Protein AF-0000000069440560 (afdb_homodimer)

Sequence (654 aa):
MTSSSYKDINYADYEFTPATTVGGDMPTRRRRVGDRLKTARRLLFEATELSYDPELDIDWDAPLDSGKHWLAAHRLSLFGTQEWDMLSDAQRGELACRELVSLLSFVMDAQGALASLMFRDVIEGNTLADDYTRFQLASVRDISRNATMVGRLINKTGLELQPAPMAVQRLQRFGVPAIPHGPLGRGFILLLHKLIHQLMSELEADGLAQPVVRQVAKICVLVSRRQLEFAEDELYRAVDARKYLPAAWADVSLALLTVLATSLIVRPQVYAGVGLTPRKGRRAAARSENLRHRNSVLLRGYFDIAEDAGMFRTGAARAILRGRGLLMTSSSYKDINYADYEFTPATTVGGDMPTRRRRVGDRLKTARRLLFEATELSYDPELDIDWDAPLDSGKHWLAAHRLSLFGTQEWDMLSDAQRGELACRELVSLLSFVMDAQGALASLMFRDVIEGNTLADDYTRFQLASVRDISRNATMVGRLINKTGLELQPAPMAVQRLQRFGVPAIPHGPLGRGFILLLHKLIHQLMSELEADGLAQPVVRQVAKICVLVSRRQLEFAEDELYRAVDARKYLPAAWADVSLALLTVLATSLIVRPQVYAGVGLTPRKGRRAAARSENLRHRNSVLLRGYFDIAEDAGMFRTGAARAILRGRGLL

Secondary structure (DSSP, 8-state):
----------GGG----------S------PPP--HHHHHHHHHHHHHHT---HHHHS-TTSPP-TT-BSS-GGGSTTTTSHHHHTS-HHHHHHHHHHHHHHHHHHHHHHHHHHHHHHHHHHHH-TTTTSHHHHHHHHHHHHHHHHHHHHHHHHHHHTPPP-PPPHHHHHIIIIIGGG--TTHHHHHHHHHHHHHHHHHHHHHHH-TTB-HHHHHHHHHHHHHHHHHHHHHHHHHHHHHHH--SS-HHHHHHHHHHHHHHHHHTTS-GGGGGGGT--HHHHHHHHHT-HHHHHHHHHHHHHHHHHHHHHT---SHHHHHHHHHTT--/----------GGG----------S------PPP--HHHHHHHHHHHHHHT---HHHHS-TTSPP-TT-BSS-GGGSTTTTSHHHHHS-HHHHHHHHHHHHHHHHHHHHHHHHHHHHHHHHHHHH-TTTTSHHHHHHHHHHHHHHHHHHHHHHHHHHHTPPP-PPPHHHHHIIIIIGGG--TTHHHHHHHHHHHHHHHHHHHHHHH-TTB-HHHHHHHHHHHHHHHHHHHHHHHHHHHHHHH--SS-HHHHHHHHHHHHHHHHHHHS-GGGGGGGT--HHHHHHHHHT-HHHHHHHHHHHHHHHHHHHHHT---SHHHHHHHHHTT--

Nearest PDB structures (foldseek):
  2jcd-assembly1_B  TM=6.356E-01  e=1.785E-05  Streptomyces thioluteus
  3chu-assembly1_A  TM=5.859E-01  e=1.180E-04  unclassified
  5hyh-assembly1_A  TM=5.715E-01  e=1.234E-04  Streptomyces venezuelae ATCC 10712
  3chu-assembly1_B  TM=5.687E-01  e=2.316E-04  unclassified
  2jcd-assembly1_B  TM=7.015E-01  e=1.460E-05  Streptomyces thioluteus

Radius of gyration: 26.58 Å; Cα contacts (8 Å, |Δi|>4): 821; chains: 2; bounding box: 66×76×64 Å

Foldseek 3Di:
DPPPDPPPPVPVPPPPVPPPPPPDPDDPPQDDFDDLQVLLVVLLVVLVVLPDALVPQFDLPDDWDPQFAAADLLQQLLRPFPVSVVFDPVLSRLLSLLLSLLLLLLLLLLLVLLLVLLVVCCVVVVPNPGSSNVSSVSLNVLSVSLNVLSQSVNVSSVDDRDHDDPVVVVCSVPVSVVQDLALLNLLLSLLSLLLLLLVLVVQLPDPRHIPSSNSSSVSSNSSSVSVNVSSLSSNLVRLVVVDDDDQVVSLQSSLVVLVVSLQSSGQLVSVVSRPDHSVRSVVSSLPDPSNLVVLLVSCVVSCVSCVSSPHNPDPNSVVSCVVSSND/DPPPDPPPPVPVPPPPVPPPPPPDPPDPPQDDFDDLQVLLQVLLVVLVVLPDALVPQFDLVDDWDPQFAAADLLQQLLRPFPVVVPFDPVLSRLLSLLLSLLLLLLLLLLLVLLLVLLVVCCVVVVPVPGSSNVSSVSLNVLSVSLNVLSQSVNVSSVDDRDHDDPVVVVCSVPVSVVQDLALLNLLLSLLSLLLLLLVLVVQLPDPRHIPSSNSSSVSSNSSSVSVNVSSLSSNLVRLVVVDDDDQVVSLQSSLVVLVVSLQSSGQLVSVVSRPDHSVRSVVSSLPDPSNLVVLLVSCVVSCVSCVSSPHNPDPNSVCSCVVSSND

pLDDT: mean 80.3, std 19.4, range [19.08, 97.0]

Solvent-accessible surface area (backbone atoms only — not comparable to full-atom values): 35230 Å² total; per-residue (Å²): 133,83,73,75,77,72,75,77,74,71,67,74,73,64,66,72,70,62,79,72,77,74,81,70,89,65,81,83,70,62,83,83,67,78,60,64,51,59,51,24,45,55,47,42,54,49,47,67,73,64,66,78,47,63,81,74,73,45,74,83,79,60,77,82,56,89,89,36,38,72,40,61,67,84,74,38,51,42,34,91,28,73,69,42,73,69,46,50,73,68,39,50,53,50,39,25,44,37,41,46,37,22,36,50,30,33,47,44,48,47,46,43,51,50,41,45,52,40,41,49,46,36,65,68,36,62,55,47,62,36,42,50,30,46,30,41,34,52,47,38,31,48,46,30,51,48,43,48,46,51,26,51,51,36,49,71,72,72,52,73,63,51,63,71,57,67,70,54,51,49,39,52,50,59,42,56,60,64,53,51,85,40,45,47,32,31,46,49,54,33,48,52,45,41,45,49,34,47,54,25,44,52,44,38,68,39,82,58,34,32,66,69,54,26,52,54,18,45,53,50,31,63,58,37,50,58,52,40,54,51,32,53,42,48,28,41,53,27,45,70,60,59,78,83,70,59,65,61,58,35,24,36,52,47,35,52,47,51,54,51,54,61,55,45,34,58,49,48,71,40,29,51,78,59,76,32,51,37,66,59,39,48,55,46,27,72,66,10,63,55,38,40,52,50,50,26,60,54,40,43,67,48,49,54,52,40,42,60,52,63,42,63,78,41,64,68,22,49,48,56,31,39,74,71,42,53,96,133,82,73,77,78,72,75,77,74,70,69,75,71,63,67,71,69,62,79,73,78,72,81,68,88,65,82,84,69,64,85,82,67,77,60,64,51,59,51,24,45,55,47,42,55,50,48,67,72,64,66,78,49,62,82,75,74,46,74,84,79,59,78,83,54,88,89,36,38,73,40,61,66,84,73,38,52,42,35,89,28,72,70,42,74,70,48,50,72,69,39,49,52,49,40,24,44,38,42,45,36,22,36,50,29,35,48,44,47,49,44,43,52,51,42,45,53,40,40,47,47,35,62,67,36,62,53,47,62,38,42,51,31,44,32,41,34,51,48,39,30,49,46,30,50,48,43,46,46,52,25,50,52,36,49,71,73,72,51,74,63,52,64,72,57,67,69,54,49,49,40,51,52,59,43,55,59,64,51,51,86,40,45,46,33,31,46,49,53,35,47,51,45,41,45,50,33,47,54,25,44,53,44,38,68,40,84,58,34,33,67,69,56,26,52,53,17,44,54,50,31,62,57,36,51,56,52,42,54,52,31,52,43,47,27,40,52,26,45,71,60,58,78,82,70,59,66,57,60,34,21,36,53,46,36,51,48,50,55,50,54,61,55,45,33,59,48,48,72,41,28,49,79,60,79,32,52,38,67,59,38,48,55,46,26,71,66,11,64,54,38,41,51,49,50,26,60,53,41,44,68,50,50,54,51,40,42,59,51,63,42,62,77,40,65,68,22,47,49,57,31,39,74,70,42,52,96

Structure (mmCIF, N/CA/C/O backbone):
data_AF-0000000069440560-model_v1
#
loop_
_entity.id
_entity.type
_entity.pdbx_description
1 polymer 'p-aminobenzoate N-oxygenase AurF'
#
loop_
_atom_site.group_PDB
_atom_site.id
_atom_site.type_symbol
_atom_site.label_atom_id
_atom_site.label_alt_id
_atom_site.label_comp_id
_atom_site.label_asym_id
_atom_site.label_entity_id
_atom_site.label_seq_id
_atom_site.pdbx_PDB_ins_code
_atom_site.Cartn_x
_atom_site.Cartn_y
_atom_site.Cartn_z
_atom_site.occupancy
_atom_site.B_iso_or_equiv
_atom_site.auth_seq_id
_atom_site.auth_comp_id
_atom_site.auth_asym_id
_atom_site.auth_atom_id
_atom_site.pdbx_PDB_model_num
ATOM 1 N N . MET A 1 1 ? 18.703 -18.578 27.781 1 19.17 1 MET A N 1
ATOM 2 C CA . MET A 1 1 ? 18.188 -19.406 26.703 1 19.17 1 MET A CA 1
ATOM 3 C C . MET A 1 1 ? 16.656 -19.438 26.719 1 19.17 1 MET A C 1
ATOM 5 O O . MET A 1 1 ? 16.047 -20.391 27.188 1 19.17 1 MET A O 1
ATOM 9 N N . THR A 1 2 ? 16 -18.438 27.062 1 22.3 2 THR A N 1
ATOM 10 C CA . THR A 1 2 ? 14.594 -18.422 27.422 1 22.3 2 THR A CA 1
ATOM 11 C C . THR A 1 2 ? 13.719 -18.75 26.219 1 22.3 2 THR A C 1
ATOM 13 O O . THR A 1 2 ? 13.797 -18.062 25.203 1 22.3 2 THR A O 1
ATOM 16 N N . SER A 1 3 ? 13.367 -20.094 26.062 1 22.67 3 SER A N 1
ATOM 17 C CA . SER A 1 3 ? 12.555 -20.828 25.094 1 22.67 3 SER A CA 1
ATOM 18 C C . SER A 1 3 ? 11.18 -20.188 24.938 1 22.67 3 SER A C 1
ATOM 20 O O . SER A 1 3 ? 10.438 -20.047 25.906 1 22.67 3 SER A O 1
ATOM 22 N N . SER A 1 4 ? 11.062 -19.156 24.359 1 26.8 4 SER A N 1
ATOM 23 C CA . SER A 1 4 ? 9.75 -18.562 24.156 1 26.8 4 SER A CA 1
ATOM 24 C C . SER A 1 4 ? 8.742 -19.609 23.688 1 26.8 4 SER A C 1
ATOM 26 O O . SER A 1 4 ? 9.023 -20.391 22.781 1 26.8 4 SER A O 1
ATOM 28 N N . SER A 1 5 ? 7.875 -20.188 24.547 1 24.09 5 SER A N 1
ATOM 29 C CA . SER A 1 5 ? 6.84 -21.219 24.5 1 24.09 5 SER A CA 1
ATOM 30 C C . SER A 1 5 ? 5.918 -21.016 23.312 1 24.09 5 SER A C 1
ATOM 32 O O . SER A 1 5 ? 5.277 -19.984 23.172 1 24.09 5 SER A O 1
ATOM 34 N N . TYR A 1 6 ? 6.312 -21.438 22.203 1 27.5 6 TYR A N 1
ATOM 35 C CA . TYR A 1 6 ? 5.375 -21.781 21.141 1 27.5 6 TYR A CA 1
ATOM 36 C C . TYR A 1 6 ? 4.215 -22.609 21.703 1 27.5 6 TYR A C 1
ATOM 38 O O . TYR A 1 6 ? 4.395 -23.766 22.078 1 27.5 6 TYR A O 1
ATOM 46 N N . LYS A 1 7 ? 3.316 -22.062 22.406 1 30.19 7 LYS A N 1
ATOM 47 C CA . LYS A 1 7 ? 2.152 -22.875 22.781 1 30.19 7 LYS A CA 1
ATOM 48 C C . LYS A 1 7 ? 1.702 -23.75 21.625 1 30.19 7 LYS A C 1
ATOM 50 O O . LYS A 1 7 ? 1.664 -23.312 20.469 1 30.19 7 LYS A O 1
ATOM 55 N N . ASP A 1 8 ? 1.865 -25.062 21.578 1 24.81 8 ASP A N 1
ATOM 56 C CA . ASP A 1 8 ? 1.383 -26.188 20.781 1 24.81 8 ASP A CA 1
ATOM 57 C C . ASP A 1 8 ? -0.088 -26 20.406 1 24.81 8 ASP A C 1
ATOM 59 O O . ASP A 1 8 ? -0.977 -26.422 21.156 1 24.81 8 ASP A O 1
ATOM 63 N N . ILE A 1 9 ? -0.491 -24.891 20.031 1 27.91 9 ILE A N 1
ATOM 64 C CA . ILE A 1 9 ? -1.893 -24.922 19.625 1 27.91 9 ILE A CA 1
ATOM 65 C C . ILE A 1 9 ? -2.104 -26.016 18.578 1 27.91 9 ILE A C 1
ATOM 67 O O . ILE A 1 9 ? -1.515 -25.953 17.5 1 27.91 9 ILE A O 1
ATOM 71 N N . ASN A 1 10 ? -2.295 -27.297 18.984 1 25.47 10 ASN A N 1
ATOM 72 C CA . ASN A 1 10 ? -2.826 -28.422 18.234 1 25.47 10 ASN A CA 1
ATOM 73 C C . ASN A 1 10 ? -4.043 -28 17.406 1 25.47 10 ASN A C 1
ATOM 75 O O . ASN A 1 10 ? -5.121 -27.781 17.953 1 25.47 10 ASN A O 1
ATOM 79 N N . TYR A 1 11 ? -3.789 -27.438 16.406 1 27.14 11 TYR A N 1
ATOM 80 C CA . TYR A 1 11 ? -4.812 -27.078 15.422 1 27.14 11 TYR A CA 1
ATOM 81 C C . TYR A 1 11 ? -5.602 -28.312 14.984 1 27.14 11 TYR A C 1
ATOM 83 O O . TYR A 1 11 ? -6.375 -28.25 14.031 1 27.14 11 TYR A O 1
ATOM 91 N N . ALA A 1 12 ? -5.387 -29.578 15.562 1 27.56 12 ALA A N 1
ATOM 92 C CA . ALA A 1 12 ? -6.172 -30.75 15.188 1 27.56 12 ALA A CA 1
ATOM 93 C C . ALA A 1 12 ? -7.664 -30.5 15.383 1 27.56 12 ALA A C 1
ATOM 95 O O . ALA A 1 12 ? -8.5 -31.062 14.664 1 27.56 12 ALA A O 1
ATOM 96 N N . ASP A 1 13 ? -8.031 -30.031 16.516 1 27.42 13 ASP A N 1
ATOM 97 C CA . ASP A 1 13 ? -9.453 -30.125 16.828 1 27.42 13 ASP A CA 1
ATOM 98 C C . ASP A 1 13 ? -10.25 -29.078 16.047 1 27.42 13 ASP A C 1
ATOM 100 O O . ASP A 1 13 ? -11.438 -28.859 16.312 1 27.42 13 ASP A O 1
ATOM 104 N N . TYR A 1 14 ? -9.594 -28.078 15.531 1 27.78 14 TYR A N 1
ATOM 105 C CA . TYR A 1 14 ? -10.57 -27.25 14.844 1 27.78 14 TYR A CA 1
ATOM 106 C C . TYR A 1 14 ? -11.102 -27.938 13.594 1 27.78 14 TYR A C 1
ATOM 108 O O . TYR A 1 14 ? -10.367 -28.141 12.625 1 27.78 14 TYR A O 1
ATOM 116 N N . GLU A 1 15 ? -11.961 -28.938 13.781 1 25.75 15 GLU A N 1
ATOM 117 C CA . GLU A 1 15 ? -12.742 -29.547 12.711 1 25.75 15 GLU A CA 1
ATOM 118 C C . GLU A 1 15 ? -13.25 -28.5 11.727 1 25.75 15 GLU A C 1
ATOM 120 O O . GLU A 1 15 ? -13.992 -27.594 12.109 1 25.75 15 GLU A O 1
ATOM 125 N N . PHE A 1 16 ? -12.406 -28.188 10.891 1 26.7 16 PHE A N 1
ATOM 126 C CA . PHE A 1 16 ? -13.016 -27.547 9.727 1 26.7 16 PHE A CA 1
ATOM 127 C C . PHE A 1 16 ? -14.266 -28.297 9.281 1 26.7 16 PHE A C 1
ATOM 129 O O . PHE A 1 16 ? -14.18 -29.453 8.859 1 26.7 16 PHE A O 1
ATOM 136 N N . THR A 1 17 ? -15.328 -28.25 10.086 1 26.56 17 THR A N 1
ATOM 137 C CA . THR A 1 17 ? -16.5 -28.859 9.469 1 26.56 17 THR A CA 1
ATOM 138 C C . THR A 1 17 ? -16.641 -28.422 8.016 1 26.56 17 THR A C 1
ATOM 140 O O . THR A 1 17 ? -16.766 -27.219 7.738 1 26.56 17 THR A O 1
ATOM 143 N N . PRO A 1 18 ? -16.062 -29.078 7.152 1 24.47 18 PRO A N 1
ATOM 144 C CA . PRO A 1 18 ? -16.422 -28.766 5.762 1 24.47 18 PRO A CA 1
ATOM 145 C C . PRO A 1 18 ? -17.891 -28.406 5.594 1 24.47 18 PRO A C 1
ATOM 147 O O . PRO A 1 18 ? -18.75 -28.922 6.324 1 24.47 18 PRO A O 1
ATOM 150 N N . ALA A 1 19 ? -18.203 -27.266 5.164 1 27.08 19 ALA A N 1
ATOM 151 C CA . ALA A 1 19 ? -19.609 -27.156 4.789 1 27.08 19 ALA A CA 1
ATOM 152 C C . ALA A 1 19 ? -20.125 -28.469 4.199 1 27.08 19 ALA A C 1
ATOM 154 O O . ALA A 1 19 ? -19.562 -28.969 3.221 1 27.08 19 ALA A O 1
ATOM 155 N N . THR A 1 20 ? -20.594 -29.312 4.98 1 25.61 20 THR A N 1
ATOM 156 C CA . THR A 1 20 ? -21.328 -30.484 4.492 1 25.61 20 THR A CA 1
ATOM 157 C C . THR A 1 20 ? -22.125 -30.141 3.24 1 25.61 20 THR A C 1
ATOM 159 O O . THR A 1 20 ? -22.969 -29.234 3.266 1 25.61 20 THR A O 1
ATOM 162 N N . THR A 1 21 ? -21.594 -30.406 2.098 1 25.12 21 THR A N 1
ATOM 163 C CA . THR A 1 21 ? -22.453 -30.5 0.914 1 25.12 21 THR A CA 1
ATOM 164 C C . THR A 1 21 ? -23.641 -31.406 1.184 1 25.12 21 THR A C 1
ATOM 166 O O . THR A 1 21 ? -23.5 -32.625 1.283 1 25.12 21 THR A O 1
ATOM 169 N N . VAL A 1 22 ? -24.688 -31.062 2.02 1 26.36 22 VAL A N 1
ATOM 170 C CA . VAL A 1 22 ? -25.938 -31.812 1.926 1 26.36 22 VAL A CA 1
ATOM 171 C C . VAL A 1 22 ? -26.344 -31.969 0.461 1 26.36 22 VAL A C 1
ATOM 173 O O . VAL A 1 22 ? -26.359 -30.984 -0.29 1 26.36 22 VAL A O 1
ATOM 176 N N . GLY A 1 23 ? -26.281 -33.062 -0.191 1 27.72 23 GLY A N 1
ATOM 177 C CA . GLY A 1 23 ? -26.656 -33.594 -1.488 1 27.72 23 GLY A CA 1
ATOM 178 C C . GLY A 1 23 ? -28 -33.062 -1.985 1 27.72 23 GLY A C 1
ATOM 179 O O . GLY A 1 23 ? -28.406 -33.375 -3.109 1 27.72 23 GLY A O 1
ATOM 180 N N . GLY A 1 24 ? -29.062 -33 -1.102 1 29.56 24 GLY A N 1
ATOM 181 C CA . GLY A 1 24 ? -30.344 -32.875 -1.78 1 29.56 24 GLY A CA 1
ATOM 182 C C . GLY A 1 24 ? -30.5 -31.578 -2.533 1 29.56 24 GLY A C 1
ATOM 183 O O . GLY A 1 24 ? -29.703 -30.656 -2.359 1 29.56 24 GLY A O 1
ATOM 184 N N . ASP A 1 25 ? -31.562 -31.375 -3.479 1 31.94 25 ASP A N 1
ATOM 185 C CA . ASP A 1 25 ? -32.125 -30.375 -4.379 1 31.94 25 ASP A CA 1
ATOM 186 C C . ASP A 1 25 ? -32.281 -29.016 -3.68 1 31.94 25 ASP A C 1
ATOM 188 O O . ASP A 1 25 ? -33.094 -28.188 -4.09 1 31.94 25 ASP A O 1
ATOM 192 N N . MET A 1 26 ? -31.828 -28.875 -2.42 1 34.19 26 MET A N 1
ATOM 193 C CA . MET A 1 26 ? -32.344 -27.672 -1.789 1 34.19 26 MET A CA 1
ATOM 194 C C . MET A 1 26 ? -31.891 -26.422 -2.549 1 34.19 26 MET A C 1
ATOM 196 O O . MET A 1 26 ? -30.75 -26.359 -3.01 1 34.19 26 MET A O 1
ATOM 200 N N . PRO A 1 27 ? -32.656 -25.422 -2.914 1 38.84 27 PRO A N 1
ATOM 201 C CA . PRO A 1 27 ? -32.375 -24.172 -3.627 1 38.84 27 PRO A CA 1
ATOM 202 C C . PRO A 1 27 ? -31.172 -23.422 -3.078 1 38.84 27 PRO A C 1
ATOM 204 O O . PRO A 1 27 ? -31.016 -23.312 -1.86 1 38.84 27 PRO A O 1
ATOM 207 N N . THR A 1 28 ? -29.875 -23.594 -3.488 1 42.62 28 THR A N 1
ATOM 208 C CA . THR A 1 28 ? -28.562 -23.031 -3.186 1 42.62 28 THR A CA 1
ATOM 209 C C . THR A 1 28 ? -28.688 -21.578 -2.758 1 42.62 28 THR A C 1
ATOM 211 O O . THR A 1 28 ? -28.906 -20.703 -3.594 1 42.62 28 THR A O 1
ATOM 214 N N . ARG A 1 29 ? -29.25 -21.234 -1.613 1 46.34 29 ARG A N 1
ATOM 215 C CA . ARG A 1 29 ? -29.484 -19.891 -1.086 1 46.34 29 ARG A CA 1
ATOM 216 C C . ARG A 1 29 ? -28.188 -19.094 -1.029 1 46.34 29 ARG A C 1
ATOM 218 O O . ARG A 1 29 ? -27.156 -19.578 -0.546 1 46.34 29 ARG A O 1
ATOM 225 N N . ARG A 1 30 ? -28.078 -18.094 -1.799 1 60.59 30 ARG A N 1
ATOM 226 C CA . ARG A 1 30 ? -27.031 -17.094 -1.803 1 60.59 30 ARG A CA 1
ATOM 227 C C . ARG A 1 30 ? -26.578 -16.766 -0.383 1 60.59 30 ARG A C 1
ATOM 229 O O . ARG A 1 30 ? -27.391 -16.641 0.524 1 60.59 30 ARG A O 1
ATOM 236 N N . ARG A 1 31 ? -25.297 -16.953 -0.217 1 61.97 31 ARG A N 1
ATOM 237 C CA . ARG A 1 31 ? -24.703 -16.672 1.09 1 61.97 31 ARG A CA 1
ATOM 238 C C . ARG A 1 31 ? -25.156 -15.312 1.613 1 61.97 31 ARG A C 1
ATOM 240 O O . ARG A 1 31 ? -25.156 -14.328 0.871 1 61.97 31 ARG A O 1
ATOM 247 N N . ARG A 1 32 ? -25.828 -15.258 2.805 1 65.12 32 ARG A N 1
ATOM 248 C CA . ARG A 1 32 ? -26.156 -14 3.463 1 65.12 32 ARG A CA 1
ATOM 249 C C . ARG A 1 32 ? -24.938 -13.406 4.156 1 65.12 32 ARG A C 1
ATOM 251 O O . ARG A 1 32 ? -24.219 -14.117 4.859 1 65.12 32 ARG A O 1
ATOM 258 N N . VAL A 1 33 ? -24.484 -12.25 3.77 1 68.81 33 VAL A N 1
ATOM 259 C CA . VAL A 1 33 ? -23.312 -11.594 4.324 1 68.81 33 VAL A CA 1
ATOM 260 C C . VAL A 1 33 ? -23.719 -10.664 5.469 1 68.81 33 VAL A C 1
ATOM 262 O O . VAL A 1 33 ? -24.703 -9.93 5.352 1 68.81 33 VAL A O 1
ATOM 265 N N . GLY A 1 34 ? -23.203 -10.836 6.699 1 64.06 34 GLY A N 1
ATOM 266 C CA . GLY A 1 34 ? -23.484 -10.016 7.867 1 64.06 34 GLY A CA 1
ATOM 267 C C . GLY A 1 34 ? -22.969 -8.594 7.73 1 64.06 34 GLY A C 1
ATOM 268 O O . GLY A 1 34 ? -22.609 -8.164 6.633 1 64.06 34 GLY A O 1
ATOM 269 N N . ASP A 1 35 ? -23.016 -7.824 8.875 1 72.56 35 ASP A N 1
ATOM 270 C CA . ASP A 1 35 ? -22.578 -6.434 8.953 1 72.56 35 ASP A CA 1
ATOM 271 C C . ASP A 1 35 ? -21.078 -6.309 8.688 1 72.56 35 ASP A C 1
ATOM 273 O O . ASP A 1 35 ? -20.281 -7.031 9.289 1 72.56 35 ASP A O 1
ATOM 277 N N . ARG A 1 36 ? -20.719 -5.449 7.824 1 72.81 36 ARG A N 1
ATOM 278 C CA . ARG A 1 36 ? -19.328 -5.266 7.402 1 72.81 36 ARG A CA 1
ATOM 279 C C . ARG A 1 36 ? -18.438 -4.945 8.594 1 72.81 36 ARG A C 1
ATOM 281 O O . ARG A 1 36 ? -17.359 -5.523 8.742 1 72.81 36 ARG A O 1
ATOM 288 N N . LEU A 1 37 ? -18.891 -4.027 9.445 1 69.88 37 LEU A N 1
ATOM 289 C CA . LEU A 1 37 ? -18.062 -3.572 10.555 1 69.88 37 LEU A CA 1
ATOM 290 C C . LEU A 1 37 ? -17.891 -4.672 11.594 1 69.88 37 LEU A C 1
ATOM 292 O O . LEU A 1 37 ? -16.828 -4.801 12.195 1 69.88 37 LEU A O 1
ATOM 296 N N . LYS A 1 38 ? -18.844 -5.5 11.789 1 66.38 38 LYS A N 1
ATOM 297 C CA . LYS A 1 38 ? -18.75 -6.617 12.719 1 66.38 38 LYS A CA 1
ATOM 298 C C . LYS A 1 38 ? -17.766 -7.672 12.203 1 66.38 38 LYS A C 1
ATOM 300 O O . LYS A 1 38 ? -16.953 -8.203 12.969 1 66.38 38 LYS A O 1
ATOM 305 N N . THR A 1 39 ? -17.891 -7.949 10.969 1 66 39 THR A N 1
ATOM 306 C CA . THR A 1 39 ? -16.969 -8.891 10.367 1 66 39 THR A CA 1
ATOM 307 C C . THR A 1 39 ? -15.531 -8.367 10.445 1 66 39 THR A C 1
ATOM 309 O O . THR A 1 39 ? -14.617 -9.102 10.82 1 66 39 THR A O 1
ATOM 312 N N . ALA A 1 40 ? -15.328 -7.121 10.133 1 65.81 40 ALA A N 1
ATOM 313 C CA . ALA A 1 40 ? -14 -6.516 10.18 1 65.81 40 ALA A CA 1
ATOM 314 C C . ALA A 1 40 ? -13.414 -6.578 11.586 1 65.81 40 ALA A C 1
ATOM 316 O O . ALA A 1 40 ? -12.234 -6.895 11.766 1 65.81 40 ALA A O 1
ATOM 317 N N . ARG A 1 41 ? -14.195 -6.281 12.555 1 66.12 41 ARG A N 1
ATOM 318 C CA . ARG A 1 41 ? -13.758 -6.312 13.945 1 66.12 41 ARG A CA 1
ATOM 319 C C . ARG A 1 41 ? -13.328 -7.715 14.352 1 66.12 41 ARG A C 1
ATOM 321 O O . ARG A 1 41 ? -12.289 -7.887 15 1 66.12 41 ARG A O 1
ATOM 328 N N . ARG A 1 42 ? -14.148 -8.672 14 1 66.69 42 ARG A N 1
ATOM 329 C CA . ARG A 1 42 ? -13.812 -10.055 14.32 1 66.69 42 ARG A CA 1
ATOM 330 C C . ARG A 1 42 ? -12.508 -10.469 13.656 1 66.69 42 ARG A C 1
ATOM 332 O O . ARG A 1 42 ? -11.641 -11.07 14.305 1 66.69 42 ARG A O 1
ATOM 339 N N . LEU A 1 43 ? -12.375 -10.094 12.477 1 63.94 43 LEU A N 1
ATOM 340 C CA . LEU A 1 43 ? -11.195 -10.484 11.727 1 63.94 43 LEU A CA 1
ATOM 341 C C . LEU A 1 43 ? -9.961 -9.734 12.219 1 63.94 43 LEU A C 1
ATOM 343 O O . LEU A 1 43 ? -8.852 -10.266 12.195 1 63.94 43 LEU A O 1
ATOM 347 N N . LEU A 1 44 ? -10.172 -8.508 12.625 1 61.06 44 LEU A N 1
ATOM 348 C CA . LEU A 1 44 ? -9.086 -7.738 13.227 1 61.06 44 LEU A CA 1
ATOM 349 C C . LEU A 1 44 ? -8.578 -8.414 14.492 1 61.06 44 LEU A C 1
ATOM 351 O O . LEU A 1 44 ? -7.371 -8.469 14.734 1 61.06 44 LEU A O 1
ATOM 355 N N . PHE A 1 45 ? -9.461 -8.867 15.305 1 55.19 45 PHE A N 1
ATOM 356 C CA . PHE A 1 45 ? -9.102 -9.586 16.516 1 55.19 45 PHE A CA 1
ATOM 357 C C . PHE A 1 45 ? -8.305 -10.844 16.188 1 55.19 45 PHE A C 1
ATOM 359 O O . PHE A 1 45 ? -7.281 -11.125 16.812 1 55.19 45 PHE A O 1
ATOM 366 N N . GLU A 1 46 ? -8.68 -11.523 15.141 1 52.81 46 GLU A N 1
ATOM 367 C CA . GLU A 1 46 ? -7.973 -12.719 14.703 1 52.81 46 GLU A CA 1
ATOM 368 C C . GLU A 1 46 ? -6.57 -12.383 14.203 1 52.81 46 GLU A C 1
ATOM 370 O O . GLU A 1 46 ? -5.621 -13.133 14.453 1 52.81 46 GLU A O 1
ATOM 375 N N . ALA A 1 47 ? -6.469 -11.312 13.625 1 52.31 47 ALA A N 1
ATOM 376 C CA . ALA A 1 47 ? -5.18 -10.875 13.094 1 52.31 47 ALA A CA 1
ATOM 377 C C . ALA A 1 47 ? -4.199 -10.555 14.219 1 52.31 47 ALA A C 1
ATOM 379 O O . ALA A 1 47 ? -3 -10.805 14.094 1 52.31 47 ALA A O 1
ATOM 380 N N . THR A 1 48 ? -4.645 -9.969 15.227 1 55.03 48 THR A N 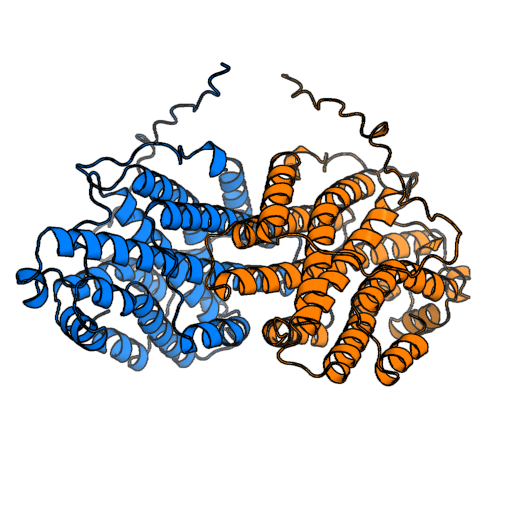1
ATOM 381 C CA . THR A 1 48 ? -3.803 -9.617 16.359 1 55.03 48 THR A CA 1
ATOM 382 C C . THR A 1 48 ? -3.338 -10.875 17.094 1 55.03 48 THR A C 1
ATOM 384 O O . THR A 1 48 ? -2.201 -10.938 17.562 1 55.03 48 THR A O 1
ATOM 387 N N . GLU A 1 49 ? -4.176 -11.852 17.109 1 48.75 49 GLU A N 1
ATOM 388 C CA . GLU A 1 49 ? -3.863 -13.094 17.812 1 48.75 49 GLU A CA 1
ATOM 389 C C . GLU A 1 49 ? -2.883 -13.945 17.016 1 48.75 49 GLU A C 1
ATOM 391 O O . GLU A 1 49 ? -2.051 -14.648 17.594 1 48.75 49 GLU A O 1
ATOM 396 N N . LEU A 1 50 ? -2.994 -13.867 15.773 1 49.16 50 LEU A N 1
ATOM 397 C CA . LEU A 1 50 ? -2.195 -14.719 14.898 1 49.16 50 LEU A CA 1
ATOM 398 C C . LEU A 1 50 ? -1.104 -13.914 14.203 1 49.16 50 LEU A C 1
ATOM 400 O O . LEU A 1 50 ? -0.86 -14.094 13.008 1 49.16 50 LEU A O 1
ATOM 404 N N . SER A 1 51 ? -0.484 -13.023 14.93 1 56.91 51 SER A N 1
ATOM 405 C CA . SER A 1 51 ? 0.579 -12.211 14.352 1 56.91 51 SER A CA 1
ATOM 406 C C . SER A 1 51 ? 1.891 -12.984 14.281 1 56.91 51 SER A C 1
ATOM 408 O O . SER A 1 51 ? 2.221 -13.734 15.195 1 56.91 51 SER A O 1
ATOM 410 N N . TYR A 1 52 ? 2.414 -13.078 13.031 1 54.94 52 TYR A N 1
ATOM 411 C CA . TYR A 1 52 ? 3.674 -13.75 12.742 1 54.94 52 TYR A CA 1
ATOM 412 C C . TYR A 1 52 ? 4.762 -12.742 12.383 1 54.94 52 TYR A C 1
ATOM 414 O O . TYR A 1 52 ? 4.477 -11.695 11.805 1 54.94 52 TYR A O 1
ATOM 422 N N . ASP A 1 53 ? 5.879 -13.062 13.016 1 60.53 53 ASP A N 1
ATOM 423 C CA . ASP A 1 53 ? 7.07 -12.32 12.617 1 60.53 53 ASP A CA 1
ATOM 424 C C . ASP A 1 53 ? 8.016 -13.195 11.797 1 60.53 53 ASP A C 1
ATOM 426 O O . ASP A 1 53 ? 8.562 -14.172 12.305 1 60.53 53 ASP A O 1
ATOM 430 N N . PRO A 1 54 ? 8.117 -12.867 10.484 1 64.88 54 PRO A N 1
ATOM 431 C CA . PRO A 1 54 ? 8.945 -13.695 9.609 1 64.88 54 PRO A CA 1
ATOM 432 C C . PRO A 1 54 ? 10.359 -13.914 10.164 1 64.88 54 PRO A C 1
ATOM 434 O O . PRO A 1 54 ? 10.945 -14.984 9.961 1 64.88 54 PRO A O 1
ATOM 437 N N . GLU A 1 55 ? 10.828 -12.945 10.734 1 62.84 55 GLU A N 1
ATOM 438 C CA . GLU A 1 55 ? 12.211 -13.039 11.188 1 62.84 55 GLU A CA 1
ATOM 439 C C . GLU A 1 55 ? 12.328 -13.961 12.398 1 62.84 55 GLU A C 1
ATOM 441 O O . GLU A 1 55 ? 13.367 -14.586 12.617 1 62.84 55 GLU A O 1
ATOM 446 N N . LEU A 1 56 ? 11.203 -14.062 13.031 1 58 56 LEU A N 1
ATOM 447 C CA . LEU A 1 56 ? 11.258 -14.836 14.266 1 58 56 LEU A CA 1
ATOM 448 C C . LEU A 1 56 ? 10.664 -16.234 14.055 1 58 56 LEU A C 1
ATOM 450 O O . LEU A 1 56 ? 11.102 -17.203 14.68 1 58 56 LEU A O 1
ATOM 454 N N . ASP A 1 57 ? 9.867 -16.406 13.141 1 68 57 ASP A N 1
ATOM 455 C CA . ASP A 1 57 ? 9.062 -17.625 13.07 1 68 57 ASP A CA 1
ATOM 456 C C . ASP A 1 57 ? 9.633 -18.594 12.031 1 68 57 ASP A C 1
ATOM 458 O O . ASP A 1 57 ? 9.227 -19.75 11.984 1 68 57 ASP A O 1
ATOM 462 N N . ILE A 1 58 ? 10.516 -18.141 11.227 1 77.25 58 ILE A N 1
ATOM 463 C CA . ILE A 1 58 ? 11.125 -19 10.211 1 77.25 58 ILE A CA 1
ATOM 464 C C . ILE A 1 58 ? 12.633 -19.047 10.422 1 77.25 58 ILE A C 1
ATOM 466 O O . ILE A 1 58 ? 13.281 -18.031 10.633 1 77.25 58 ILE A O 1
ATOM 470 N N . ASP A 1 59 ? 13.227 -20.25 10.531 1 78.69 59 ASP A N 1
ATOM 471 C CA . ASP A 1 59 ? 14.672 -20.422 10.586 1 78.69 59 ASP A CA 1
ATOM 472 C C . ASP A 1 59 ? 15.297 -20.328 9.195 1 78.69 59 ASP A C 1
ATOM 474 O O . ASP A 1 59 ? 15.5 -21.344 8.523 1 78.69 59 ASP A O 1
ATOM 478 N N . TRP A 1 60 ? 15.664 -19.188 8.797 1 84.44 60 TRP A N 1
ATOM 479 C CA . TRP A 1 60 ? 16.172 -18.906 7.457 1 84.44 60 TRP A CA 1
ATOM 480 C C . TRP A 1 60 ? 17.547 -19.531 7.258 1 84.44 60 TRP A C 1
ATOM 482 O O . TRP A 1 60 ? 18 -19.719 6.121 1 84.44 60 TRP A O 1
ATOM 492 N N . ASP A 1 61 ? 18.234 -19.922 8.32 1 81.94 61 ASP A N 1
ATOM 493 C CA . ASP A 1 61 ? 19.578 -20.469 8.219 1 81.94 61 ASP A CA 1
ATOM 494 C C . ASP A 1 61 ? 19.562 -21.984 8.219 1 81.94 61 ASP A C 1
ATOM 496 O O . ASP A 1 61 ? 20.609 -22.625 8.047 1 81.94 61 ASP A O 1
ATOM 500 N N . ALA A 1 62 ? 18.406 -22.531 8.383 1 86.75 62 ALA A N 1
ATOM 501 C CA . ALA A 1 62 ? 18.312 -23.984 8.297 1 86.75 62 ALA A CA 1
ATOM 502 C C . ALA A 1 62 ? 18.781 -24.5 6.941 1 86.75 62 ALA A C 1
ATOM 504 O O . ALA A 1 62 ? 18.453 -23.906 5.906 1 86.75 62 ALA A O 1
ATOM 505 N N . PRO A 1 63 ? 19.609 -25.531 7.012 1 88.38 63 PRO A N 1
ATOM 506 C CA . PRO A 1 63 ? 20.094 -26.078 5.738 1 88.38 63 PRO A CA 1
ATOM 507 C C . PRO A 1 63 ? 18.969 -26.688 4.895 1 88.38 63 PRO A C 1
ATOM 509 O O . PRO A 1 63 ? 17.953 -27.141 5.438 1 88.38 63 PRO A O 1
ATOM 512 N N . LEU A 1 64 ? 19.188 -26.625 3.615 1 90.31 64 LEU A N 1
ATOM 513 C CA . LEU A 1 64 ? 18.25 -27.266 2.693 1 90.31 64 LEU A CA 1
ATOM 514 C C . LEU A 1 64 ? 18.328 -28.781 2.807 1 90.31 64 LEU A C 1
ATOM 516 O O . LEU A 1 64 ? 19.391 -29.344 3.098 1 90.31 64 LEU A O 1
ATOM 520 N N . ASP A 1 65 ? 17.172 -29.391 2.607 1 89.44 65 ASP A N 1
ATOM 521 C CA . ASP A 1 65 ? 17.109 -30.844 2.617 1 89.44 65 ASP A CA 1
ATOM 522 C C . ASP A 1 65 ? 17.344 -31.422 1.221 1 89.44 65 ASP A C 1
ATOM 524 O O . ASP A 1 65 ? 16.5 -31.25 0.327 1 89.44 65 ASP A O 1
ATOM 528 N N . SER A 1 66 ? 18.391 -32.156 1.014 1 87.25 66 SER A N 1
ATOM 529 C CA . SER A 1 66 ? 18.781 -32.688 -0.289 1 87.25 66 SER A CA 1
ATOM 530 C C . SER A 1 66 ? 17.75 -33.688 -0.817 1 87.25 66 SER A C 1
ATOM 532 O O . SER A 1 66 ? 17.641 -33.875 -2.027 1 87.25 66 SER A O 1
ATOM 534 N N . GLY A 1 67 ? 16.922 -34.188 -0.02 1 87.94 67 GLY A N 1
ATOM 535 C CA . GLY A 1 67 ? 15.922 -35.156 -0.45 1 87.94 67 GLY A CA 1
ATOM 536 C C . GLY A 1 67 ? 14.586 -34.531 -0.784 1 87.94 67 GLY A C 1
ATOM 537 O O . GLY A 1 67 ? 13.656 -35.219 -1.194 1 87.94 67 GLY A O 1
ATOM 538 N N . LYS A 1 68 ? 14.562 -33.25 -0.698 1 92.19 68 LYS A N 1
ATOM 539 C CA . LYS A 1 68 ? 13.289 -32.562 -0.914 1 92.19 68 LYS A CA 1
ATOM 540 C C . LYS A 1 68 ? 13.344 -31.672 -2.15 1 92.19 68 LYS A C 1
ATOM 542 O O . LYS A 1 68 ? 14.422 -31.266 -2.58 1 92.19 68 LYS A O 1
ATOM 547 N N . HIS A 1 69 ? 12.188 -31.531 -2.734 1 93.62 69 HIS A N 1
ATOM 548 C CA . HIS A 1 69 ? 12.125 -30.719 -3.945 1 93.62 69 HIS A CA 1
ATOM 549 C C . HIS A 1 69 ? 11.57 -29.328 -3.65 1 93.62 69 HIS A C 1
ATOM 551 O O . HIS A 1 69 ? 11.055 -29.094 -2.559 1 93.62 69 HIS A O 1
ATOM 557 N N . TRP A 1 70 ? 11.789 -28.469 -4.59 1 95.06 70 TRP A N 1
ATOM 558 C CA . TRP A 1 70 ? 11.219 -27.125 -4.484 1 95.06 70 TRP A CA 1
ATOM 559 C C . TRP A 1 70 ? 9.734 -27.125 -4.84 1 95.06 70 TRP A C 1
ATOM 561 O O . TRP A 1 70 ? 8.93 -26.484 -4.168 1 95.06 70 TRP A O 1
ATOM 571 N N . LEU A 1 71 ? 9.422 -27.75 -5.852 1 95.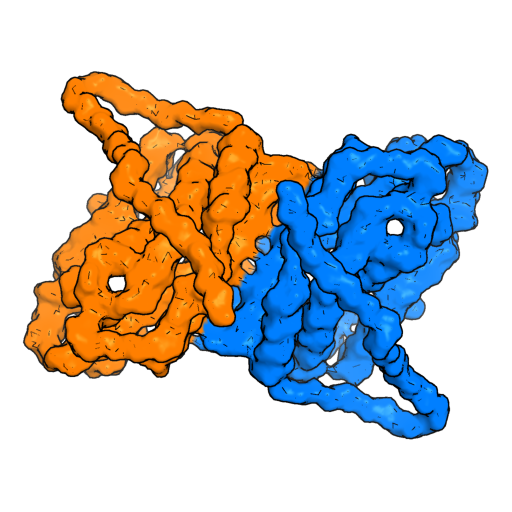44 71 LEU A N 1
ATOM 572 C CA . LEU A 1 71 ? 8.055 -27.922 -6.34 1 95.44 71 LEU A CA 1
ATOM 573 C C . LEU A 1 71 ? 7.84 -29.344 -6.871 1 95.44 71 LEU A C 1
ATOM 575 O O . LEU A 1 71 ? 8.711 -29.891 -7.547 1 95.44 71 LEU A O 1
ATOM 579 N N . ALA A 1 72 ? 6.695 -29.875 -6.59 1 94.19 72 ALA A N 1
ATOM 580 C CA . ALA A 1 72 ? 6.398 -31.234 -7.027 1 94.19 72 ALA A CA 1
ATOM 581 C C . ALA A 1 72 ? 6.34 -31.328 -8.547 1 94.19 72 ALA A C 1
ATOM 583 O O . ALA A 1 72 ? 5.855 -30.406 -9.211 1 94.19 72 ALA A O 1
ATOM 584 N N . ALA A 1 73 ? 6.707 -32.469 -9.078 1 93.56 73 ALA A N 1
ATOM 585 C CA . ALA A 1 73 ? 6.805 -32.688 -10.523 1 93.56 73 ALA A CA 1
ATOM 586 C C . ALA A 1 73 ? 5.449 -32.469 -11.195 1 93.56 73 ALA A C 1
ATOM 588 O O . ALA A 1 73 ? 5.355 -31.844 -12.242 1 93.56 73 ALA A O 1
ATOM 589 N N . HIS A 1 74 ? 4.43 -32.906 -10.578 1 92.12 74 HIS A N 1
ATOM 590 C CA . HIS A 1 74 ? 3.111 -32.875 -11.203 1 92.12 74 HIS A CA 1
ATOM 591 C C . HIS A 1 74 ? 2.564 -31.453 -11.242 1 92.12 74 HIS A C 1
ATOM 593 O O . HIS A 1 74 ? 1.562 -31.188 -11.906 1 92.12 74 HIS A O 1
ATOM 599 N N . ARG A 1 75 ? 3.248 -30.547 -10.578 1 93.44 75 ARG A N 1
ATOM 600 C CA . ARG A 1 75 ? 2.803 -29.156 -10.562 1 93.44 75 ARG A CA 1
ATOM 601 C C . ARG A 1 75 ? 3.551 -28.328 -11.602 1 93.44 75 ARG A C 1
ATOM 603 O O . ARG A 1 75 ? 3.225 -27.172 -11.82 1 93.44 75 ARG A O 1
ATOM 610 N N . LEU A 1 76 ? 4.469 -28.938 -12.227 1 95.75 76 LEU A N 1
ATOM 611 C CA . LEU A 1 76 ? 5.273 -28.219 -13.203 1 95.75 76 LEU A CA 1
ATOM 612 C C . LEU A 1 76 ? 4.531 -28.078 -14.523 1 95.75 76 LEU A C 1
ATOM 614 O O . LEU A 1 76 ? 3.771 -28.969 -14.914 1 95.75 76 LEU A O 1
ATOM 618 N N . SER A 1 77 ? 4.727 -27.031 -15.148 1 95.31 77 SER A N 1
ATOM 619 C CA . SER A 1 77 ? 3.965 -26.625 -16.328 1 95.31 77 SER A CA 1
ATOM 620 C C . SER A 1 77 ? 4.195 -27.609 -17.484 1 95.31 77 SER A C 1
ATOM 622 O O . SER A 1 77 ? 3.314 -27.797 -18.328 1 95.31 77 SER A O 1
ATOM 624 N N . LEU A 1 78 ? 5.383 -28.25 -17.547 1 95.69 78 LEU A N 1
ATOM 625 C CA . LEU A 1 78 ? 5.719 -29.109 -18.672 1 95.69 78 LEU A CA 1
ATOM 626 C C . LEU A 1 78 ? 5.375 -30.562 -18.375 1 95.69 78 LEU A C 1
ATOM 628 O O . LEU A 1 78 ? 5.484 -31.438 -19.234 1 95.69 78 LEU A O 1
ATOM 632 N N . PHE A 1 79 ? 4.941 -30.828 -17.156 1 95.31 79 PHE A N 1
ATOM 633 C CA . PHE A 1 79 ? 4.688 -32.188 -16.75 1 95.31 79 PHE A CA 1
ATOM 634 C C . PHE A 1 79 ? 3.684 -32.875 -17.688 1 95.31 79 PHE A C 1
ATOM 636 O O . PHE A 1 79 ? 2.633 -32.281 -17.984 1 95.31 79 PHE A O 1
ATOM 643 N N . GLY A 1 80 ? 3.99 -34.031 -18.219 1 92.31 80 GLY A N 1
ATOM 644 C CA . GLY A 1 80 ? 3.1 -34.781 -19.094 1 92.31 80 GLY A CA 1
ATOM 645 C C . GLY A 1 80 ? 3.299 -34.469 -20.562 1 92.31 80 GLY A C 1
ATOM 646 O O . GLY A 1 80 ? 2.633 -35.031 -21.422 1 92.31 80 GLY A O 1
ATOM 647 N N . THR A 1 81 ? 4.16 -33.531 -20.906 1 95 81 THR A N 1
ATOM 648 C CA . THR A 1 81 ? 4.438 -33.219 -22.297 1 95 81 THR A CA 1
ATOM 649 C C . THR A 1 81 ? 5.652 -33.969 -22.812 1 95 81 THR A C 1
ATOM 651 O O . THR A 1 81 ? 6.371 -34.594 -22.031 1 95 81 THR A O 1
ATOM 654 N N . GLN A 1 82 ? 5.84 -33.938 -24.109 1 94.38 82 GLN A N 1
ATOM 655 C CA . GLN A 1 82 ? 7.004 -34.562 -24.719 1 94.38 82 GLN A CA 1
ATOM 656 C C . GLN A 1 82 ? 8.297 -33.906 -24.266 1 94.38 82 GLN A C 1
ATOM 658 O O . GLN A 1 82 ? 9.305 -34.562 -24.047 1 94.38 82 GLN A O 1
ATOM 663 N N . GLU A 1 83 ? 8.195 -32.625 -24.156 1 94.94 83 GLU A N 1
ATOM 664 C CA . GLU A 1 83 ? 9.367 -31.859 -23.719 1 94.94 83 GLU A CA 1
ATOM 665 C C . GLU A 1 83 ? 9.789 -32.25 -22.312 1 94.94 83 GLU A C 1
ATOM 667 O O . GLU A 1 83 ? 10.984 -32.281 -22 1 94.94 83 GLU A O 1
ATOM 672 N N . TRP A 1 84 ? 8.836 -32.562 -21.453 1 94.75 84 TRP A N 1
ATOM 673 C CA . TRP A 1 84 ? 9.125 -33 -20.094 1 94.75 84 TRP A CA 1
ATOM 674 C C . TRP A 1 84 ? 9.906 -34.312 -20.109 1 94.75 84 TRP A C 1
ATOM 676 O O . TRP A 1 84 ? 10.867 -34.469 -19.344 1 94.75 84 TRP A O 1
ATOM 686 N N . ASP A 1 85 ? 9.531 -35.188 -21 1 94.5 85 ASP A N 1
ATOM 687 C CA . ASP A 1 85 ? 10.141 -36.531 -21.062 1 94.5 85 ASP A CA 1
ATOM 688 C C . ASP A 1 85 ? 11.594 -36.438 -21.531 1 94.5 85 ASP A C 1
ATOM 690 O O . ASP A 1 85 ? 12.398 -37.344 -21.25 1 94.5 85 ASP A O 1
ATOM 694 N N . MET A 1 86 ? 11.906 -35.344 -22.141 1 94.44 86 MET A N 1
ATOM 695 C CA . MET A 1 86 ? 13.242 -35.188 -22.703 1 94.44 86 MET A CA 1
ATOM 696 C C . MET A 1 86 ? 14.172 -34.531 -21.688 1 94.44 86 MET A C 1
ATOM 698 O O . MET A 1 86 ? 15.383 -34.469 -21.891 1 94.44 86 MET A O 1
ATOM 702 N N . LEU A 1 87 ? 13.617 -34.031 -20.609 1 95.12 87 LEU A N 1
ATOM 703 C CA . LEU A 1 87 ? 14.43 -33.344 -19.625 1 95.12 87 LEU A CA 1
ATOM 704 C C . LEU A 1 87 ? 15.172 -34.312 -18.734 1 95.12 87 LEU A C 1
ATOM 706 O O . LEU A 1 87 ? 14.617 -35.344 -18.359 1 95.12 87 LEU A O 1
ATOM 710 N N . SER A 1 88 ? 16.422 -33.938 -18.438 1 95.06 88 SER A N 1
ATOM 711 C CA . SER A 1 88 ? 17.172 -34.719 -17.453 1 95.06 88 SER A CA 1
ATOM 712 C C . SER A 1 88 ? 16.672 -34.438 -16.047 1 95.06 88 SER A C 1
ATOM 714 O O . SER A 1 88 ? 15.914 -33.5 -15.82 1 95.06 88 SER A O 1
ATOM 716 N N . ASP A 1 89 ? 17.031 -35.312 -15.109 1 93.31 89 ASP A N 1
ATOM 717 C CA . ASP A 1 89 ? 16.641 -35.125 -13.719 1 93.31 89 ASP A CA 1
ATOM 718 C C . ASP A 1 89 ? 17.141 -33.781 -13.188 1 93.31 89 ASP A C 1
ATOM 720 O O . ASP A 1 89 ? 16.422 -33.094 -12.445 1 93.31 89 ASP A O 1
ATOM 724 N N . ALA A 1 90 ? 18.312 -33.406 -13.625 1 93.38 90 ALA A N 1
ATOM 725 C CA . ALA A 1 90 ? 18.891 -32.125 -13.203 1 93.38 90 ALA A CA 1
ATOM 726 C C . ALA A 1 90 ? 18.078 -30.969 -13.766 1 93.38 90 ALA A C 1
ATOM 728 O O . ALA A 1 90 ? 17.844 -29.984 -13.062 1 93.38 90 ALA A O 1
ATOM 729 N N . GLN A 1 91 ? 17.672 -31.141 -14.992 1 95.06 91 GLN A N 1
ATOM 730 C CA . GLN A 1 91 ? 16.891 -30.094 -15.633 1 95.06 91 GLN A CA 1
ATOM 731 C C . GLN A 1 91 ? 15.5 -30 -15.008 1 95.06 91 GLN A C 1
ATOM 733 O O . GLN A 1 91 ? 14.961 -28.891 -14.867 1 95.06 91 GLN A O 1
ATOM 738 N N . ARG A 1 92 ? 14.961 -31.156 -14.625 1 95.31 92 ARG A N 1
ATOM 739 C CA . ARG A 1 92 ? 13.664 -31.156 -13.953 1 95.31 92 ARG A CA 1
ATOM 740 C C . ARG A 1 92 ? 13.742 -30.438 -12.609 1 95.31 92 ARG A C 1
ATOM 742 O O . ARG A 1 92 ? 12.844 -29.688 -12.25 1 95.31 92 ARG A O 1
ATOM 749 N N . GLY A 1 93 ? 14.789 -30.672 -11.938 1 94.25 93 GLY A N 1
ATOM 750 C CA . GLY A 1 93 ? 15 -29.984 -10.68 1 94.25 93 GLY A CA 1
ATOM 751 C C . GLY A 1 93 ? 15.156 -28.484 -10.836 1 94.25 93 GLY A C 1
ATOM 752 O O . GLY A 1 93 ? 14.609 -27.703 -10.055 1 94.25 93 GLY A O 1
ATOM 753 N N . GLU A 1 94 ? 15.867 -28.125 -11.836 1 94.94 94 GLU A N 1
ATOM 754 C CA . GLU A 1 94 ? 16.062 -26.703 -12.125 1 94.94 94 GLU A CA 1
ATOM 755 C C . GLU A 1 94 ? 14.75 -26.031 -12.5 1 94.94 94 GLU A C 1
ATOM 757 O O . GLU A 1 94 ? 14.469 -24.922 -12.062 1 94.94 94 GLU A O 1
ATOM 762 N N . LEU A 1 95 ? 13.992 -26.703 -13.297 1 96 95 LEU A N 1
ATOM 763 C CA . LEU A 1 95 ? 12.695 -26.156 -13.695 1 96 95 LEU A CA 1
ATOM 764 C C . LEU A 1 95 ? 11.789 -25.984 -12.484 1 96 95 LEU A C 1
ATOM 766 O O . LEU A 1 95 ? 11.07 -24.984 -12.383 1 96 95 LEU A O 1
ATOM 770 N N . ALA A 1 96 ? 11.828 -26.953 -11.578 1 96.56 96 ALA A N 1
ATOM 771 C CA . ALA A 1 96 ? 11.023 -26.875 -10.359 1 96.56 96 ALA A CA 1
ATOM 772 C C . ALA A 1 96 ? 11.391 -25.641 -9.539 1 96.56 96 ALA A C 1
ATOM 774 O O . ALA A 1 96 ? 10.508 -24.922 -9.055 1 96.56 96 ALA A O 1
ATOM 775 N N . CYS A 1 97 ? 12.641 -25.422 -9.445 1 96.12 97 CYS A N 1
ATOM 776 C CA . CYS A 1 97 ? 13.109 -24.266 -8.688 1 96.12 97 CYS A CA 1
ATOM 777 C C . CYS A 1 97 ? 12.711 -22.953 -9.383 1 96.12 97 CYS A C 1
ATOM 779 O O . CYS A 1 97 ? 12.203 -22.047 -8.734 1 96.12 97 CYS A O 1
ATOM 781 N N . ARG A 1 98 ? 12.859 -22.891 -10.602 1 95.56 98 ARG A N 1
ATOM 782 C CA . ARG A 1 98 ? 12.562 -21.688 -11.359 1 95.56 98 ARG A CA 1
ATOM 783 C C . ARG A 1 98 ? 11.062 -21.406 -11.375 1 95.56 98 ARG A C 1
ATOM 785 O O . ARG A 1 98 ? 10.641 -20.25 -11.312 1 95.56 98 ARG A O 1
ATOM 792 N N . GLU A 1 99 ? 10.281 -22.406 -11.484 1 96.88 99 GLU A N 1
ATOM 793 C CA . GLU A 1 99 ? 8.836 -22.219 -11.484 1 96.88 99 GLU A CA 1
ATOM 794 C C . GLU A 1 99 ? 8.336 -21.797 -10.102 1 96.88 99 GLU A C 1
ATOM 796 O O . GLU A 1 99 ? 7.383 -21.031 -9.984 1 96.88 99 GLU A O 1
ATOM 801 N N . LEU A 1 100 ? 8.992 -22.344 -9.078 1 97 100 LEU A N 1
ATOM 802 C CA . LEU A 1 100 ? 8.656 -21.844 -7.746 1 97 100 LEU A CA 1
ATOM 803 C C . LEU A 1 100 ? 8.93 -20.359 -7.633 1 97 100 LEU A C 1
ATOM 805 O O . LEU A 1 100 ? 8.086 -19.594 -7.133 1 97 100 LEU A O 1
ATOM 809 N N . VAL A 1 101 ? 10.086 -19.984 -8.117 1 94.81 101 VAL A N 1
ATOM 810 C CA . VAL A 1 101 ? 10.453 -18.578 -8.062 1 94.81 101 VAL A CA 1
ATOM 811 C C . VAL A 1 101 ? 9.469 -17.75 -8.891 1 94.81 101 VAL A C 1
ATOM 813 O O . VAL A 1 101 ? 9.078 -16.641 -8.484 1 94.81 101 VAL A O 1
ATOM 816 N N . SER A 1 102 ? 9.086 -18.281 -10 1 95.25 102 SER A N 1
ATOM 817 C CA . SER A 1 102 ? 8.094 -17.594 -10.82 1 95.25 102 SER A CA 1
ATOM 818 C C . SER A 1 102 ? 6.766 -17.453 -10.086 1 95.25 102 SER A C 1
ATOM 820 O O . SER A 1 102 ? 6.164 -16.375 -10.086 1 95.25 102 SER A O 1
ATOM 822 N N . LEU A 1 103 ? 6.324 -18.5 -9.508 1 96.19 103 LEU A N 1
ATOM 823 C CA . LEU A 1 103 ? 5.094 -18.5 -8.727 1 96.19 103 LEU A CA 1
ATOM 824 C C . LEU A 1 103 ? 5.172 -17.469 -7.594 1 96.19 103 LEU A C 1
ATOM 826 O O . LEU A 1 103 ? 4.246 -16.688 -7.398 1 96.19 103 LEU A O 1
ATOM 830 N N . LEU A 1 104 ? 6.27 -17.484 -6.91 1 94.88 104 LEU A N 1
ATOM 831 C CA . LEU A 1 104 ? 6.469 -16.547 -5.801 1 94.88 104 LEU A CA 1
ATOM 832 C C . LEU A 1 104 ? 6.531 -15.117 -6.305 1 94.88 104 LEU A C 1
ATOM 834 O O . LEU A 1 104 ? 6.055 -14.195 -5.633 1 94.88 104 LEU A O 1
ATOM 838 N N . SER A 1 105 ? 7.105 -14.938 -7.449 1 91.69 105 SER A N 1
ATOM 839 C CA . SER A 1 105 ? 7.141 -13.609 -8.055 1 91.69 105 SER A CA 1
ATOM 840 C C . SER A 1 105 ? 5.734 -13.117 -8.383 1 91.69 105 SER A C 1
ATOM 842 O O . SER A 1 105 ? 5.43 -11.938 -8.211 1 91.69 105 SER A O 1
ATOM 844 N N . PHE A 1 106 ? 4.957 -14.008 -8.844 1 93.44 106 PHE A N 1
ATOM 845 C CA . PHE A 1 106 ? 3.562 -13.664 -9.094 1 93.44 106 PHE A CA 1
ATOM 846 C C . PHE A 1 106 ? 2.869 -13.25 -7.801 1 93.44 106 PHE A C 1
ATOM 848 O O . PHE A 1 106 ? 2.131 -12.266 -7.773 1 93.44 106 PHE A O 1
ATOM 855 N N . VAL A 1 107 ? 3.084 -14.023 -6.777 1 92.88 107 VAL A N 1
ATOM 856 C CA . VAL A 1 107 ? 2.479 -13.727 -5.484 1 92.88 107 VAL A CA 1
ATOM 857 C C . VAL A 1 107 ? 2.893 -12.328 -5.031 1 92.88 107 VAL A C 1
ATOM 859 O O . VAL A 1 107 ? 2.068 -11.562 -4.527 1 92.88 107 VAL A O 1
ATOM 862 N N . MET A 1 108 ? 4.082 -11.992 -5.227 1 88.5 108 MET A N 1
ATOM 863 C CA . MET A 1 108 ? 4.586 -10.664 -4.867 1 88.5 108 MET A CA 1
ATOM 864 C C . MET A 1 108 ? 3.855 -9.578 -5.645 1 88.5 108 MET A C 1
ATOM 866 O O . MET A 1 108 ? 3.439 -8.57 -5.066 1 88.5 108 MET A O 1
ATOM 870 N N . ASP A 1 109 ? 3.73 -9.805 -6.875 1 88.38 109 ASP A N 1
ATOM 871 C CA . ASP A 1 109 ? 3.023 -8.844 -7.715 1 88.38 109 ASP A CA 1
ATOM 872 C C . ASP A 1 109 ? 1.571 -8.688 -7.27 1 88.38 109 ASP A C 1
ATOM 874 O O . ASP A 1 109 ? 1.049 -7.57 -7.211 1 88.38 109 ASP A O 1
ATOM 878 N N . ALA A 1 110 ? 1.012 -9.797 -7.055 1 91 110 ALA A N 1
ATOM 879 C CA . ALA A 1 110 ? -0.391 -9.797 -6.648 1 91 110 ALA A CA 1
ATOM 880 C C . ALA A 1 110 ? -0.577 -9.086 -5.312 1 91 110 ALA A C 1
ATOM 882 O O . ALA A 1 110 ? -1.545 -8.344 -5.129 1 91 110 ALA A O 1
ATOM 883 N N . GLN A 1 111 ? 0.31 -9.336 -4.457 1 88.94 111 GLN A N 1
ATOM 884 C CA . GLN A 1 111 ? 0.256 -8.664 -3.16 1 88.94 111 GLN A CA 1
ATOM 885 C C . GLN A 1 111 ? 0.42 -7.156 -3.311 1 88.94 111 GLN A C 1
ATOM 887 O O . GLN A 1 111 ? -0.23 -6.383 -2.605 1 88.94 111 GLN A O 1
ATOM 892 N N . GLY A 1 112 ? 1.277 -6.789 -4.168 1 85.31 112 GLY A N 1
ATOM 893 C CA . GLY A 1 112 ? 1.412 -5.367 -4.445 1 85.31 112 GLY A CA 1
ATOM 894 C C . GLY A 1 112 ? 0.132 -4.738 -4.965 1 85.31 112 GLY A C 1
ATOM 895 O O . GLY A 1 112 ? -0.236 -3.637 -4.547 1 85.31 112 GLY A O 1
ATOM 896 N N . ALA A 1 113 ? -0.487 -5.391 -5.82 1 87.75 113 ALA A N 1
ATOM 897 C CA . ALA A 1 113 ? -1.756 -4.902 -6.355 1 87.75 113 ALA A CA 1
ATOM 898 C C . ALA A 1 113 ? -2.811 -4.805 -5.258 1 87.75 113 ALA A C 1
ATOM 900 O O . ALA A 1 113 ? -3.545 -3.814 -5.18 1 87.75 113 ALA A O 1
ATOM 901 N N . LEU A 1 114 ? -2.863 -5.801 -4.434 1 89.56 114 LEU A N 1
ATOM 902 C CA . LEU A 1 114 ? -3.84 -5.832 -3.348 1 89.56 114 LEU A CA 1
ATOM 903 C C . LEU A 1 114 ? -3.598 -4.691 -2.365 1 89.56 114 LEU A C 1
ATOM 905 O O . LEU A 1 114 ? -4.535 -3.992 -1.975 1 89.56 114 LEU A O 1
ATOM 909 N N . ALA A 1 115 ? -2.334 -4.559 -2.021 1 85.5 115 ALA A N 1
ATOM 910 C CA . ALA A 1 115 ? -1.997 -3.477 -1.101 1 85.5 115 ALA A CA 1
ATOM 911 C C . ALA A 1 115 ? -2.424 -2.123 -1.663 1 85.5 115 ALA A C 1
ATOM 913 O O . ALA A 1 115 ? -2.967 -1.286 -0.938 1 85.5 115 ALA A O 1
ATOM 914 N N . SER A 1 116 ? -2.236 -1.941 -2.912 1 81.81 116 SER A N 1
ATOM 915 C CA . SER A 1 116 ? -2.6 -0.686 -3.561 1 81.81 116 SER A CA 1
ATOM 916 C C . SER A 1 116 ? -4.109 -0.468 -3.539 1 81.81 116 SER A C 1
ATOM 918 O O . SER A 1 116 ? -4.578 0.639 -3.268 1 81.81 116 SER A O 1
ATOM 920 N N . LEU A 1 117 ? -4.785 -1.445 -3.801 1 84.62 117 LEU A N 1
ATOM 921 C CA . LEU A 1 117 ? -6.238 -1.341 -3.82 1 84.62 117 LEU A CA 1
ATOM 922 C C . LEU A 1 117 ? -6.785 -1.096 -2.418 1 84.62 117 LEU A C 1
ATOM 924 O O . LEU A 1 117 ? -7.723 -0.315 -2.24 1 84.62 117 LEU A O 1
ATOM 928 N N . MET A 1 118 ? -6.18 -1.716 -1.496 1 82.69 118 MET A N 1
ATOM 929 C CA . MET A 1 118 ? -6.637 -1.574 -0.117 1 82.69 118 MET A CA 1
ATOM 930 C C . MET A 1 118 ? -6.359 -0.168 0.406 1 82.69 118 MET A C 1
ATOM 932 O O . MET A 1 118 ? -7.191 0.414 1.103 1 82.69 118 MET A O 1
ATOM 936 N N . PHE A 1 119 ? -5.273 0.382 0.096 1 76.38 119 PHE A N 1
ATOM 937 C CA . PHE A 1 119 ? -4.965 1.739 0.531 1 76.38 119 PHE A CA 1
ATOM 938 C C . PHE A 1 119 ? -5.887 2.748 -0.141 1 76.38 119 PHE A C 1
ATOM 940 O O . PHE A 1 119 ? -6.285 3.738 0.474 1 76.38 119 PHE A O 1
ATOM 947 N N . ARG A 1 120 ? -6.098 2.469 -1.331 1 79.06 120 ARG A N 1
ATOM 948 C CA . ARG A 1 120 ? -7.047 3.336 -2.023 1 79.06 120 ARG A CA 1
ATOM 949 C C . ARG A 1 120 ? -8.398 3.332 -1.325 1 79.06 120 ARG A C 1
ATOM 951 O O . ARG A 1 120 ? -9.047 4.375 -1.194 1 79.06 120 ARG A O 1
ATOM 958 N N . ASP A 1 121 ? -8.773 2.178 -0.873 1 77.56 121 ASP A N 1
ATOM 959 C CA . ASP A 1 121 ? -10.031 2.061 -0.14 1 77.56 121 ASP A CA 1
ATOM 960 C C . ASP A 1 121 ? -9.984 2.869 1.153 1 77.56 121 ASP A C 1
ATOM 962 O O . ASP A 1 121 ? -10.992 3.463 1.553 1 77.56 121 ASP A O 1
ATOM 966 N N . VAL A 1 122 ? -8.906 2.84 1.721 1 74.81 122 VAL A N 1
ATOM 967 C CA . VAL A 1 122 ? -8.742 3.555 2.982 1 74.81 122 VAL A CA 1
ATOM 968 C C . VAL A 1 122 ? -8.836 5.059 2.74 1 74.81 122 VAL A C 1
ATOM 970 O O . VAL A 1 122 ? -9.539 5.77 3.465 1 74.81 122 VAL A O 1
ATOM 973 N N . ILE A 1 123 ? -8.18 5.535 1.726 1 69.06 123 ILE A N 1
ATOM 974 C CA . ILE A 1 123 ? -8.078 6.965 1.461 1 69.06 123 ILE A CA 1
ATOM 975 C C . ILE A 1 123 ? -9.414 7.484 0.934 1 69.06 123 ILE A C 1
ATOM 977 O O . ILE A 1 123 ? -9.859 8.57 1.312 1 69.06 123 ILE A O 1
ATOM 981 N N . GLU A 1 124 ? -9.961 6.691 0.102 1 71.81 124 GLU A N 1
ATOM 982 C CA . GLU A 1 124 ? -11.188 7.156 -0.532 1 71.81 124 GLU A CA 1
ATOM 983 C C . GLU A 1 124 ? -12.406 6.848 0.335 1 71.81 124 GLU A C 1
ATOM 985 O O . GLU A 1 124 ? -13.492 7.395 0.109 1 71.81 124 GLU A O 1
ATOM 990 N N . GLY A 1 125 ? -12.25 5.914 1.289 1 64 125 GLY A N 1
ATOM 991 C CA . GLY A 1 125 ? -13.375 5.547 2.133 1 64 125 GLY A CA 1
ATOM 992 C C . GLY A 1 125 ? -13.664 6.574 3.211 1 64 125 GLY A C 1
ATOM 993 O O . GLY A 1 125 ? -12.781 6.922 3.998 1 64 125 GLY A O 1
ATOM 994 N N . ASN A 1 126 ? -14.055 7.746 2.904 1 53.62 126 ASN A N 1
ATOM 995 C CA . ASN A 1 126 ? -14.398 8.859 3.781 1 53.62 126 ASN A CA 1
ATOM 996 C C . ASN A 1 126 ? -14.672 8.391 5.203 1 53.62 126 ASN A C 1
ATOM 998 O O . ASN A 1 126 ? -15.102 9.18 6.051 1 53.62 126 ASN A O 1
ATOM 1002 N N . THR A 1 127 ? -14.609 7.043 5.438 1 51.72 127 THR A N 1
ATOM 1003 C CA . THR A 1 127 ? -14.945 6.539 6.766 1 51.72 127 THR A CA 1
ATOM 1004 C C . THR A 1 127 ? -13.711 5.945 7.449 1 51.72 127 THR A C 1
ATOM 1006 O O . THR A 1 127 ? -13.789 4.879 8.062 1 51.72 127 THR A O 1
ATOM 1009 N N . LEU A 1 128 ? -12.539 6.633 7.301 1 53 128 LEU A N 1
ATOM 1010 C CA . LEU A 1 128 ? -11.18 6.172 7.531 1 53 128 LEU A CA 1
ATOM 1011 C C . LEU A 1 128 ? -11.008 5.66 8.961 1 53 128 LEU A C 1
ATOM 1013 O O . LEU A 1 128 ? -10.023 4.988 9.273 1 53 128 LEU A O 1
ATOM 1017 N N . ALA A 1 129 ? -12.109 5.852 9.734 1 61.16 129 ALA A N 1
ATOM 1018 C CA . ALA A 1 129 ? -11.742 5.512 11.109 1 61.16 129 ALA A CA 1
ATOM 1019 C C . ALA A 1 129 ? -12.656 4.426 11.672 1 61.16 129 ALA A C 1
ATOM 1021 O O . ALA A 1 129 ? -12.773 4.273 12.891 1 61.16 129 ALA A O 1
ATOM 1022 N N . ASP A 1 130 ? -13.117 3.623 10.695 1 72.44 130 ASP A N 1
ATOM 1023 C CA . ASP A 1 130 ? -13.977 2.557 11.211 1 72.44 130 ASP A CA 1
ATOM 1024 C C . ASP A 1 130 ? -13.258 1.209 11.164 1 72.44 130 ASP A C 1
ATOM 1026 O O . ASP A 1 130 ? -12.062 1.145 10.859 1 72.44 130 ASP A O 1
ATOM 1030 N N . ASP A 1 131 ? -13.945 0.175 11.594 1 73.06 131 ASP A N 1
ATOM 1031 C CA . ASP A 1 131 ? -13.367 -1.162 11.688 1 73.06 131 ASP A CA 1
ATOM 1032 C C . ASP A 1 131 ? -12.977 -1.686 10.305 1 73.06 131 ASP A C 1
ATOM 1034 O O . ASP A 1 131 ? -12 -2.428 10.172 1 73.06 131 ASP A O 1
ATOM 1038 N N . TYR A 1 132 ? -13.672 -1.236 9.312 1 76.25 132 TYR A N 1
ATOM 1039 C CA . TYR A 1 132 ? -13.336 -1.602 7.941 1 76.25 132 TYR A CA 1
ATOM 1040 C C . TYR A 1 132 ? -11.953 -1.069 7.559 1 76.25 132 TYR A C 1
ATOM 1042 O O . TYR A 1 132 ? -11.125 -1.81 7.035 1 76.25 132 TYR A O 1
ATOM 1050 N N . THR A 1 133 ? -11.797 0.155 7.891 1 77.81 133 THR A N 1
ATOM 1051 C CA . THR A 1 133 ? -10.531 0.799 7.574 1 77.81 133 THR A CA 1
ATOM 1052 C C . THR A 1 133 ? -9.391 0.165 8.367 1 77.81 133 THR A C 1
ATOM 1054 O O . THR A 1 133 ? -8.305 -0.068 7.824 1 77.81 133 THR A O 1
ATOM 1057 N N . ARG A 1 134 ? -9.664 -0.097 9.547 1 76.44 134 ARG A N 1
ATOM 1058 C CA . ARG A 1 134 ? -8.641 -0.716 10.375 1 76.44 134 ARG A CA 1
ATOM 1059 C C . ARG A 1 134 ? -8.281 -2.107 9.867 1 76.44 134 ARG A C 1
ATOM 1061 O O . ARG A 1 134 ? -7.117 -2.512 9.914 1 76.44 134 ARG A O 1
ATOM 1068 N N . PHE A 1 135 ? -9.25 -2.812 9.43 1 80.38 135 PHE A N 1
ATOM 1069 C CA . PHE A 1 135 ? -8.984 -4.133 8.867 1 80.38 135 PHE A CA 1
ATOM 1070 C C . PHE A 1 135 ? -8.133 -4.027 7.609 1 80.38 135 PHE A C 1
ATOM 1072 O O . PHE A 1 135 ? -7.234 -4.84 7.395 1 80.38 135 PHE A O 1
ATOM 1079 N N . GLN A 1 136 ? -8.508 -3.064 6.836 1 83.81 136 GLN A N 1
ATOM 1080 C CA . GLN A 1 136 ? -7.734 -2.867 5.613 1 83.81 136 GLN A CA 1
ATOM 1081 C C . GLN A 1 136 ? -6.277 -2.553 5.926 1 83.81 136 GLN A C 1
ATOM 1083 O O . GLN A 1 136 ? -5.367 -3.09 5.289 1 83.81 136 GLN A O 1
ATOM 1088 N N . LEU A 1 137 ? -6.051 -1.763 6.871 1 83.06 137 LEU A N 1
ATOM 1089 C CA . LEU A 1 137 ? -4.691 -1.396 7.254 1 83.06 137 LEU A CA 1
ATOM 1090 C C . LEU A 1 137 ? -3.949 -2.592 7.84 1 83.06 137 LEU A C 1
ATOM 1092 O O . LEU A 1 137 ? -2.764 -2.789 7.57 1 83.06 137 LEU A O 1
ATOM 1096 N N . ALA A 1 138 ? -4.629 -3.387 8.617 1 80.94 138 ALA A N 1
ATOM 1097 C CA . ALA A 1 138 ? -4.043 -4.613 9.141 1 80.94 138 ALA A CA 1
ATOM 1098 C C . ALA A 1 138 ? -3.688 -5.582 8.016 1 80.94 138 ALA A C 1
ATOM 1100 O O . ALA A 1 138 ? -2.66 -6.262 8.078 1 80.94 138 ALA A O 1
ATOM 1101 N N . SER A 1 139 ? -4.559 -5.609 7.082 1 84 139 SER A N 1
ATOM 1102 C CA . SER A 1 139 ? -4.32 -6.48 5.938 1 84 139 SER A CA 1
ATOM 1103 C C . SER A 1 139 ? -3.084 -6.043 5.16 1 84 139 SER A C 1
ATOM 1105 O O . SER A 1 139 ? -2.309 -6.883 4.691 1 84 139 SER A O 1
ATOM 1107 N N . VAL A 1 140 ? -2.941 -4.805 5.059 1 84.81 140 VAL A N 1
ATOM 1108 C CA . VAL A 1 140 ? -1.769 -4.281 4.363 1 84.81 140 VAL A CA 1
ATOM 1109 C C . VAL A 1 140 ? -0.504 -4.648 5.137 1 84.81 140 VAL A C 1
ATOM 1111 O O . VAL A 1 140 ? 0.519 -4.992 4.543 1 84.81 140 VAL A O 1
ATOM 1114 N N . ARG A 1 141 ? -0.561 -4.566 6.363 1 84.56 141 ARG A N 1
ATOM 1115 C CA . ARG A 1 141 ? 0.567 -4.973 7.195 1 84.56 141 ARG A CA 1
ATOM 1116 C C . ARG A 1 141 ? 0.908 -6.441 6.973 1 84.56 141 ARG A C 1
ATOM 1118 O O . ARG A 1 141 ? 2.078 -6.797 6.82 1 84.56 141 ARG A O 1
ATOM 1125 N N . ASP A 1 142 ? -0.103 -7.195 6.922 1 83.94 142 ASP A N 1
ATOM 1126 C CA . ASP A 1 142 ? 0.084 -8.625 6.699 1 83.94 142 ASP A CA 1
ATOM 1127 C C . ASP A 1 142 ? 0.698 -8.891 5.328 1 83.94 142 ASP A C 1
ATOM 1129 O O . ASP A 1 142 ? 1.58 -9.742 5.191 1 83.94 142 ASP A O 1
ATOM 1133 N N . ILE A 1 143 ? 0.18 -8.203 4.398 1 86.69 143 ILE A N 1
ATOM 1134 C CA . ILE A 1 143 ? 0.673 -8.344 3.033 1 86.69 143 ILE A CA 1
ATOM 1135 C C . ILE A 1 143 ? 2.156 -7.984 2.979 1 86.69 143 ILE A C 1
ATOM 1137 O O . ILE A 1 143 ? 2.941 -8.664 2.311 1 86.69 143 ILE A O 1
ATOM 1141 N N . SER A 1 144 ? 2.51 -6.977 3.641 1 84.69 144 SER A N 1
ATOM 1142 C CA . SER A 1 144 ? 3.904 -6.547 3.656 1 84.69 144 SER A CA 1
ATOM 1143 C C . SER A 1 144 ? 4.801 -7.594 4.309 1 84.69 144 SER A C 1
ATOM 1145 O O . SER A 1 144 ? 5.906 -7.859 3.832 1 84.69 144 SER A O 1
ATOM 1147 N N . ARG A 1 145 ? 4.344 -8.164 5.375 1 84.38 145 ARG A N 1
ATOM 1148 C CA . ARG A 1 145 ? 5.09 -9.234 6.031 1 84.38 145 ARG A CA 1
ATOM 1149 C C . ARG A 1 145 ? 5.227 -10.445 5.117 1 84.38 145 ARG A C 1
ATOM 1151 O O . ARG A 1 145 ? 6.301 -11.039 5.02 1 84.38 145 ARG A O 1
ATOM 1158 N N . ASN A 1 146 ? 4.137 -10.773 4.535 1 86.25 146 ASN A N 1
ATOM 1159 C CA . ASN A 1 146 ? 4.156 -11.898 3.604 1 86.25 146 ASN A CA 1
ATOM 1160 C C . ASN A 1 146 ? 5.125 -11.656 2.451 1 86.25 146 ASN A C 1
ATOM 1162 O O . ASN A 1 146 ? 5.875 -12.555 2.064 1 86.25 146 ASN A O 1
ATOM 1166 N N . ALA A 1 147 ? 5.051 -10.508 1.969 1 86.62 147 ALA A N 1
ATOM 1167 C CA . ALA A 1 147 ? 5.938 -10.164 0.86 1 86.62 147 ALA A CA 1
ATOM 1168 C C . ALA A 1 147 ? 7.402 -10.281 1.273 1 86.62 147 ALA A C 1
ATOM 1170 O O . ALA A 1 147 ? 8.242 -10.719 0.486 1 86.62 147 ALA A O 1
ATOM 1171 N N . THR A 1 148 ? 7.699 -9.891 2.441 1 84 148 THR A N 1
ATOM 1172 C CA . THR A 1 148 ? 9.062 -10 2.955 1 84 148 THR A CA 1
ATOM 1173 C C . THR A 1 148 ? 9.5 -11.461 3.018 1 84 148 THR A C 1
ATOM 1175 O O . THR A 1 148 ? 10.609 -11.805 2.611 1 84 148 THR A O 1
ATOM 1178 N N . MET A 1 149 ? 8.609 -12.289 3.514 1 87.62 149 MET A N 1
ATOM 1179 C CA . MET A 1 149 ? 8.922 -13.711 3.621 1 87.62 149 MET A CA 1
ATOM 1180 C C . MET A 1 149 ? 9.109 -14.328 2.24 1 87.62 149 MET A C 1
ATOM 1182 O O . MET A 1 149 ? 10.031 -15.125 2.029 1 87.62 149 MET A O 1
ATOM 1186 N N . VAL A 1 150 ? 8.281 -13.969 1.388 1 89.81 150 VAL A N 1
ATOM 1187 C CA . VAL A 1 150 ? 8.344 -14.5 0.029 1 89.81 150 VAL A CA 1
ATOM 1188 C C . VAL A 1 150 ? 9.648 -14.055 -0.633 1 89.81 150 VAL A C 1
ATOM 1190 O O . VAL A 1 150 ? 10.312 -14.844 -1.306 1 89.81 150 VAL A O 1
ATOM 1193 N N . GLY A 1 151 ? 10.023 -12.844 -0.46 1 86.81 151 GLY A N 1
ATOM 1194 C CA . GLY A 1 151 ? 11.289 -12.359 -0.977 1 86.81 151 GLY A CA 1
ATOM 1195 C C . GLY A 1 151 ? 12.484 -13.125 -0.433 1 86.81 151 GLY A C 1
ATOM 1196 O O . GLY A 1 151 ? 13.398 -13.477 -1.184 1 86.81 151 GLY A O 1
ATOM 1197 N N . ARG A 1 152 ? 12.445 -13.359 0.802 1 85.94 152 ARG A N 1
ATOM 1198 C CA . ARG A 1 152 ? 13.531 -14.102 1.429 1 85.94 152 ARG A CA 1
ATOM 1199 C C . ARG A 1 152 ? 13.594 -15.531 0.907 1 85.94 152 ARG A C 1
ATOM 1201 O O . ARG A 1 152 ? 14.68 -16.094 0.771 1 85.94 152 ARG A O 1
ATOM 1208 N N . LEU A 1 153 ? 12.461 -16.094 0.735 1 91.62 153 LEU A N 1
ATOM 1209 C CA . LEU A 1 153 ? 12.414 -17.438 0.19 1 91.62 153 LEU A CA 1
ATOM 1210 C C . LEU A 1 153 ? 13.031 -17.484 -1.204 1 91.62 153 LEU A C 1
ATOM 1212 O O . LEU A 1 153 ? 13.781 -18.406 -1.527 1 91.62 153 LEU A O 1
ATOM 1216 N N . ILE A 1 154 ? 12.734 -16.5 -1.995 1 90.75 154 ILE A N 1
ATOM 1217 C CA . ILE A 1 154 ? 13.32 -16.422 -3.326 1 90.75 154 ILE A CA 1
ATOM 1218 C C . ILE A 1 154 ? 14.844 -16.344 -3.213 1 90.75 154 ILE A C 1
ATOM 1220 O O . ILE A 1 154 ? 15.562 -17.062 -3.918 1 90.75 154 ILE A O 1
ATOM 1224 N N . ASN A 1 155 ? 15.328 -15.562 -2.291 1 86.31 155 ASN A N 1
ATOM 1225 C CA . ASN A 1 155 ? 16.766 -15.438 -2.09 1 86.31 155 ASN A CA 1
ATOM 1226 C C . ASN A 1 155 ? 17.391 -16.766 -1.664 1 86.31 155 ASN A C 1
ATOM 1228 O O . ASN A 1 155 ? 18.516 -17.094 -2.066 1 86.31 155 ASN A O 1
ATOM 1232 N N . LYS A 1 156 ? 16.672 -17.469 -0.876 1 89.44 156 LYS A N 1
ATOM 1233 C CA . LYS A 1 156 ? 17.172 -18.75 -0.381 1 89.44 156 LYS A CA 1
ATOM 1234 C C . LYS A 1 156 ? 17.359 -19.75 -1.521 1 89.44 156 LYS A C 1
ATOM 1236 O O . LYS A 1 156 ? 18.188 -20.672 -1.425 1 89.44 156 LYS A O 1
ATOM 1241 N N . THR A 1 157 ? 16.594 -19.656 -2.58 1 91.94 157 THR A N 1
ATOM 1242 C CA . THR A 1 157 ? 16.734 -20.547 -3.732 1 91.94 157 THR A CA 1
ATOM 1243 C C . THR A 1 157 ? 18.031 -20.234 -4.492 1 91.94 157 THR A C 1
ATOM 1245 O O . THR A 1 157 ? 18.5 -21.047 -5.285 1 91.94 157 THR A O 1
ATOM 1248 N N . GLY A 1 158 ? 18.547 -19.016 -4.289 1 88.75 158 GLY A N 1
ATOM 1249 C CA . GLY A 1 158 ? 19.734 -18.594 -5.016 1 88.75 158 GLY A CA 1
ATOM 1250 C C . GLY A 1 158 ? 19.406 -17.906 -6.336 1 88.75 158 GLY A C 1
ATOM 1251 O O . GLY A 1 158 ? 20.312 -17.484 -7.055 1 88.75 158 GLY A O 1
ATOM 1252 N N . LEU A 1 159 ? 18.156 -17.859 -6.609 1 89.5 159 LEU A N 1
ATOM 1253 C CA . LEU A 1 159 ? 17.734 -17.203 -7.844 1 89.5 159 LEU A CA 1
ATOM 1254 C C . LEU A 1 159 ? 17.203 -15.805 -7.566 1 89.5 159 LEU A C 1
ATOM 1256 O O . LEU A 1 159 ? 17.062 -15.414 -6.406 1 89.5 159 LEU A O 1
ATOM 1260 N N . GLU A 1 160 ? 16.969 -15.078 -8.617 1 84.62 160 GLU A N 1
ATOM 1261 C CA . GLU A 1 160 ? 16.422 -13.727 -8.508 1 84.62 160 GLU A CA 1
ATOM 1262 C C . GLU A 1 160 ? 14.938 -13.695 -8.875 1 84.62 160 GLU A C 1
ATOM 1264 O O . GLU A 1 160 ? 14.469 -14.539 -9.633 1 84.62 160 GLU A O 1
ATOM 1269 N N . LEU A 1 161 ? 14.273 -12.742 -8.273 1 81.12 161 LEU A N 1
ATOM 1270 C CA . LEU A 1 161 ? 12.875 -12.508 -8.617 1 81.12 161 LEU A CA 1
ATOM 1271 C C . LEU A 1 161 ? 12.711 -12.289 -10.117 1 81.12 161 LEU A C 1
ATOM 1273 O O . LEU A 1 161 ? 13.531 -11.609 -10.742 1 81.12 161 LEU A O 1
ATOM 1277 N N . GLN A 1 162 ? 11.727 -12.883 -10.617 1 82.75 162 GLN A N 1
ATOM 1278 C CA . GLN A 1 162 ? 11.406 -12.711 -12.031 1 82.75 162 GLN A CA 1
ATOM 1279 C C . GLN A 1 162 ? 10.336 -11.641 -12.219 1 82.75 162 GLN A C 1
ATOM 1281 O O . GLN A 1 162 ? 9.156 -11.883 -11.938 1 82.75 162 GLN A O 1
ATOM 1286 N N . PRO A 1 163 ? 10.734 -10.578 -12.75 1 80.88 163 PRO A N 1
ATOM 1287 C CA . PRO A 1 163 ? 9.75 -9.5 -12.906 1 80.88 163 PRO A CA 1
ATOM 1288 C C . PRO A 1 163 ? 8.68 -9.828 -13.945 1 80.88 163 PRO A C 1
ATOM 1290 O O . PRO A 1 163 ? 8.93 -10.594 -14.875 1 80.88 163 PRO A O 1
ATOM 1293 N N . ALA A 1 164 ? 7.57 -9.219 -13.719 1 80.75 164 ALA A N 1
ATOM 1294 C CA . ALA A 1 164 ? 6.516 -9.336 -14.727 1 80.75 164 ALA A CA 1
ATOM 1295 C C . ALA A 1 164 ? 6.906 -8.625 -16.016 1 80.75 164 ALA A C 1
ATOM 1297 O O . ALA A 1 164 ? 7.746 -7.719 -16 1 80.75 164 ALA A O 1
ATOM 1298 N N . PRO A 1 165 ? 6.312 -9.125 -17.062 1 81.88 165 PRO A N 1
ATOM 1299 C CA . PRO A 1 165 ? 6.562 -8.406 -18.312 1 81.88 165 PRO A CA 1
ATOM 1300 C C . PRO A 1 165 ? 6.191 -6.926 -18.234 1 81.88 165 PRO A C 1
ATOM 1302 O O . PRO A 1 165 ? 5.309 -6.551 -17.453 1 81.88 165 PRO A O 1
ATOM 1305 N N . MET A 1 166 ? 6.785 -6.102 -19.016 1 80.75 166 MET A N 1
ATOM 1306 C CA . MET A 1 166 ? 6.641 -4.648 -18.969 1 80.75 166 MET A CA 1
ATOM 1307 C C . MET A 1 166 ? 5.184 -4.242 -19.156 1 80.75 166 MET A C 1
ATOM 1309 O O . MET A 1 166 ? 4.707 -3.311 -18.5 1 80.75 166 MET A O 1
ATOM 1313 N N . ALA A 1 167 ? 4.543 -4.922 -20.047 1 81.19 167 ALA A N 1
ATOM 1314 C CA . ALA A 1 167 ? 3.139 -4.605 -20.297 1 81.19 167 ALA A CA 1
ATOM 1315 C C . ALA A 1 167 ? 2.295 -4.801 -19.047 1 81.19 167 ALA A C 1
ATOM 1317 O O . ALA A 1 167 ? 1.394 -4.008 -18.766 1 81.19 167 ALA A O 1
ATOM 1318 N N . VAL A 1 168 ? 2.627 -5.785 -18.297 1 81.31 168 VAL A N 1
ATOM 1319 C CA . VAL A 1 168 ? 1.886 -6.102 -17.078 1 81.31 168 VAL A CA 1
ATOM 1320 C C . VAL A 1 168 ? 2.238 -5.098 -15.984 1 81.31 168 VAL A C 1
ATOM 1322 O O . VAL A 1 168 ? 1.367 -4.664 -15.227 1 81.31 168 VAL A O 1
ATOM 1325 N N . GLN A 1 169 ? 3.445 -4.734 -15.953 1 79.81 169 GLN A N 1
ATOM 1326 C CA . GLN A 1 169 ? 3.867 -3.725 -14.984 1 79.81 169 GLN A CA 1
ATOM 1327 C C . GLN A 1 169 ? 3.143 -2.402 -15.219 1 79.81 169 GLN A C 1
ATOM 1329 O O . GLN A 1 169 ? 2.701 -1.753 -14.273 1 79.81 169 GLN A O 1
ATOM 1334 N N . ARG A 1 170 ? 3.021 -2.066 -16.469 1 79.94 170 ARG A N 1
ATOM 1335 C CA . ARG A 1 170 ? 2.324 -0.832 -16.812 1 79.94 170 ARG A CA 1
ATOM 1336 C C . ARG A 1 170 ? 0.838 -0.933 -16.484 1 79.94 170 ARG A C 1
ATOM 1338 O O . ARG A 1 170 ? 0.229 0.038 -16.031 1 79.94 170 ARG A O 1
ATOM 1345 N N . LEU A 1 171 ? 0.381 -2.084 -16.766 1 80.94 171 LEU A N 1
ATOM 1346 C CA . LEU A 1 171 ? -1.022 -2.303 -16.438 1 80.94 171 LEU A CA 1
ATOM 1347 C C . LEU A 1 171 ? -1.255 -2.176 -14.938 1 80.94 171 LEU A C 1
ATOM 1349 O O . LEU A 1 171 ? -2.264 -1.615 -14.508 1 80.94 171 LEU A O 1
ATOM 1353 N N . GLN A 1 172 ? -0.368 -2.697 -14.266 1 79.5 172 GLN A N 1
ATOM 1354 C CA . GLN A 1 172 ? -0.49 -2.588 -12.812 1 79.5 172 GLN A CA 1
ATOM 1355 C C . GLN A 1 172 ? -0.391 -1.134 -12.367 1 79.5 172 GLN A C 1
ATOM 1357 O O . GLN A 1 172 ? -1.185 -0.681 -11.539 1 79.5 172 GLN A O 1
ATOM 1362 N N . ARG A 1 173 ? 0.491 -0.416 -12.914 1 76.69 173 ARG A N 1
ATOM 1363 C CA . ARG A 1 173 ? 0.753 0.967 -12.531 1 76.69 173 ARG A CA 1
ATOM 1364 C C . ARG A 1 173 ? -0.437 1.862 -12.859 1 76.69 173 ARG A C 1
ATOM 1366 O O . ARG A 1 173 ? -0.861 2.67 -12.031 1 76.69 173 ARG A O 1
ATOM 1373 N N . PHE A 1 174 ? -0.993 1.625 -13.992 1 78.06 174 PHE A N 1
ATOM 1374 C CA . PHE A 1 174 ? -2.014 2.557 -14.461 1 78.06 174 PHE A CA 1
ATOM 1375 C C . PHE A 1 174 ? -3.395 1.918 -14.406 1 78.06 174 PHE A C 1
ATOM 1377 O O . PHE A 1 174 ? -4.41 2.619 -14.383 1 78.06 174 PHE A O 1
ATOM 1384 N N . GLY A 1 175 ? -3.398 0.661 -14.453 1 78.25 175 GLY A N 1
ATOM 1385 C CA . GLY A 1 175 ? -4.664 -0.054 -14.508 1 78.25 175 GLY A CA 1
ATOM 1386 C C . GLY A 1 175 ? -5.293 -0.245 -13.141 1 78.25 175 GLY A C 1
ATOM 1387 O O . GLY A 1 175 ? -6.508 -0.109 -12.984 1 78.25 175 GLY A O 1
ATOM 1388 N N . VAL A 1 176 ? -4.508 -0.493 -12.203 1 76.12 176 VAL A N 1
ATOM 1389 C CA . VAL A 1 176 ? -5.02 -0.811 -10.875 1 76.12 176 VAL A CA 1
ATOM 1390 C C . VAL A 1 176 ? -5.762 0.396 -10.305 1 76.12 176 VAL A C 1
ATOM 1392 O O . VAL A 1 176 ? -6.891 0.266 -9.82 1 76.12 176 VAL A O 1
ATOM 1395 N N . PRO A 1 177 ? -5.23 1.593 -10.5 1 76.94 177 PRO A N 1
ATOM 1396 C CA . PRO A 1 177 ? -5.973 2.752 -10.008 1 76.94 177 PRO A CA 1
ATOM 1397 C C . PRO A 1 177 ? -7.273 2.99 -10.766 1 76.94 177 PRO A C 1
ATOM 1399 O O . PRO A 1 177 ? -8.18 3.656 -10.258 1 76.94 177 PRO A O 1
ATOM 1402 N N . ALA A 1 178 ? -7.363 2.463 -11.867 1 78.12 178 ALA A N 1
ATOM 1403 C CA . ALA A 1 178 ? -8.531 2.715 -12.711 1 78.12 178 ALA A CA 1
ATOM 1404 C C . ALA A 1 178 ? -9.648 1.721 -12.414 1 78.12 178 ALA A C 1
ATOM 1406 O O . ALA A 1 178 ? -10.781 1.892 -12.875 1 78.12 178 ALA A O 1
ATOM 1407 N N . ILE A 1 179 ? -9.359 0.743 -11.578 1 81 179 ILE A N 1
ATOM 1408 C CA . ILE A 1 179 ? -10.367 -0.266 -11.266 1 81 179 ILE A CA 1
ATOM 1409 C C . ILE A 1 179 ? -11.43 0.335 -10.352 1 81 179 ILE A C 1
ATOM 1411 O O . ILE A 1 179 ? -11.109 0.832 -9.266 1 81 179 ILE A O 1
ATOM 1415 N N . PRO A 1 180 ? -12.594 0.274 -10.758 1 78.44 180 PRO A N 1
ATOM 1416 C CA . PRO A 1 180 ? -13.648 0.874 -9.938 1 78.44 180 PRO A CA 1
ATOM 1417 C C . PRO A 1 180 ? -13.938 0.072 -8.672 1 78.44 180 PRO A C 1
ATOM 1419 O O . PRO A 1 180 ? -13.617 -1.119 -8.609 1 78.44 180 PRO A O 1
ATOM 1422 N N . HIS A 1 181 ? -14.531 0.632 -7.59 1 74.5 181 HIS A N 1
ATOM 1423 C CA . HIS A 1 181 ? -14.867 0.019 -6.309 1 74.5 181 HIS A CA 1
ATOM 1424 C C . HIS A 1 181 ? -16.047 -0.928 -6.438 1 74.5 181 HIS A C 1
ATOM 1426 O O . HIS A 1 181 ? -16.328 -1.721 -5.535 1 74.5 181 HIS A O 1
ATOM 1432 N N . GLY A 1 182 ? -16.578 -1.191 -7.504 1 83.81 182 GLY A N 1
ATOM 1433 C CA . GLY A 1 182 ? -17.75 -2.02 -7.699 1 83.81 182 GLY A CA 1
ATOM 1434 C C . GLY A 1 182 ? -17.422 -3.488 -7.891 1 83.81 182 GLY A C 1
ATOM 1435 O O . GLY A 1 182 ? -16.406 -3.977 -7.383 1 83.81 182 GLY A O 1
ATOM 1436 N N . PRO A 1 183 ? -18.328 -4.172 -8.422 1 86.62 183 PRO A N 1
ATOM 1437 C CA . PRO A 1 183 ? -18.172 -5.617 -8.578 1 86.62 183 PRO A CA 1
ATOM 1438 C C . PRO A 1 183 ? -16.891 -5.996 -9.305 1 86.62 183 PRO A C 1
ATOM 1440 O O . PRO A 1 183 ? -16.281 -7.031 -9.008 1 86.62 183 PRO A O 1
ATOM 1443 N N . LEU A 1 184 ? -16.469 -5.211 -10.211 1 89.5 184 LEU A N 1
ATOM 1444 C CA . LEU A 1 184 ? -15.219 -5.492 -10.914 1 89.5 184 LEU A CA 1
ATOM 1445 C C . LEU A 1 184 ? -14.039 -5.465 -9.945 1 89.5 184 LEU A C 1
ATOM 1447 O O . LEU A 1 184 ? -13.227 -6.398 -9.922 1 89.5 184 LEU A O 1
ATOM 1451 N N . GLY A 1 185 ? -14.023 -4.395 -9.18 1 90.06 185 GLY A N 1
ATOM 1452 C CA . GLY A 1 185 ? -12.93 -4.27 -8.234 1 90.06 185 GLY A CA 1
ATOM 1453 C C . GLY A 1 185 ? -12.938 -5.348 -7.164 1 90.06 185 GLY A C 1
ATOM 1454 O O . GLY A 1 185 ? -11.906 -5.969 -6.895 1 90.06 185 GLY A O 1
ATOM 1455 N N . ARG A 1 186 ? -14.047 -5.57 -6.594 1 90.81 186 ARG A N 1
ATOM 1456 C CA . ARG A 1 186 ? -14.164 -6.566 -5.535 1 90.81 186 ARG A CA 1
ATOM 1457 C C . ARG A 1 186 ? -13.953 -7.977 -6.078 1 90.81 186 ARG A C 1
ATOM 1459 O O . ARG A 1 186 ? -13.398 -8.836 -5.391 1 90.81 186 ARG A O 1
ATOM 1466 N N . GLY A 1 187 ? -14.422 -8.172 -7.281 1 93.56 187 GLY A N 1
ATOM 1467 C CA . GLY A 1 187 ? -14.164 -9.453 -7.926 1 93.56 187 GLY A CA 1
ATOM 1468 C C . GLY A 1 187 ? -12.695 -9.703 -8.188 1 93.56 187 GLY A C 1
ATOM 1469 O O . GLY A 1 187 ? -12.219 -10.828 -8.023 1 93.56 187 GLY A O 1
ATOM 1470 N N . PHE A 1 188 ? -12.031 -8.688 -8.602 1 94.06 188 PHE A N 1
ATOM 1471 C CA . PHE A 1 188 ? -10.602 -8.797 -8.859 1 94.06 188 PHE A CA 1
ATOM 1472 C C . PHE A 1 188 ? -9.836 -9.055 -7.562 1 94.06 188 PHE A C 1
ATOM 1474 O O . PHE A 1 188 ? -8.906 -9.867 -7.531 1 94.06 188 PHE A O 1
ATOM 1481 N N . ILE A 1 189 ? -10.164 -8.359 -6.516 1 93.31 189 ILE A N 1
ATOM 1482 C CA . ILE A 1 189 ? -9.547 -8.562 -5.207 1 93.31 189 ILE A CA 1
ATOM 1483 C C . ILE A 1 189 ? -9.75 -10.008 -4.758 1 93.31 189 ILE A C 1
ATOM 1485 O O . ILE A 1 189 ? -8.797 -10.664 -4.316 1 93.31 189 ILE A O 1
ATOM 1489 N N . LEU A 1 190 ? -10.906 -10.477 -4.887 1 94.88 190 LEU A N 1
ATOM 1490 C CA . LEU A 1 190 ? -11.195 -11.852 -4.508 1 94.88 190 LEU A CA 1
ATOM 1491 C C . LEU A 1 190 ? -10.375 -12.828 -5.34 1 94.88 190 LEU A C 1
ATOM 1493 O O . LEU A 1 190 ? -9.852 -13.812 -4.812 1 94.88 190 LEU A O 1
ATOM 1497 N N . LEU A 1 191 ? -10.297 -12.562 -6.602 1 96.31 191 LEU A N 1
ATOM 1498 C CA . LEU A 1 191 ? -9.516 -13.414 -7.488 1 96.31 191 LEU A CA 1
ATOM 1499 C C . LEU A 1 191 ? -8.086 -13.555 -6.992 1 96.31 191 LEU A C 1
ATOM 1501 O O . LEU A 1 191 ? -7.574 -14.672 -6.855 1 96.31 191 LEU A O 1
ATOM 1505 N N . LEU A 1 192 ? -7.469 -12.43 -6.723 1 95.62 192 LEU A N 1
ATOM 1506 C CA . LEU A 1 192 ? -6.07 -12.438 -6.305 1 95.62 192 LEU A CA 1
ATOM 1507 C C . LEU A 1 192 ? -5.91 -13.148 -4.961 1 95.62 192 LEU A C 1
ATOM 1509 O O . LEU A 1 192 ? -4.992 -13.953 -4.785 1 95.62 192 LEU A O 1
ATOM 1513 N N . HIS A 1 193 ? -6.816 -12.891 -4.059 1 94.19 193 HIS A N 1
ATOM 1514 C CA . HIS A 1 193 ? -6.758 -13.57 -2.766 1 94.19 193 HIS A CA 1
ATOM 1515 C C . HIS A 1 193 ? -6.926 -15.078 -2.926 1 94.19 193 HIS A C 1
ATOM 1517 O O . HIS A 1 193 ? -6.219 -15.859 -2.283 1 94.19 193 HIS A O 1
ATOM 1523 N N . LYS A 1 194 ? -7.828 -15.461 -3.732 1 95.31 194 LYS A N 1
ATOM 1524 C CA . LYS A 1 194 ? -8.102 -16.875 -3.926 1 95.31 194 LYS A CA 1
ATOM 1525 C C . LYS A 1 194 ? -6.91 -17.578 -4.578 1 95.31 194 LYS A C 1
ATOM 1527 O O . LYS A 1 194 ? -6.547 -18.688 -4.184 1 95.31 194 LYS A O 1
ATOM 1532 N N . LEU A 1 195 ? -6.391 -16.922 -5.559 1 95.88 195 LEU A N 1
ATOM 1533 C CA . LEU A 1 195 ? -5.234 -17.516 -6.23 1 95.88 195 LEU A CA 1
ATOM 1534 C C . LEU A 1 195 ? -4.074 -17.688 -5.258 1 95.88 195 LEU A C 1
ATOM 1536 O O . LEU A 1 195 ? -3.482 -18.766 -5.184 1 95.88 195 LEU A O 1
ATOM 1540 N N . ILE A 1 196 ? -3.764 -16.641 -4.523 1 95.44 196 ILE A N 1
ATOM 1541 C CA . ILE A 1 196 ? -2.67 -16.719 -3.561 1 95.44 196 ILE A CA 1
ATOM 1542 C C . ILE A 1 196 ? -2.951 -17.828 -2.543 1 95.44 196 ILE A C 1
ATOM 1544 O O . ILE A 1 196 ? -2.092 -18.672 -2.277 1 95.44 196 ILE A O 1
ATOM 1548 N N . HIS A 1 197 ? -4.148 -17.844 -2.051 1 93.44 197 HIS A N 1
ATOM 1549 C CA . HIS A 1 197 ? -4.527 -18.828 -1.038 1 93.44 197 HIS A CA 1
ATOM 1550 C C . HIS A 1 197 ? -4.379 -20.25 -1.563 1 93.44 197 HIS A C 1
ATOM 1552 O O . HIS A 1 197 ? -3.799 -21.109 -0.894 1 93.44 197 HIS A O 1
ATOM 1558 N N . GLN A 1 198 ? -4.891 -20.484 -2.701 1 95.19 198 GLN A N 1
ATOM 1559 C CA . GLN A 1 198 ? -4.867 -21.844 -3.256 1 95.19 198 GLN A CA 1
ATOM 1560 C C . GLN A 1 198 ? -3.441 -22.266 -3.59 1 95.19 198 GLN A C 1
ATOM 1562 O O . GLN A 1 198 ? -3.064 -23.422 -3.354 1 95.19 198 GLN A O 1
ATOM 1567 N N . LEU A 1 199 ? -2.691 -21.375 -4.148 1 96.12 199 LEU A N 1
ATOM 1568 C CA . LEU A 1 199 ? -1.304 -21.688 -4.477 1 96.12 199 LEU A CA 1
ATOM 1569 C C . LEU A 1 199 ? -0.511 -22.016 -3.219 1 96.12 199 LEU A C 1
ATOM 1571 O O . LEU A 1 199 ? 0.208 -23.016 -3.184 1 96.12 199 LEU A O 1
ATOM 1575 N N . MET A 1 200 ? -0.708 -21.234 -2.227 1 95.31 200 MET A N 1
ATOM 1576 C CA . MET A 1 200 ? 0.036 -21.453 -0.99 1 95.31 200 MET A CA 1
ATOM 1577 C C . MET A 1 200 ? -0.463 -22.688 -0.267 1 95.31 200 MET A C 1
ATOM 1579 O O . MET A 1 200 ? 0.321 -23.406 0.363 1 95.31 200 MET A O 1
ATOM 1583 N N . SER A 1 201 ? -1.729 -22.969 -0.349 1 94.12 201 SER A N 1
ATOM 1584 C CA . SER A 1 201 ? -2.277 -24.188 0.251 1 94.12 201 SER A CA 1
ATOM 1585 C C . SER A 1 201 ? -1.682 -25.438 -0.387 1 94.12 201 SER A C 1
ATOM 1587 O O . SER A 1 201 ? -1.396 -26.406 0.305 1 94.12 201 SER A O 1
ATOM 1589 N N . GLU A 1 202 ? -1.521 -25.344 -1.638 1 94.31 202 GLU A N 1
ATOM 1590 C CA . GLU A 1 202 ? -0.923 -26.469 -2.346 1 94.31 202 GLU A CA 1
ATOM 1591 C C . GLU A 1 202 ? 0.528 -26.672 -1.923 1 94.31 202 GLU A C 1
ATOM 1593 O O . GLU A 1 202 ? 0.978 -27.812 -1.771 1 94.31 202 GLU A O 1
ATOM 1598 N N . LEU A 1 203 ? 1.257 -25.609 -1.777 1 95 203 LEU A N 1
ATOM 1599 C CA . LEU A 1 203 ? 2.643 -25.703 -1.33 1 95 203 LEU A CA 1
ATOM 1600 C C . LEU A 1 203 ? 2.719 -26.266 0.087 1 95 203 LEU A C 1
ATOM 1602 O O . LEU A 1 203 ? 3.588 -27.078 0.391 1 95 203 LEU A O 1
ATOM 1606 N N . GLU A 1 204 ? 1.824 -25.844 0.855 1 94.25 204 GLU A N 1
ATOM 1607 C CA . GLU A 1 204 ? 1.785 -26.312 2.238 1 94.25 204 GLU A CA 1
ATOM 1608 C C . GLU A 1 204 ? 1.47 -27.812 2.312 1 94.25 204 GLU A C 1
ATOM 1610 O O . GLU A 1 204 ? 2.021 -28.516 3.15 1 94.25 204 GLU A O 1
ATOM 1615 N N . ALA A 1 205 ? 0.613 -28.281 1.469 1 93.56 205 ALA A N 1
ATOM 1616 C CA . ALA A 1 205 ? 0.124 -29.672 1.492 1 93.56 205 ALA A CA 1
ATOM 1617 C C . ALA A 1 205 ? 1.19 -30.641 0.992 1 93.56 205 ALA A C 1
ATOM 1619 O O . ALA A 1 205 ? 1.106 -31.844 1.237 1 93.56 205 ALA A O 1
ATOM 1620 N N . ASP A 1 206 ? 2.199 -30.078 0.314 1 94.06 206 ASP A N 1
ATOM 1621 C CA . ASP A 1 206 ? 3.246 -30.938 -0.235 1 94.06 206 ASP A CA 1
ATOM 1622 C C . ASP A 1 206 ? 4.262 -31.312 0.838 1 94.06 206 ASP A C 1
ATOM 1624 O O . ASP A 1 206 ? 5.223 -30.578 1.081 1 94.06 206 ASP A O 1
ATOM 1628 N N . GLY A 1 207 ? 4.156 -32.562 1.352 1 91.94 207 GLY A N 1
ATOM 1629 C CA . GLY A 1 207 ? 5.031 -33.031 2.416 1 91.94 207 GLY A CA 1
ATOM 1630 C C . GLY A 1 207 ? 6.461 -33.25 1.962 1 91.94 207 GLY A C 1
ATOM 1631 O O . GLY A 1 207 ? 7.371 -33.344 2.787 1 91.94 207 GLY A O 1
ATOM 1632 N N . LEU A 1 208 ? 6.723 -33.281 0.65 1 94.31 208 LEU A N 1
ATOM 1633 C CA . LEU A 1 208 ? 8.062 -33.531 0.13 1 94.31 208 LEU A CA 1
ATOM 1634 C C . LEU A 1 208 ? 8.727 -32.25 -0.325 1 94.31 208 LEU A C 1
ATOM 1636 O O . LEU A 1 208 ? 9.859 -32.281 -0.825 1 94.31 208 LEU A O 1
ATOM 1640 N N . ALA A 1 209 ? 8.125 -31.172 -0.087 1 94.75 209 ALA A N 1
ATOM 1641 C CA . ALA A 1 209 ? 8.719 -29.875 -0.413 1 94.75 209 ALA A CA 1
ATOM 1642 C C . ALA A 1 209 ? 9.711 -29.438 0.663 1 94.75 209 ALA A C 1
ATOM 1644 O O . ALA A 1 209 ? 9.664 -29.922 1.795 1 94.75 209 ALA A O 1
ATOM 1645 N N . GLN A 1 210 ? 10.617 -28.562 0.314 1 95.12 210 GLN A N 1
ATOM 1646 C CA . GLN A 1 210 ? 11.555 -27.969 1.276 1 95.12 210 GLN A CA 1
ATOM 1647 C C . GLN A 1 210 ? 10.812 -27.438 2.498 1 95.12 210 GLN A C 1
ATOM 1649 O O . GLN A 1 210 ? 9.773 -26.797 2.365 1 95.12 210 GLN A O 1
ATOM 1654 N N . PRO A 1 211 ? 11.305 -27.688 3.656 1 91.69 211 PRO A N 1
ATOM 1655 C CA . PRO A 1 211 ? 10.633 -27.234 4.875 1 91.69 211 PRO A CA 1
ATOM 1656 C C . PRO A 1 211 ? 10.398 -25.734 4.898 1 91.69 211 PRO A C 1
ATOM 1658 O O . PRO A 1 211 ? 9.359 -25.266 5.379 1 91.69 211 PRO A O 1
ATOM 1661 N N . VAL A 1 212 ? 11.305 -24.969 4.438 1 92.69 212 VAL A N 1
ATOM 1662 C CA . VAL A 1 212 ? 11.172 -23.516 4.441 1 92.69 212 VAL A CA 1
ATOM 1663 C C . VAL A 1 212 ? 10.008 -23.094 3.545 1 92.69 212 VAL A C 1
ATOM 1665 O O . VAL A 1 212 ? 9.281 -22.156 3.857 1 92.69 212 VAL A O 1
ATOM 1668 N N . VAL A 1 213 ? 9.836 -23.812 2.48 1 94.81 213 VAL A N 1
ATOM 1669 C CA . VAL A 1 213 ? 8.734 -23.531 1.566 1 94.81 213 VAL A CA 1
ATOM 1670 C C . VAL A 1 213 ? 7.406 -23.812 2.258 1 94.81 213 VAL A C 1
ATOM 1672 O O . VAL A 1 213 ? 6.488 -22.984 2.211 1 94.81 213 VAL A O 1
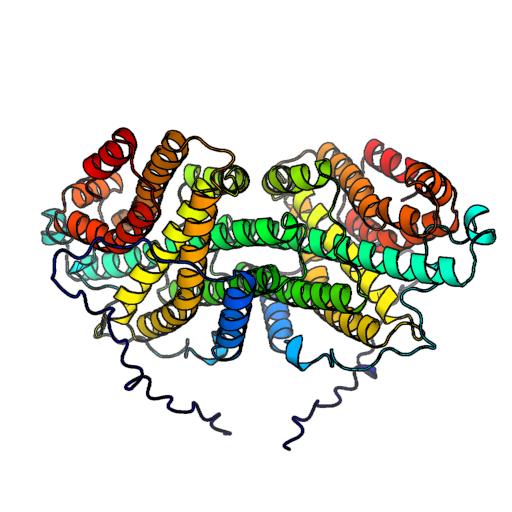ATOM 1675 N N . ARG A 1 214 ? 7.348 -24.875 2.939 1 93.5 214 ARG A N 1
ATOM 1676 C CA . ARG A 1 214 ? 6.117 -25.266 3.617 1 93.5 214 ARG A CA 1
ATOM 1677 C C . ARG A 1 214 ? 5.785 -24.312 4.758 1 93.5 214 ARG A C 1
ATOM 1679 O O . ARG A 1 214 ? 4.617 -24 4.996 1 93.5 214 ARG A O 1
ATOM 1686 N N . GLN A 1 215 ? 6.789 -23.906 5.402 1 90.75 215 GLN A N 1
ATOM 1687 C CA . GLN A 1 215 ? 6.574 -22.984 6.52 1 90.75 215 GLN A CA 1
ATOM 1688 C C . GLN A 1 215 ? 6.059 -21.641 6.031 1 90.75 215 GLN A C 1
ATOM 1690 O O . GLN A 1 215 ? 5.125 -21.078 6.609 1 90.75 215 GLN A O 1
ATOM 1695 N N . VAL A 1 216 ? 6.684 -21.094 5.012 1 91.62 216 VAL A N 1
ATOM 1696 C CA . VAL A 1 216 ? 6.223 -19.844 4.426 1 91.62 216 VAL A CA 1
ATOM 1697 C C . VAL A 1 216 ? 4.789 -20 3.93 1 91.62 216 VAL A C 1
ATOM 1699 O O . VAL A 1 216 ? 3.943 -19.125 4.176 1 91.62 216 VAL A O 1
ATOM 1702 N N . ALA A 1 217 ? 4.539 -21.109 3.277 1 94.19 217 ALA A N 1
ATOM 1703 C CA . ALA A 1 217 ? 3.207 -21.375 2.746 1 94.19 217 ALA A CA 1
ATOM 1704 C C . ALA A 1 217 ? 2.174 -21.453 3.867 1 94.19 217 ALA A C 1
ATOM 1706 O O . ALA A 1 217 ? 1.071 -20.922 3.744 1 94.19 217 ALA A O 1
ATOM 1707 N N . LYS A 1 218 ? 2.535 -22.062 4.914 1 89.69 218 LYS A N 1
ATOM 1708 C CA . LYS A 1 218 ? 1.644 -22.203 6.059 1 89.69 218 LYS A CA 1
ATOM 1709 C C . LYS A 1 218 ? 1.233 -20.844 6.613 1 89.69 218 LYS A C 1
ATOM 1711 O O . LYS A 1 218 ? 0.052 -20.594 6.875 1 89.69 218 LYS A O 1
ATOM 1716 N N . ILE A 1 219 ? 2.152 -19.984 6.777 1 85.88 219 ILE A N 1
ATOM 1717 C CA . ILE A 1 219 ? 1.883 -18.656 7.316 1 85.88 219 ILE A CA 1
ATOM 1718 C C . ILE A 1 219 ? 1.018 -17.875 6.336 1 85.88 219 ILE A C 1
ATOM 1720 O O . ILE A 1 219 ? 0.056 -17.203 6.738 1 85.88 219 ILE A O 1
ATOM 1724 N N . CYS A 1 220 ? 1.352 -17.953 5.086 1 88.69 220 CYS A N 1
ATOM 1725 C CA . CYS A 1 220 ? 0.576 -17.25 4.07 1 88.69 220 CYS A CA 1
ATOM 1726 C C . CYS A 1 220 ? -0.87 -17.734 4.059 1 88.69 220 CYS A C 1
ATOM 1728 O O . CYS A 1 220 ? -1.795 -16.922 3.914 1 88.69 220 CYS A O 1
ATOM 1730 N N . VAL A 1 221 ? -1.049 -19 4.234 1 88.56 221 VAL A N 1
ATOM 1731 C CA . VAL A 1 221 ? -2.387 -19.578 4.223 1 88.56 221 VAL A CA 1
ATOM 1732 C C . VAL A 1 221 ? -3.18 -19.078 5.426 1 88.56 221 VAL A C 1
ATOM 1734 O O . VAL A 1 221 ? -4.352 -18.719 5.297 1 88.56 221 VAL A O 1
ATOM 1737 N N . LEU A 1 222 ? -2.582 -19.031 6.527 1 81.12 222 LEU A N 1
ATOM 1738 C CA . LEU A 1 222 ? -3.232 -18.578 7.754 1 81.12 222 LEU A CA 1
ATOM 1739 C C . LEU A 1 222 ? -3.686 -17.125 7.621 1 81.12 222 LEU A C 1
ATOM 1741 O O . LEU A 1 222 ? -4.816 -16.797 7.98 1 81.12 222 LEU A O 1
ATOM 1745 N N . VAL A 1 223 ? -2.859 -16.359 7.062 1 79.5 223 VAL A N 1
ATOM 1746 C CA . VAL A 1 223 ? -3.145 -14.938 6.922 1 79.5 223 VAL A CA 1
ATOM 1747 C C . VAL A 1 223 ? -4.207 -14.727 5.844 1 79.5 223 VAL A C 1
ATOM 1749 O O . VAL A 1 223 ? -5.094 -13.883 5.996 1 79.5 223 VAL A O 1
ATOM 1752 N N . SER A 1 224 ? -4.141 -15.508 4.805 1 84.88 224 SER A N 1
ATOM 1753 C CA . SER A 1 224 ? -5.027 -15.312 3.662 1 84.88 224 SER A CA 1
ATOM 1754 C C . SER A 1 224 ? -6.453 -15.734 3.99 1 84.88 224 SER A C 1
ATOM 1756 O O . SER A 1 224 ? -7.406 -15.242 3.377 1 84.88 224 SER A O 1
ATOM 1758 N N . ARG A 1 225 ? -6.621 -16.578 4.941 1 83.62 225 ARG A N 1
ATOM 1759 C CA . ARG A 1 225 ? -7.949 -17.078 5.281 1 83.62 225 ARG A CA 1
ATOM 1760 C C . ARG A 1 225 ? -8.875 -15.938 5.688 1 83.62 225 ARG A C 1
ATOM 1762 O O . ARG A 1 225 ? -10.008 -15.844 5.195 1 83.62 225 ARG A O 1
ATOM 1769 N N . ARG A 1 226 ? -8.453 -15.094 6.527 1 81.88 226 ARG A N 1
ATOM 1770 C CA . ARG A 1 226 ? -9.281 -13.984 6.992 1 81.88 226 ARG A CA 1
ATOM 1771 C C . ARG A 1 226 ? -9.523 -12.977 5.875 1 81.88 226 ARG A C 1
ATOM 1773 O O . ARG A 1 226 ? -10.609 -12.406 5.77 1 81.88 226 ARG A O 1
ATOM 1780 N N . GLN A 1 227 ? -8.508 -12.82 5.094 1 86.62 227 GLN A N 1
ATOM 1781 C CA . GLN A 1 227 ? -8.656 -11.875 3.992 1 86.62 227 GLN A CA 1
ATOM 1782 C C . GLN A 1 227 ? -9.633 -12.398 2.943 1 86.62 227 GLN A C 1
ATOM 1784 O O . GLN A 1 227 ? -10.391 -11.625 2.354 1 86.62 227 GLN A O 1
ATOM 1789 N N . LEU A 1 228 ? -9.555 -13.68 2.793 1 87.56 228 LEU A N 1
ATOM 1790 C CA . LEU A 1 228 ? -10.461 -14.312 1.84 1 87.56 228 LEU A CA 1
ATOM 1791 C C . LEU A 1 228 ? -11.914 -14.18 2.289 1 87.56 228 LEU A C 1
ATOM 1793 O O . LEU A 1 228 ? -12.789 -13.852 1.484 1 87.56 228 LEU A O 1
ATOM 1797 N N . GLU A 1 229 ? -12.133 -14.438 3.518 1 83.56 229 GLU A N 1
ATOM 1798 C CA . GLU A 1 229 ? -13.484 -14.305 4.051 1 83.56 229 GLU A CA 1
ATOM 1799 C C . GLU A 1 229 ? -14.023 -12.891 3.85 1 83.56 229 GLU A C 1
ATOM 1801 O O . GLU A 1 229 ? -15.164 -12.711 3.418 1 83.56 229 GLU A O 1
ATOM 1806 N N . PHE A 1 230 ? -13.258 -11.969 4.148 1 83.62 230 PHE A N 1
ATOM 1807 C CA . PHE A 1 230 ? -13.656 -10.57 3.99 1 83.62 230 PHE A CA 1
ATOM 1808 C C . PHE A 1 230 ? -13.906 -10.242 2.523 1 83.62 230 PHE A C 1
ATOM 1810 O O . PHE A 1 230 ? -14.867 -9.547 2.197 1 83.62 230 PHE A O 1
ATOM 1817 N N . ALA A 1 231 ? -13.023 -10.68 1.716 1 90.12 231 ALA A N 1
ATOM 1818 C CA . ALA A 1 231 ? -13.148 -10.391 0.29 1 90.12 231 ALA A CA 1
ATOM 1819 C C . ALA A 1 231 ? -14.43 -11 -0.283 1 90.12 231 ALA A C 1
ATOM 1821 O O . ALA A 1 231 ? -15.07 -10.406 -1.154 1 90.12 231 ALA A O 1
ATOM 1822 N N . GLU A 1 232 ? -14.758 -12.156 0.173 1 89.94 232 GLU A N 1
ATOM 1823 C CA . GLU A 1 232 ? -15.992 -12.805 -0.28 1 89.94 232 GLU A CA 1
ATOM 1824 C C . GLU A 1 232 ? -17.219 -11.984 0.098 1 89.94 232 GLU A C 1
ATOM 1826 O O . GLU A 1 232 ? -18.062 -11.695 -0.75 1 89.94 232 GLU A O 1
ATOM 1831 N N . ASP A 1 233 ? -17.219 -11.594 1.339 1 86.19 233 ASP A N 1
ATOM 1832 C CA . ASP A 1 233 ? -18.344 -10.781 1.816 1 86.19 233 ASP A CA 1
ATOM 1833 C C . ASP A 1 233 ? -18.453 -9.484 1.024 1 86.19 233 ASP A C 1
ATOM 1835 O O . ASP A 1 233 ? -19.562 -9.047 0.697 1 86.19 233 ASP A O 1
ATOM 1839 N N . GLU A 1 234 ? -17.375 -8.906 0.772 1 86.44 234 GLU A N 1
ATOM 1840 C CA . GLU A 1 234 ? -17.375 -7.629 0.074 1 86.44 234 GLU A CA 1
ATOM 1841 C C . GLU A 1 234 ? -17.875 -7.777 -1.359 1 86.44 234 GLU A C 1
ATOM 1843 O O . GLU A 1 234 ? -18.516 -6.871 -1.899 1 86.44 234 GLU A O 1
ATOM 1848 N N . LEU A 1 235 ? -17.594 -8.875 -1.993 1 90 235 LEU A N 1
ATOM 1849 C CA . LEU A 1 235 ? -18.094 -9.102 -3.346 1 90 235 LEU A CA 1
ATOM 1850 C C . LEU A 1 235 ? -19.609 -9.188 -3.355 1 90 235 LEU A C 1
ATOM 1852 O O . LEU A 1 235 ? -20.266 -8.578 -4.207 1 90 235 LEU A O 1
ATOM 1856 N N . TYR A 1 236 ? -20.156 -9.867 -2.412 1 87.56 236 TYR A N 1
ATOM 1857 C CA . TYR A 1 236 ? -21.609 -9.977 -2.32 1 87.56 236 TYR A CA 1
ATOM 1858 C C . TYR A 1 236 ? -22.25 -8.602 -2.121 1 87.56 236 TYR A C 1
ATOM 1860 O O . TYR A 1 236 ? -23.234 -8.266 -2.779 1 87.56 236 TYR A O 1
ATOM 1868 N N . ARG A 1 237 ? -21.641 -7.836 -1.27 1 84.31 237 ARG A N 1
ATOM 1869 C CA . ARG A 1 237 ? -22.172 -6.504 -0.994 1 84.31 237 ARG A CA 1
ATOM 1870 C C . ARG A 1 237 ? -22.094 -5.617 -2.232 1 84.31 237 ARG A C 1
ATOM 1872 O O . ARG A 1 237 ? -23.016 -4.84 -2.502 1 84.31 237 ARG A O 1
ATOM 1879 N N . ALA A 1 238 ? -21.031 -5.766 -2.922 1 85.62 238 ALA A N 1
ATOM 1880 C CA . ALA A 1 238 ? -20.828 -4.934 -4.105 1 85.62 238 ALA A CA 1
ATOM 1881 C C . ALA A 1 238 ? -21.812 -5.297 -5.207 1 85.62 238 ALA A C 1
ATOM 1883 O O . ALA A 1 238 ? -22.312 -4.418 -5.918 1 85.62 238 ALA A O 1
ATOM 1884 N N . VAL A 1 239 ? -22.062 -6.512 -5.371 1 86.06 239 VAL A N 1
ATOM 1885 C CA . VAL A 1 239 ? -22.969 -6.973 -6.406 1 86.06 239 VAL A CA 1
ATOM 1886 C C . VAL A 1 239 ? -24.406 -6.582 -6.043 1 86.06 239 VAL A C 1
ATOM 1888 O O . VAL A 1 239 ? -25.188 -6.184 -6.91 1 86.06 239 VAL A O 1
ATOM 1891 N N . ASP A 1 240 ? -24.672 -6.605 -4.789 1 84.19 240 ASP A N 1
ATOM 1892 C CA . ASP A 1 240 ? -26 -6.23 -4.32 1 84.19 240 ASP A CA 1
ATOM 1893 C C . ASP A 1 240 ? -26.234 -4.727 -4.469 1 84.19 240 ASP A C 1
ATOM 1895 O O . ASP A 1 240 ? -27.344 -4.293 -4.793 1 84.19 240 ASP A O 1
ATOM 1899 N N . ALA A 1 241 ? -25.266 -4.035 -4.266 1 77.81 241 ALA A N 1
ATOM 1900 C CA . ALA A 1 241 ? -25.406 -2.582 -4.305 1 77.81 241 ALA A CA 1
ATOM 1901 C C . ALA A 1 241 ? -25.406 -2.07 -5.742 1 77.81 241 ALA A C 1
ATOM 1903 O O . ALA A 1 241 ? -26.031 -1.055 -6.043 1 77.81 241 ALA A O 1
ATOM 1904 N N . ARG A 1 242 ? -24.891 -2.85 -6.805 1 70.44 242 ARG A N 1
ATOM 1905 C CA . ARG A 1 242 ? -24.562 -2.693 -8.219 1 70.44 242 ARG A CA 1
ATOM 1906 C C . ARG A 1 242 ? -24.953 -1.312 -8.727 1 70.44 242 ARG A C 1
ATOM 1908 O O . ARG A 1 242 ? -26.109 -1.091 -9.102 1 70.44 242 ARG A O 1
ATOM 1915 N N . LYS A 1 243 ? -24.297 -0.349 -8.375 1 58.88 243 LYS A N 1
ATOM 1916 C CA . LYS A 1 243 ? -24.719 0.976 -8.812 1 58.88 243 LYS A CA 1
ATOM 1917 C C . LYS A 1 243 ? -24.109 1.334 -10.164 1 58.88 243 LYS A C 1
ATOM 1919 O O . LYS A 1 243 ? -24.75 2.002 -10.977 1 58.88 243 LYS A O 1
ATOM 1924 N N . TYR A 1 244 ? -22.797 0.97 -10.57 1 61.59 244 TYR A N 1
ATOM 1925 C CA . TYR A 1 244 ? -22.172 1.83 -11.57 1 61.59 244 TYR A CA 1
ATOM 1926 C C . TYR A 1 244 ? -21.875 1.052 -12.844 1 61.59 244 TYR A C 1
ATOM 1928 O O . TYR A 1 244 ? -22.031 1.57 -13.953 1 61.59 244 TYR A O 1
ATOM 1936 N N . LEU A 1 245 ? -21.312 -0.147 -12.898 1 66.31 245 LEU A N 1
ATOM 1937 C CA . LEU A 1 245 ? -20.844 -0.815 -14.102 1 66.31 245 LEU A CA 1
ATOM 1938 C C . LEU A 1 245 ? -21.797 -1.937 -14.516 1 66.31 245 LEU A C 1
ATOM 1940 O O . LEU A 1 245 ? -22.219 -2.736 -13.68 1 66.31 245 LEU A O 1
ATOM 1944 N N . PRO A 1 246 ? -22.156 -1.759 -15.875 1 76.06 246 PRO A N 1
ATOM 1945 C CA . PRO A 1 246 ? -22.953 -2.883 -16.375 1 76.06 246 PRO A CA 1
ATOM 1946 C C . PRO A 1 246 ? -22.297 -4.238 -16.078 1 76.06 246 PRO A C 1
ATOM 1948 O O . PRO A 1 246 ? -21.078 -4.359 -16.109 1 76.06 246 PRO A O 1
ATOM 1951 N N . ALA A 1 247 ? -23.078 -5.098 -15.805 1 80.44 247 ALA A N 1
ATOM 1952 C CA . ALA A 1 247 ? -22.656 -6.441 -15.414 1 80.44 247 ALA A CA 1
ATOM 1953 C C . ALA A 1 247 ? -21.797 -7.082 -16.5 1 80.44 247 ALA A C 1
ATOM 1955 O O . ALA A 1 247 ? -20.797 -7.75 -16.188 1 80.44 247 ALA A O 1
ATOM 1956 N N . ALA A 1 248 ? -22.078 -6.789 -17.703 1 83.5 248 ALA A N 1
ATOM 1957 C CA . ALA A 1 248 ? -21.375 -7.422 -18.812 1 83.5 248 ALA A CA 1
ATOM 1958 C C . ALA A 1 248 ? -19.922 -6.941 -18.891 1 83.5 248 ALA A C 1
ATOM 1960 O O . ALA A 1 248 ? -19.016 -7.734 -19.141 1 83.5 248 ALA A O 1
ATOM 1961 N N . TRP A 1 249 ? -19.75 -5.684 -18.641 1 87.06 249 TRP A N 1
ATOM 1962 C CA . TRP A 1 249 ? -18.406 -5.133 -18.703 1 87.06 249 TRP A CA 1
ATOM 1963 C C . TRP A 1 249 ? -17.562 -5.641 -17.547 1 87.06 249 TRP A C 1
ATOM 1965 O O . TRP A 1 249 ? -16.375 -5.961 -17.719 1 87.06 249 TRP A O 1
ATOM 1975 N N . ALA A 1 250 ? -18.172 -5.688 -16.453 1 88.38 250 ALA A N 1
ATOM 1976 C CA . ALA A 1 250 ? -17.453 -6.211 -15.281 1 88.38 250 ALA A CA 1
ATOM 1977 C C . ALA A 1 250 ? -17.078 -7.676 -15.477 1 88.38 250 ALA A C 1
ATOM 1979 O O . ALA A 1 250 ? -15.961 -8.086 -15.18 1 88.38 250 ALA A O 1
ATOM 1980 N N . ASP A 1 251 ? -17.984 -8.383 -16.078 1 91.81 251 ASP A N 1
ATOM 1981 C CA . ASP A 1 251 ? -17.766 -9.812 -16.297 1 91.81 251 ASP A CA 1
ATOM 1982 C C . ASP A 1 251 ? -16.641 -10.047 -17.297 1 91.81 251 ASP A C 1
ATOM 1984 O O . ASP A 1 251 ? -15.75 -10.875 -17.047 1 91.81 251 ASP A O 1
ATOM 1988 N N . VAL A 1 252 ? -16.703 -9.375 -18.344 1 92.19 252 VAL A N 1
ATOM 1989 C CA . VAL A 1 252 ? -15.695 -9.555 -19.406 1 92.19 252 VAL A CA 1
ATOM 1990 C C . VAL A 1 252 ? -14.328 -9.117 -18.891 1 92.19 252 VAL A C 1
ATOM 1992 O O . VAL A 1 252 ? -13.328 -9.797 -19.125 1 92.19 252 VAL A O 1
ATOM 1995 N N . SER A 1 253 ? -14.289 -7.969 -18.188 1 92.19 253 SER A N 1
ATOM 1996 C CA . SER A 1 253 ? -13.031 -7.48 -17.641 1 92.19 253 SER A CA 1
ATOM 1997 C C . SER A 1 253 ? -12.438 -8.469 -16.641 1 92.19 253 SER A C 1
ATOM 1999 O O . SER A 1 253 ? -11.234 -8.75 -16.672 1 92.19 253 SER A O 1
ATOM 2001 N N . LEU A 1 254 ? -13.258 -9.039 -15.875 1 93.25 254 LEU A N 1
ATOM 2002 C CA . LEU A 1 254 ? -12.789 -9.984 -14.875 1 93.25 254 LEU A CA 1
ATOM 2003 C C . LEU A 1 254 ? -12.305 -11.273 -15.531 1 93.25 254 LEU A C 1
ATOM 2005 O O . LEU A 1 254 ? -11.344 -11.891 -15.07 1 93.25 254 LEU A O 1
ATOM 2009 N N . ALA A 1 255 ? -13.023 -11.641 -16.547 1 94.75 255 ALA A N 1
ATOM 2010 C CA . ALA A 1 255 ? -12.578 -12.82 -17.297 1 94.75 255 ALA A CA 1
ATOM 2011 C C . ALA A 1 255 ? -11.188 -12.609 -17.875 1 94.75 255 ALA A C 1
ATOM 2013 O O . ALA A 1 255 ? -10.32 -13.469 -17.766 1 94.75 255 ALA A O 1
ATOM 2014 N N . LEU A 1 256 ? -11 -11.469 -18.438 1 93.81 256 LEU A N 1
ATOM 2015 C CA . LEU A 1 256 ? -9.703 -11.141 -19.031 1 93.81 256 LEU A CA 1
ATOM 2016 C C . LEU A 1 256 ? -8.625 -11.062 -17.953 1 93.81 256 LEU A C 1
ATOM 2018 O O . LEU A 1 256 ? -7.504 -11.539 -18.172 1 93.81 256 LEU A O 1
ATOM 2022 N N . LEU A 1 257 ? -8.969 -10.508 -16.859 1 93.62 257 LEU A N 1
ATOM 2023 C CA . LEU A 1 257 ? -8.016 -10.406 -15.758 1 93.62 257 LEU A CA 1
ATOM 2024 C C . LEU A 1 257 ? -7.676 -11.781 -15.195 1 93.62 257 LEU A C 1
ATOM 2026 O O . LEU A 1 257 ? -6.539 -12.023 -14.781 1 93.62 257 LEU A O 1
ATOM 2030 N N . THR A 1 258 ? -8.641 -12.648 -15.164 1 95.12 258 THR A N 1
ATOM 2031 C CA . THR A 1 258 ? -8.414 -14.008 -14.703 1 95.12 258 THR A CA 1
ATOM 2032 C C . THR A 1 258 ? -7.434 -14.734 -15.617 1 95.12 258 THR A C 1
ATOM 2034 O O . THR A 1 258 ? -6.512 -15.406 -15.148 1 95.12 258 THR A O 1
ATOM 2037 N N . VAL A 1 259 ? -7.652 -14.562 -16.875 1 93.81 259 VAL A N 1
ATOM 2038 C CA . VAL A 1 259 ? -6.754 -15.164 -17.844 1 93.81 259 VAL A CA 1
ATOM 2039 C C . VAL A 1 259 ? -5.348 -14.602 -17.672 1 93.81 259 VAL A C 1
ATOM 2041 O O . VAL A 1 259 ? -4.371 -15.359 -17.641 1 93.81 259 VAL A O 1
ATOM 2044 N N . LEU A 1 260 ? -5.277 -13.359 -17.516 1 93.31 260 LEU A N 1
ATOM 2045 C CA . LEU A 1 260 ? -3.986 -12.695 -17.375 1 93.31 260 LEU A CA 1
ATOM 2046 C C . LEU A 1 260 ? -3.289 -13.148 -16.094 1 93.31 260 LEU A C 1
ATOM 2048 O O . LEU A 1 260 ? -2.115 -13.523 -16.109 1 93.31 260 LEU A O 1
ATOM 2052 N N . ALA A 1 261 ? -4.008 -13.133 -15.023 1 94.31 261 ALA A N 1
ATOM 2053 C CA . ALA A 1 261 ? -3.43 -13.5 -13.734 1 94.31 261 ALA A CA 1
ATOM 2054 C C . ALA A 1 261 ? -2.914 -14.938 -13.75 1 94.31 261 ALA A C 1
ATOM 2056 O O . ALA A 1 261 ? -1.81 -15.211 -13.273 1 94.31 261 ALA A O 1
ATOM 2057 N N . THR A 1 262 ? -3.656 -15.828 -14.312 1 93.62 262 THR A N 1
ATOM 2058 C CA . THR A 1 262 ? -3.268 -17.234 -14.359 1 93.62 262 THR A CA 1
ATOM 2059 C C . THR A 1 262 ? -2.039 -17.422 -15.234 1 93.62 262 THR A C 1
ATOM 2061 O O . THR A 1 262 ? -1.182 -18.266 -14.945 1 93.62 262 THR A O 1
ATOM 2064 N N . SER A 1 263 ? -1.928 -16.625 -16.25 1 92.19 263 SER A N 1
ATOM 2065 C CA . SER A 1 263 ? -0.808 -16.734 -17.172 1 92.19 263 SER A CA 1
ATOM 2066 C C . SER A 1 263 ? 0.482 -16.219 -16.547 1 92.19 263 SER A C 1
ATOM 2068 O O . SER A 1 263 ? 1.577 -16.516 -17.031 1 92.19 263 SER A O 1
ATOM 2070 N N . LEU A 1 264 ? 0.336 -15.43 -15.492 1 93.19 264 LEU A N 1
ATOM 2071 C CA . LEU A 1 264 ? 1.504 -14.797 -14.898 1 93.19 264 LEU A CA 1
ATOM 2072 C C . LEU A 1 264 ? 2.113 -15.688 -13.82 1 93.19 264 LEU A C 1
ATOM 2074 O O . LEU A 1 264 ? 3.209 -15.414 -13.32 1 93.19 264 LEU A O 1
ATOM 2078 N N . ILE A 1 265 ? 1.43 -16.75 -13.477 1 94.75 265 ILE A N 1
ATOM 2079 C CA . ILE A 1 265 ? 1.919 -17.641 -12.438 1 94.75 265 ILE A CA 1
ATOM 2080 C C . ILE A 1 265 ? 3.205 -18.312 -12.898 1 94.75 265 ILE A C 1
ATOM 2082 O O . ILE A 1 265 ? 4.176 -18.406 -12.148 1 94.75 265 ILE A O 1
ATOM 2086 N N . VAL A 1 266 ? 3.209 -18.766 -14.18 1 94.44 266 VAL A N 1
ATOM 2087 C CA . VAL A 1 266 ? 4.406 -19.344 -14.789 1 94.44 266 VAL A CA 1
ATOM 2088 C C . VAL A 1 266 ? 4.914 -18.422 -15.898 1 94.44 266 VAL A C 1
ATOM 2090 O O . VAL A 1 266 ? 4.324 -18.359 -16.984 1 94.44 266 VAL A O 1
ATOM 2093 N N . ARG A 1 267 ? 6.008 -17.781 -15.617 1 92.94 267 ARG A N 1
ATOM 2094 C CA . ARG A 1 267 ? 6.594 -16.859 -16.594 1 92.94 267 ARG A CA 1
ATOM 2095 C C . ARG A 1 267 ? 7.457 -17.625 -17.609 1 92.94 267 ARG A C 1
ATOM 2097 O O . ARG A 1 267 ? 8.156 -18.562 -17.234 1 92.94 267 ARG A O 1
ATOM 2104 N N . PRO A 1 268 ? 7.418 -17.172 -18.812 1 91.75 268 PRO A N 1
ATOM 2105 C CA . PRO A 1 268 ? 8.094 -17.938 -19.875 1 91.75 268 PRO A CA 1
ATOM 2106 C C . PRO A 1 268 ? 9.609 -17.953 -19.703 1 91.75 268 PRO A C 1
ATOM 2108 O O . PRO A 1 268 ? 10.289 -18.812 -20.266 1 91.75 268 PRO A O 1
ATOM 2111 N N . GLN A 1 269 ? 10.156 -17.109 -18.938 1 91 269 GLN A N 1
ATOM 2112 C CA . GLN A 1 269 ? 11.602 -17.031 -18.75 1 91 269 GLN A CA 1
ATOM 2113 C C . GLN A 1 269 ? 12.133 -18.266 -18.031 1 91 269 GLN A C 1
ATOM 2115 O O . GLN A 1 269 ? 13.328 -18.547 -18.078 1 91 269 GLN A O 1
ATOM 2120 N N . VAL A 1 270 ? 11.219 -19.016 -17.375 1 94.31 270 VAL A N 1
ATOM 2121 C CA . VAL A 1 270 ? 11.641 -20.156 -16.594 1 94.31 270 VAL A CA 1
ATOM 2122 C C . VAL A 1 270 ? 12.172 -21.266 -17.516 1 94.31 270 VAL A C 1
ATOM 2124 O O . VAL A 1 270 ? 13 -22.078 -17.109 1 94.31 270 VAL A O 1
ATOM 2127 N N . TYR A 1 271 ? 11.797 -21.234 -18.781 1 94.94 271 TYR A N 1
ATOM 2128 C CA . TYR A 1 271 ? 12.125 -22.328 -19.688 1 94.94 271 TYR A CA 1
ATOM 2129 C C . TYR A 1 271 ? 13.539 -22.172 -20.219 1 94.94 271 TYR A C 1
ATOM 2131 O O . TYR A 1 271 ? 14.172 -23.156 -20.609 1 94.94 271 TYR A O 1
ATOM 2139 N N . ALA A 1 272 ? 14.023 -20.953 -20.203 1 92 272 ALA A N 1
ATOM 2140 C CA . ALA A 1 272 ? 15.383 -20.703 -20.688 1 92 272 ALA A CA 1
ATOM 2141 C C . ALA A 1 272 ? 16.406 -21.406 -19.812 1 92 272 ALA A C 1
ATOM 2143 O O . ALA A 1 272 ? 17.453 -21.844 -20.297 1 92 272 ALA A O 1
ATOM 2144 N N . GLY A 1 273 ? 16.078 -21.609 -18.641 1 88.5 273 GLY A N 1
ATOM 2145 C CA . GLY A 1 273 ? 16.984 -22.234 -17.703 1 88.5 273 GLY A CA 1
ATOM 2146 C C . GLY A 1 273 ? 17.156 -23.734 -17.922 1 88.5 273 GLY A C 1
ATOM 2147 O O . GLY A 1 273 ? 18.109 -24.328 -17.438 1 88.5 273 GLY A O 1
ATOM 2148 N N . VAL A 1 274 ? 16.312 -24.328 -18.734 1 92.56 274 VAL A N 1
ATOM 2149 C CA . VAL A 1 274 ? 16.391 -25.766 -18.969 1 92.56 274 VAL A CA 1
ATOM 2150 C C . VAL A 1 274 ? 16.625 -26.031 -20.453 1 92.56 274 VAL A C 1
ATOM 2152 O O . VAL A 1 274 ? 16.344 -27.125 -20.938 1 92.56 274 VAL A O 1
ATOM 2155 N N . GLY A 1 275 ? 17 -25 -21.156 1 92.12 275 GLY A N 1
ATOM 2156 C CA . GLY A 1 275 ? 17.422 -25.188 -22.531 1 92.12 275 GLY A CA 1
ATOM 2157 C C . GLY A 1 275 ? 16.297 -25.016 -23.531 1 92.12 275 GLY A C 1
ATOM 2158 O O . GLY A 1 275 ? 16.438 -25.359 -24.719 1 92.12 275 GLY A O 1
ATOM 2159 N N . LEU A 1 276 ? 15.188 -24.609 -23.078 1 93.44 276 LEU A N 1
ATOM 2160 C CA . LEU A 1 276 ? 14.062 -24.344 -23.984 1 93.44 276 LEU A CA 1
ATOM 2161 C C . LEU A 1 276 ? 13.875 -22.844 -24.172 1 93.44 276 LEU A C 1
ATOM 2163 O O . LEU A 1 276 ? 14.039 -22.062 -23.234 1 93.44 276 LEU A O 1
ATOM 2167 N N . THR A 1 277 ? 13.539 -22.484 -25.375 1 93.38 277 THR A N 1
ATOM 2168 C CA . THR A 1 277 ? 13.172 -21.094 -25.578 1 93.38 277 THR A CA 1
ATOM 2169 C C . THR A 1 277 ? 11.828 -20.781 -24.938 1 93.38 277 THR A C 1
ATOM 2171 O O . THR A 1 277 ? 10.969 -21.656 -24.812 1 93.38 277 THR A O 1
ATOM 2174 N N . PRO A 1 278 ? 11.656 -19.594 -24.516 1 92.88 278 PRO A N 1
ATOM 2175 C CA . PRO A 1 278 ? 10.383 -19.219 -23.891 1 92.88 278 PRO A CA 1
ATOM 2176 C C . PRO A 1 278 ? 9.18 -19.531 -24.781 1 92.88 278 PRO A C 1
ATOM 2178 O O . PRO A 1 278 ? 8.156 -20.016 -24.281 1 92.88 278 PRO A O 1
ATOM 2181 N N . ARG A 1 279 ? 9.359 -19.391 -26.047 1 93.25 279 ARG A N 1
ATOM 2182 C CA . ARG A 1 279 ? 8.25 -19.656 -26.969 1 93.25 279 ARG A CA 1
ATOM 2183 C C . ARG A 1 279 ? 7.934 -21.141 -27.016 1 93.25 279 ARG A C 1
ATOM 2185 O O . ARG A 1 279 ? 6.766 -21.531 -26.938 1 93.25 279 ARG A O 1
ATOM 2192 N N . LYS A 1 280 ? 8.969 -21.953 -27.141 1 93.38 280 LYS A N 1
ATOM 2193 C CA . LYS A 1 280 ? 8.781 -23.406 -27.188 1 93.38 280 LYS A CA 1
ATOM 2194 C C . LYS A 1 280 ? 8.203 -23.922 -25.875 1 93.38 280 LYS A C 1
ATOM 2196 O O . LYS A 1 280 ? 7.34 -24.797 -25.875 1 93.38 280 LYS A O 1
ATOM 2201 N N . GLY A 1 281 ? 8.703 -23.391 -24.828 1 94.44 281 GLY A N 1
ATOM 2202 C CA . GLY A 1 281 ? 8.195 -23.797 -23.516 1 94.44 281 GLY A CA 1
ATOM 2203 C C . GLY A 1 281 ? 6.73 -23.469 -23.312 1 94.44 281 GLY A C 1
ATOM 2204 O O . GLY A 1 281 ? 5.961 -24.312 -22.844 1 94.44 281 GLY A O 1
ATOM 2205 N N . ARG A 1 282 ? 6.359 -22.281 -23.75 1 92.69 282 ARG A N 1
ATOM 2206 C CA . ARG A 1 282 ? 4.973 -21.859 -23.594 1 92.69 282 ARG A CA 1
ATOM 2207 C C . ARG A 1 282 ? 4.039 -22.719 -24.453 1 92.69 282 ARG A C 1
ATOM 2209 O O . ARG A 1 282 ? 2.926 -23.031 -24.031 1 92.69 282 ARG A O 1
ATOM 2216 N N . ARG A 1 283 ? 4.496 -23 -25.609 1 92.94 283 ARG A N 1
ATOM 2217 C CA . ARG A 1 283 ? 3.701 -23.844 -26.5 1 92.94 283 ARG A CA 1
ATOM 2218 C C . ARG A 1 283 ? 3.531 -25.25 -25.906 1 92.94 283 ARG A C 1
ATOM 2220 O O . ARG A 1 283 ? 2.447 -25.828 -25.984 1 92.94 283 ARG A O 1
ATOM 2227 N N . ALA A 1 284 ? 4.57 -25.766 -25.391 1 94.62 284 ALA A N 1
ATOM 2228 C CA . ALA A 1 284 ? 4.516 -27.078 -24.766 1 94.62 284 ALA A CA 1
ATOM 2229 C C . ALA A 1 284 ? 3.592 -27.078 -23.547 1 94.62 284 ALA A C 1
ATOM 2231 O O . ALA A 1 284 ? 2.779 -27.984 -23.375 1 94.62 284 ALA A O 1
ATOM 2232 N N . ALA A 1 285 ? 3.719 -26.031 -22.734 1 93.44 285 ALA A N 1
ATOM 2233 C CA . ALA A 1 285 ? 2.883 -25.906 -21.547 1 93.44 285 ALA A CA 1
ATOM 2234 C C . ALA A 1 285 ? 1.408 -25.797 -21.922 1 93.44 285 ALA A C 1
ATOM 2236 O O . ALA A 1 285 ? 0.54 -26.328 -21.219 1 93.44 285 ALA A O 1
ATOM 2237 N N . ALA A 1 286 ? 1.156 -25.094 -23 1 89.75 286 ALA A N 1
ATOM 2238 C CA . ALA A 1 286 ? -0.218 -24.891 -23.453 1 89.75 286 ALA A CA 1
ATOM 2239 C C . ALA A 1 286 ? -0.862 -26.219 -23.859 1 89.75 286 ALA A C 1
ATOM 2241 O O . ALA A 1 286 ? -2.088 -26.344 -23.844 1 89.75 286 ALA A O 1
ATOM 2242 N N . ARG A 1 287 ? -0.02 -27.172 -24.188 1 89.31 287 ARG A N 1
ATOM 2243 C CA . ARG A 1 287 ? -0.513 -28.469 -24.625 1 89.31 287 ARG A CA 1
ATOM 2244 C C . ARG A 1 287 ? -0.623 -29.438 -23.453 1 89.31 287 ARG A C 1
ATOM 2246 O O . ARG A 1 287 ? -1.161 -30.531 -23.594 1 89.31 287 ARG A O 1
ATOM 2253 N N . SER A 1 288 ? -0.186 -28.969 -22.391 1 91.31 288 SER A N 1
ATOM 2254 C CA . SER A 1 288 ? -0.201 -29.859 -21.219 1 91.31 288 SER A CA 1
ATOM 2255 C C . SER A 1 288 ? -1.605 -29.984 -20.641 1 91.31 288 SER A C 1
ATOM 2257 O O . SER A 1 288 ? -2.168 -29 -20.141 1 91.31 288 SER A O 1
ATOM 2259 N N . GLU A 1 289 ? -2.164 -31.172 -20.625 1 89.88 289 GLU A N 1
ATOM 2260 C CA . GLU A 1 289 ? -3.467 -31.422 -20.016 1 89.88 289 GLU A CA 1
ATOM 2261 C C . GLU A 1 289 ? -3.41 -31.297 -18.5 1 89.88 289 GLU A C 1
ATOM 2263 O O . GLU A 1 289 ? -4.379 -30.844 -17.875 1 89.88 289 GLU A O 1
ATOM 2268 N N . ASN A 1 290 ? -2.297 -31.625 -18 1 90.31 290 ASN A N 1
ATOM 2269 C CA . ASN A 1 290 ? -2.107 -31.5 -16.562 1 90.31 290 ASN A CA 1
ATOM 2270 C C . ASN A 1 290 ? -2.188 -30.047 -16.109 1 90.31 290 ASN A C 1
ATOM 2272 O O . ASN A 1 290 ? -2.818 -29.734 -15.094 1 90.31 290 ASN A O 1
ATOM 2276 N N . LEU A 1 291 ? -1.549 -29.203 -16.859 1 90.62 291 LEU A N 1
ATOM 2277 C CA . LEU A 1 291 ? -1.57 -27.781 -16.5 1 90.62 291 LEU A CA 1
ATOM 2278 C C . LEU A 1 291 ? -2.984 -27.219 -16.594 1 90.62 291 LEU A C 1
ATOM 2280 O O . LEU A 1 291 ? -3.4 -26.422 -15.75 1 90.62 291 LEU A O 1
ATOM 2284 N N . ARG A 1 292 ? -3.693 -27.609 -17.594 1 89.25 292 ARG A N 1
ATOM 2285 C CA . ARG A 1 292 ? -5.074 -27.172 -17.766 1 89.25 292 ARG A CA 1
ATOM 2286 C C . ARG A 1 292 ? -5.938 -27.609 -16.594 1 89.25 292 ARG A C 1
ATOM 2288 O O . ARG A 1 292 ? -6.727 -26.828 -16.062 1 89.25 292 ARG A O 1
ATOM 2295 N N . HIS A 1 293 ? -5.754 -28.812 -16.219 1 90.31 293 HIS A N 1
ATOM 2296 C CA . HIS A 1 293 ? -6.492 -29.344 -15.078 1 90.31 293 HIS A CA 1
ATOM 2297 C C . HIS A 1 293 ? -6.129 -28.594 -13.797 1 90.31 293 HIS A C 1
ATOM 2299 O O . HIS A 1 293 ? -7.008 -28.25 -13.008 1 90.31 293 HIS A O 1
ATOM 2305 N N . ARG A 1 294 ? -4.945 -28.359 -13.641 1 90.62 294 ARG A N 1
ATOM 2306 C CA . ARG A 1 294 ? -4.477 -27.656 -12.445 1 90.62 294 ARG A CA 1
ATOM 2307 C C . ARG A 1 294 ? -5.047 -26.25 -12.367 1 90.62 294 ARG A C 1
ATOM 2309 O O . ARG A 1 294 ? -5.473 -25.797 -11.297 1 90.62 294 ARG A O 1
ATOM 2316 N N . ASN A 1 295 ? -4.992 -25.547 -13.461 1 91.94 295 ASN A N 1
ATOM 2317 C CA . ASN A 1 295 ? -5.543 -24.203 -13.484 1 91.94 295 ASN A CA 1
ATOM 2318 C C . ASN A 1 295 ? -7.035 -24.188 -13.18 1 91.94 295 ASN A C 1
ATOM 2320 O O . ASN A 1 295 ? -7.527 -23.312 -12.477 1 91.94 295 ASN A O 1
ATOM 2324 N N . SER A 1 296 ? -7.707 -25.188 -13.695 1 90.19 296 SER A N 1
ATOM 2325 C CA . SER A 1 296 ? -9.133 -25.312 -13.422 1 90.19 296 SER A CA 1
ATOM 2326 C C . SER A 1 296 ? -9.398 -25.531 -11.938 1 90.19 296 SER A C 1
ATOM 2328 O O . SER A 1 296 ? -10.328 -24.953 -11.367 1 90.19 296 SER A O 1
ATOM 2330 N N . VAL A 1 297 ? -8.609 -26.312 -11.344 1 90.19 297 VAL A N 1
ATOM 2331 C CA . VAL A 1 297 ? -8.75 -26.594 -9.922 1 90.19 297 VAL A CA 1
ATOM 2332 C C . VAL A 1 297 ? -8.43 -25.344 -9.109 1 90.19 297 VAL A C 1
ATOM 2334 O O . VAL A 1 297 ? -9.117 -25.031 -8.141 1 90.19 297 VAL A O 1
ATOM 2337 N N . LEU A 1 298 ? -7.438 -24.656 -9.555 1 92.12 298 LEU A N 1
ATOM 2338 C CA . LEU A 1 298 ? -6.992 -23.438 -8.883 1 92.12 298 LEU A CA 1
ATOM 2339 C C . LEU A 1 298 ? -8.102 -22.391 -8.852 1 92.12 298 LEU A C 1
ATOM 2341 O O . LEU A 1 298 ? -8.242 -21.656 -7.875 1 92.12 298 LEU A O 1
ATOM 2345 N N . LEU A 1 299 ? -8.922 -22.359 -9.906 1 94.56 299 LEU A N 1
ATOM 2346 C CA . LEU A 1 299 ? -9.883 -21.281 -10.07 1 94.56 299 LEU A CA 1
ATOM 2347 C C . LEU A 1 299 ? -11.281 -21.734 -9.68 1 94.56 299 LEU A C 1
ATOM 2349 O O . LEU A 1 299 ? -12.211 -20.906 -9.609 1 94.56 299 LEU A O 1
ATOM 2353 N N . ARG A 1 300 ? -11.469 -22.984 -9.406 1 92.12 300 ARG A N 1
ATOM 2354 C CA . ARG A 1 300 ? -12.797 -23.531 -9.141 1 92.12 300 ARG A CA 1
ATOM 2355 C C . ARG A 1 300 ? -13.469 -22.812 -7.973 1 92.12 300 ARG A C 1
ATOM 2357 O O . ARG A 1 300 ? -14.609 -22.375 -8.086 1 92.12 300 ARG A O 1
ATOM 2364 N N . GLY A 1 301 ? -12.734 -22.688 -6.867 1 91.69 301 GLY A N 1
ATOM 2365 C CA . GLY A 1 301 ? -13.297 -22.031 -5.703 1 91.69 301 GLY A CA 1
ATOM 2366 C C . GLY A 1 301 ? -13.672 -20.578 -5.969 1 91.69 301 GLY A C 1
ATOM 2367 O O . GLY A 1 301 ? -14.68 -20.094 -5.445 1 91.69 301 GLY A O 1
ATOM 2368 N N . TYR A 1 302 ? -12.922 -19.938 -6.77 1 95 302 TYR A N 1
ATOM 2369 C CA . TYR A 1 302 ? -13.203 -18.547 -7.117 1 95 302 TYR A CA 1
ATOM 2370 C C . TYR A 1 302 ? -14.484 -18.438 -7.926 1 95 302 TYR A C 1
ATOM 2372 O O . TYR A 1 302 ? -15.344 -17.609 -7.625 1 95 302 TYR A O 1
ATOM 2380 N N . PHE A 1 303 ? -14.656 -19.266 -8.922 1 93.44 303 PHE A N 1
ATOM 2381 C CA . PHE A 1 303 ? -15.82 -19.188 -9.797 1 93.44 303 PHE A CA 1
ATOM 2382 C C . PHE A 1 303 ? -17.078 -19.594 -9.055 1 93.44 303 PHE A C 1
ATOM 2384 O O . PHE A 1 303 ? -18.156 -19.016 -9.273 1 93.44 303 PHE A O 1
ATOM 2391 N N . ASP A 1 304 ? -16.938 -20.531 -8.156 1 92.12 304 ASP A N 1
ATOM 2392 C CA . ASP A 1 304 ? -18.078 -20.922 -7.355 1 92.12 304 ASP A CA 1
ATOM 2393 C C . ASP A 1 304 ? -18.656 -19.734 -6.582 1 92.12 304 ASP A C 1
ATOM 2395 O O . ASP A 1 304 ? -19.859 -19.484 -6.609 1 92.12 304 ASP A O 1
ATOM 2399 N N . ILE A 1 305 ? -17.797 -19.016 -5.98 1 91.75 305 ILE A N 1
ATOM 2400 C CA . ILE A 1 305 ? -18.219 -17.891 -5.156 1 91.75 305 ILE A CA 1
ATOM 2401 C C . ILE A 1 305 ? -18.672 -16.75 -6.051 1 91.75 305 ILE A C 1
ATOM 2403 O O . ILE A 1 305 ? -19.719 -16.125 -5.793 1 91.75 305 ILE A O 1
ATOM 2407 N N . ALA A 1 306 ? -17.922 -16.469 -7.062 1 92.81 306 ALA A N 1
ATOM 2408 C CA . ALA A 1 306 ? -18.25 -15.352 -7.949 1 92.81 306 ALA A CA 1
ATOM 2409 C C . ALA A 1 306 ? -19.594 -15.578 -8.641 1 92.81 306 ALA A C 1
ATOM 2411 O O . ALA A 1 306 ? -20.406 -14.656 -8.742 1 92.81 306 ALA A O 1
ATOM 2412 N N . GLU A 1 307 ? -19.812 -16.781 -9.078 1 90.62 307 GLU A N 1
ATOM 2413 C CA . GLU A 1 307 ? -21.094 -17.094 -9.734 1 90.62 307 GLU A CA 1
ATOM 2414 C C . GLU A 1 307 ? -22.25 -17.047 -8.742 1 90.62 307 GLU A C 1
ATOM 2416 O O . GLU A 1 307 ? -23.328 -16.547 -9.07 1 90.62 307 GLU A O 1
ATOM 2421 N N . ASP A 1 308 ? -21.953 -17.531 -7.594 1 90.69 308 ASP A N 1
ATOM 2422 C CA . ASP A 1 308 ? -22.969 -17.469 -6.547 1 90.69 308 ASP A CA 1
ATOM 2423 C C . ASP A 1 308 ? -23.328 -16.031 -6.215 1 90.69 308 ASP A C 1
ATOM 2425 O O . ASP A 1 308 ? -24.469 -15.727 -5.887 1 90.69 308 ASP A O 1
ATOM 2429 N N . ALA A 1 309 ? -22.391 -15.156 -6.258 1 89.94 309 ALA A N 1
ATOM 2430 C CA . ALA A 1 309 ? -22.609 -13.742 -5.973 1 89.94 309 ALA A CA 1
ATOM 2431 C C . ALA A 1 309 ? -23.344 -13.055 -7.125 1 89.94 309 ALA A C 1
ATOM 2433 O O . ALA A 1 309 ? -23.844 -11.945 -6.973 1 89.94 309 ALA A O 1
ATOM 2434 N N . GLY A 1 310 ? -23.312 -13.773 -8.32 1 88.12 310 GLY A N 1
ATOM 2435 C CA . GLY A 1 31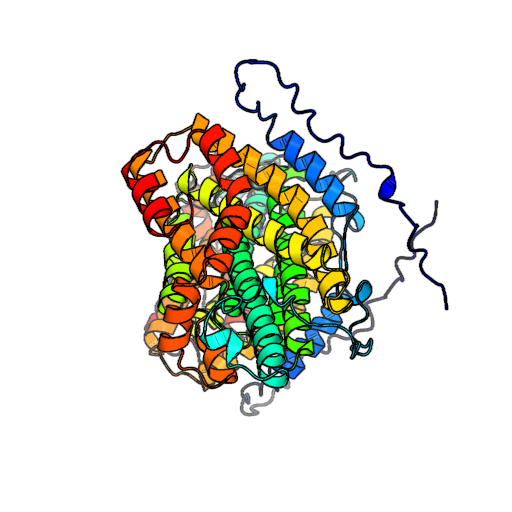0 ? -24.031 -13.227 -9.461 1 88.12 310 GLY A CA 1
ATOM 2436 C C . GLY A 1 310 ? -23.125 -12.703 -10.547 1 88.12 310 GLY A C 1
ATOM 2437 O O . GLY A 1 310 ? -23.547 -11.93 -11.414 1 88.12 310 GLY A O 1
ATOM 2438 N N . MET A 1 311 ? -21.891 -13.07 -10.492 1 90.88 311 MET A N 1
ATOM 2439 C CA . MET A 1 311 ? -20.953 -12.648 -11.523 1 90.88 311 MET A CA 1
ATOM 2440 C C . MET A 1 311 ? -20.844 -13.703 -12.625 1 90.88 311 MET A C 1
ATOM 2442 O O . MET A 1 311 ? -21.312 -14.836 -12.453 1 90.88 311 MET A O 1
ATOM 2446 N N . PHE A 1 312 ? -20.281 -13.32 -13.789 1 90.88 312 PHE A N 1
ATOM 2447 C CA . PHE A 1 312 ? -20.016 -14.18 -14.938 1 90.88 312 PHE A CA 1
ATOM 2448 C C . PHE A 1 312 ? -21.312 -14.758 -15.484 1 90.88 312 PHE A C 1
ATOM 2450 O O . PHE A 1 312 ? -21.391 -15.953 -15.773 1 90.88 312 PHE A O 1
ATOM 2457 N N . ARG A 1 313 ? -22.25 -13.945 -15.586 1 83.31 313 ARG A N 1
ATOM 2458 C CA . ARG A 1 313 ? -23.547 -14.352 -16.141 1 83.31 313 ARG A CA 1
ATOM 2459 C C . ARG A 1 313 ? -23.578 -14.148 -17.656 1 83.31 313 ARG A C 1
ATOM 2461 O O . ARG A 1 313 ? -24.438 -14.703 -18.344 1 83.31 313 ARG A O 1
ATOM 2468 N N . THR A 1 314 ? -22.625 -13.492 -18.094 1 87.06 314 THR A N 1
ATOM 2469 C CA . THR A 1 314 ? -22.594 -13.156 -19.516 1 87.06 314 THR A CA 1
ATOM 2470 C C . THR A 1 314 ? -21.891 -14.25 -20.312 1 87.06 314 THR A C 1
ATOM 2472 O O . THR A 1 314 ? -20.859 -14.766 -19.891 1 87.06 314 THR A O 1
ATOM 2475 N N . GLY A 1 315 ? -22.391 -14.547 -21.438 1 87.5 315 GLY A N 1
ATOM 2476 C CA . GLY A 1 315 ? -21.844 -15.57 -22.312 1 87.5 315 GLY A CA 1
ATOM 2477 C C . GLY A 1 315 ? -20.453 -15.242 -22.828 1 87.5 315 GLY A C 1
ATOM 2478 O O . GLY A 1 315 ? -19.594 -16.125 -22.922 1 87.5 315 GLY A O 1
ATOM 2479 N N . ALA A 1 316 ? -20.25 -14.016 -23.141 1 90.06 316 ALA A N 1
ATOM 2480 C CA . ALA A 1 316 ? -18.953 -13.594 -23.656 1 90.06 316 ALA A CA 1
ATOM 2481 C C . ALA A 1 316 ? -17.844 -13.867 -22.656 1 90.06 316 ALA A C 1
ATOM 2483 O O . ALA A 1 316 ? -16.781 -14.367 -23.016 1 90.06 316 ALA A O 1
ATOM 2484 N N . ALA A 1 317 ? -18.125 -13.523 -21.406 1 91.62 317 ALA A N 1
ATOM 2485 C CA . ALA A 1 317 ? -17.141 -13.766 -20.359 1 91.62 317 ALA A CA 1
ATOM 2486 C C . ALA A 1 317 ? -16.844 -15.25 -20.203 1 91.62 317 ALA A C 1
ATOM 2488 O O . ALA A 1 317 ? -15.68 -15.656 -20.094 1 91.62 317 ALA A O 1
ATOM 2489 N N . ARG A 1 318 ? -17.812 -16.047 -20.281 1 91.25 318 ARG A N 1
ATOM 2490 C CA . ARG A 1 318 ? -17.656 -17.484 -20.156 1 91.25 318 ARG A CA 1
ATOM 2491 C C . ARG A 1 318 ? -16.922 -18.078 -21.359 1 91.25 318 ARG A C 1
ATOM 2493 O O . ARG A 1 318 ? -16.141 -19.016 -21.219 1 91.25 318 ARG A O 1
ATOM 2500 N N . ALA A 1 319 ? -17.156 -17.531 -22.484 1 92.25 319 ALA A N 1
ATOM 2501 C CA . ALA A 1 319 ? -16.484 -17.984 -23.703 1 92.25 319 ALA A CA 1
ATOM 2502 C C . ALA A 1 319 ? -14.984 -17.719 -23.625 1 92.25 319 ALA A C 1
ATOM 2504 O O . ALA A 1 319 ? -14.18 -18.562 -24.031 1 92.25 319 ALA A O 1
ATOM 2505 N N . ILE A 1 320 ? -14.633 -16.625 -23.078 1 91.56 320 ILE A N 1
ATOM 2506 C CA . ILE A 1 320 ? -13.227 -16.266 -22.922 1 91.56 320 ILE A CA 1
ATOM 2507 C C . ILE A 1 320 ? -12.555 -17.281 -21.984 1 91.56 320 ILE A C 1
ATOM 2509 O O . ILE A 1 320 ? -11.477 -17.797 -22.297 1 91.56 320 ILE A O 1
ATOM 2513 N N . LEU A 1 321 ? -13.195 -17.578 -20.922 1 92.19 321 LEU A N 1
ATOM 2514 C CA . LEU A 1 321 ? -12.641 -18.484 -19.922 1 92.19 321 LEU A CA 1
ATOM 2515 C C . LEU A 1 321 ? -12.57 -19.906 -20.453 1 92.19 321 LEU A C 1
ATOM 2517 O O . LEU A 1 321 ? -11.57 -20.609 -20.266 1 92.19 321 LEU A O 1
ATOM 2521 N N . ARG A 1 322 ? -13.555 -20.359 -21.172 1 89.19 322 ARG A N 1
ATOM 2522 C CA . ARG A 1 322 ? -13.594 -21.703 -21.766 1 89.19 322 ARG A CA 1
ATOM 2523 C C . ARG A 1 322 ? -12.531 -21.844 -22.844 1 89.19 322 ARG A C 1
ATOM 2525 O O . ARG A 1 322 ? -11.914 -22.891 -22.984 1 89.19 322 ARG A O 1
ATOM 2532 N N . GLY A 1 323 ? -12.398 -20.812 -23.562 1 85.81 323 GLY A N 1
ATOM 2533 C CA . GLY A 1 323 ? -11.398 -20.828 -24.625 1 85.81 323 GLY A CA 1
ATOM 2534 C C . GLY A 1 323 ? -9.992 -21.031 -24.094 1 85.81 323 GLY A C 1
ATOM 2535 O O . GLY A 1 323 ? -9.133 -21.578 -24.797 1 85.81 323 GLY A O 1
ATOM 2536 N N . ARG A 1 324 ? -9.781 -20.672 -22.844 1 85.25 324 ARG A N 1
ATOM 2537 C CA . ARG A 1 324 ? -8.453 -20.812 -22.25 1 85.25 324 ARG A CA 1
ATOM 2538 C C . ARG A 1 324 ? -8.391 -22 -21.312 1 85.25 324 ARG A C 1
ATOM 2540 O O . ARG A 1 324 ? -7.402 -22.188 -20.594 1 85.25 324 ARG A O 1
ATOM 2547 N N . GLY A 1 325 ? -9.508 -22.656 -21.234 1 80.5 325 GLY A N 1
ATOM 2548 C CA . GLY A 1 325 ? -9.57 -23.875 -20.453 1 80.5 325 GLY A CA 1
ATOM 2549 C C . GLY A 1 325 ? -9.688 -23.625 -18.953 1 80.5 325 GLY A C 1
ATOM 2550 O O . GLY A 1 325 ? -9.258 -24.438 -18.141 1 80.5 325 GLY A O 1
ATOM 2551 N N . LEU A 1 326 ? -10.148 -22.5 -18.641 1 86.31 326 LEU A N 1
ATOM 2552 C CA . LEU A 1 326 ? -10.219 -22.172 -17.219 1 86.31 326 LEU A CA 1
ATOM 2553 C C . LEU A 1 326 ? -11.594 -22.484 -16.656 1 86.31 326 LEU A C 1
ATOM 2555 O O . LEU A 1 326 ? -11.789 -22.453 -15.438 1 86.31 326 LEU A O 1
ATOM 2559 N N . LEU A 1 327 ? -12.562 -22.719 -17.547 1 79.75 327 LEU A N 1
ATOM 2560 C CA . LEU A 1 327 ? -13.906 -23.125 -17.172 1 79.75 327 LEU A CA 1
ATOM 2561 C C . LEU A 1 327 ? -14.297 -24.422 -17.875 1 79.75 327 LEU A C 1
ATOM 2563 O O . LEU A 1 327 ? -13.82 -24.703 -18.969 1 79.75 327 LEU A O 1
ATOM 2567 N N . MET B 1 1 ? -0.253 -10.539 36.938 1 19.08 1 MET B N 1
ATOM 2568 C CA . MET B 1 1 ? -0.248 -9.141 36.531 1 19.08 1 MET B CA 1
ATOM 2569 C C . MET B 1 1 ? 1.094 -8.758 35.906 1 19.08 1 MET B C 1
ATOM 2571 O O . MET B 1 1 ? 1.934 -8.148 36.594 1 19.08 1 MET B O 1
ATOM 2575 N N . THR B 1 2 ? 1.754 -9.539 35.25 1 21.48 2 THR B N 1
ATOM 2576 C CA . THR B 1 2 ? 3.176 -9.422 34.938 1 21.48 2 THR B CA 1
ATOM 2577 C C . THR B 1 2 ? 3.428 -8.258 34 1 21.48 2 THR B C 1
ATOM 2579 O O . THR B 1 2 ? 2.82 -8.172 32.906 1 21.48 2 THR B O 1
ATOM 2582 N N . SER B 1 3 ? 3.822 -7.074 34.594 1 22.34 3 SER B N 1
ATOM 2583 C CA . SER B 1 3 ? 4.176 -5.742 34.125 1 22.34 3 SER B CA 1
ATOM 2584 C C . SER B 1 3 ? 5.242 -5.805 33.031 1 22.34 3 SER B C 1
ATOM 2586 O O . SER B 1 3 ? 6.312 -6.375 33.219 1 22.34 3 SER B O 1
ATOM 2588 N N . SER B 1 4 ? 4.973 -6.191 31.938 1 26.5 4 SER B N 1
ATOM 2589 C CA . SER B 1 4 ? 5.98 -6.234 30.875 1 26.5 4 SER B CA 1
ATOM 2590 C C . SER B 1 4 ? 6.832 -4.969 30.875 1 26.5 4 SER B C 1
ATOM 2592 O O . SER B 1 4 ? 6.305 -3.857 30.938 1 26.5 4 SER B O 1
ATOM 2594 N N . SER B 1 5 ? 8.062 -4.961 31.406 1 23.33 5 SER B N 1
ATOM 2595 C CA . SER B 1 5 ? 9.133 -4.004 31.672 1 23.33 5 SER B CA 1
ATOM 2596 C C . SER B 1 5 ? 9.43 -3.145 30.438 1 23.33 5 SER B C 1
ATOM 2598 O O . SER B 1 5 ? 9.758 -3.67 29.375 1 23.33 5 SER B O 1
ATOM 2600 N N . TYR B 1 6 ? 8.711 -2.174 30.266 1 26.7 6 TYR B N 1
ATOM 2601 C CA . TYR B 1 6 ? 9.18 -1.024 29.5 1 26.7 6 TYR B CA 1
ATOM 2602 C C . TYR B 1 6 ? 10.602 -0.655 29.891 1 26.7 6 TYR B C 1
ATOM 2604 O O . TYR B 1 6 ? 10.844 -0.148 30.984 1 26.7 6 TYR B O 1
ATOM 2612 N N . LYS B 1 7 ? 11.602 -1.363 29.531 1 30.53 7 LYS B N 1
ATOM 2613 C CA . LYS B 1 7 ? 12.945 -0.869 29.812 1 30.53 7 LYS B CA 1
ATOM 2614 C C . LYS B 1 7 ? 13.039 0.637 29.578 1 30.53 7 LYS B C 1
ATOM 2616 O O . LYS B 1 7 ? 12.523 1.147 28.578 1 30.53 7 LYS B O 1
ATOM 2621 N N . ASP B 1 8 ? 13.156 1.545 30.531 1 23.52 8 ASP B N 1
ATOM 2622 C CA . ASP B 1 8 ? 13.445 2.971 30.656 1 23.52 8 ASP B CA 1
ATOM 2623 C C . ASP B 1 8 ? 14.555 3.385 29.688 1 23.52 8 ASP B C 1
ATOM 2625 O O . ASP B 1 8 ? 15.734 3.355 30.031 1 23.52 8 ASP B O 1
ATOM 2629 N N . ILE B 1 9 ? 14.594 2.936 28.5 1 27.86 9 ILE B N 1
ATOM 2630 C CA . ILE B 1 9 ? 15.656 3.52 27.688 1 27.86 9 ILE B CA 1
ATOM 2631 C C . ILE B 1 9 ? 15.586 5.043 27.75 1 27.86 9 ILE B C 1
ATOM 2633 O O . ILE B 1 9 ? 14.578 5.641 27.359 1 27.86 9 ILE B O 1
ATOM 2637 N N . ASN B 1 10 ? 16.188 5.648 28.766 1 24.19 10 ASN B N 1
ATOM 2638 C CA . ASN B 1 10 ? 16.5 7.066 28.906 1 24.19 10 ASN B CA 1
ATOM 2639 C C . ASN B 1 10 ? 17.125 7.629 27.625 1 24.19 10 ASN B C 1
ATOM 2641 O O . ASN B 1 10 ? 18.297 7.395 27.344 1 24.19 10 ASN B O 1
ATOM 2645 N N . TYR B 1 11 ? 16.391 7.805 26.688 1 26.88 11 TYR B N 1
ATOM 2646 C CA . TYR B 1 11 ? 16.781 8.453 25.438 1 26.88 11 TYR B CA 1
ATOM 2647 C C . TYR B 1 11 ? 17.406 9.812 25.703 1 26.88 11 TYR B C 1
ATOM 2649 O O . TYR B 1 11 ? 17.703 10.555 24.766 1 26.88 11 TYR B O 1
ATOM 2657 N N . ALA B 1 12 ? 17.594 10.273 26.938 1 29.61 12 ALA B N 1
ATOM 2658 C CA . ALA B 1 12 ? 18.266 11.539 27.188 1 29.61 12 ALA B CA 1
ATOM 2659 C C . ALA B 1 12 ? 19.688 11.523 26.641 1 29.61 12 ALA B C 1
ATOM 2661 O O . ALA B 1 12 ? 20.234 12.57 26.266 1 29.61 12 ALA B O 1
ATOM 2662 N N . ASP B 1 13 ? 20.422 10.516 26.859 1 27.11 13 ASP B N 1
ATOM 2663 C CA . ASP B 1 13 ? 21.859 10.641 26.609 1 27.11 13 ASP B CA 1
ATOM 2664 C C . ASP B 1 13 ? 22.156 10.539 25.109 1 27.11 13 ASP B C 1
ATOM 2666 O O . ASP B 1 13 ? 23.312 10.406 24.719 1 27.11 13 ASP B O 1
ATOM 2670 N N . TYR B 1 14 ? 21.219 10.102 24.406 1 26.72 14 TYR B N 1
ATOM 2671 C CA . TYR B 1 14 ? 21.719 10.172 23.031 1 26.72 14 TYR B CA 1
ATOM 2672 C C . TYR B 1 14 ? 21.891 11.617 22.578 1 26.72 14 TYR B C 1
ATOM 2674 O O . TYR B 1 14 ? 20.906 12.352 22.453 1 26.72 14 TYR B O 1
ATOM 2682 N N . GLU B 1 15 ? 22.969 12.281 23 1 24.27 15 GLU B N 1
ATOM 2683 C CA . GLU B 1 15 ? 23.391 13.586 22.5 1 24.27 15 GLU B CA 1
ATOM 2684 C C . GLU B 1 15 ? 23.219 13.672 20.984 1 24.27 15 GLU B C 1
ATOM 2686 O O . GLU B 1 15 ? 23.844 12.914 20.234 1 24.27 15 GLU B O 1
ATOM 2691 N N . PHE B 1 16 ? 22.062 13.891 20.609 1 25.67 16 PHE B N 1
ATOM 2692 C CA . PHE B 1 16 ? 22.031 14.398 19.25 1 25.67 16 PHE B CA 1
ATOM 2693 C C . PHE B 1 16 ? 23.094 15.469 19.031 1 25.67 16 PHE B C 1
ATOM 2695 O O . PHE B 1 16 ? 23.047 16.531 19.656 1 25.67 16 PHE B O 1
ATOM 2702 N N . THR B 1 17 ? 24.359 15.039 18.984 1 26 17 THR B N 1
ATOM 2703 C CA . THR B 1 17 ? 25.281 16.109 18.609 1 26 17 THR B CA 1
ATOM 2704 C C . THR B 1 17 ? 24.719 16.922 17.453 1 26 17 THR B C 1
ATOM 2706 O O . THR B 1 17 ? 24.422 16.375 16.391 1 26 17 THR B O 1
ATOM 2709 N N . PRO B 1 18 ? 24.031 17.891 17.719 1 24.02 18 PRO B N 1
ATOM 2710 C CA . PRO B 1 18 ? 23.719 18.766 16.578 1 24.02 18 PRO B CA 1
ATOM 2711 C C . PRO B 1 18 ? 24.859 18.875 15.586 1 24.02 18 PRO B C 1
ATOM 2713 O O . PRO B 1 18 ? 26.031 18.812 15.977 1 24.02 18 PRO B O 1
ATOM 2716 N N . ALA B 1 19 ? 24.703 18.5 14.383 1 27.06 19 ALA B N 1
ATOM 2717 C CA . ALA B 1 19 ? 25.781 18.938 13.484 1 27.06 19 ALA B CA 1
ATOM 2718 C C . ALA B 1 19 ? 26.328 20.297 13.891 1 27.06 19 ALA B C 1
ATOM 2720 O O . ALA B 1 19 ? 25.578 21.266 14 1 27.06 19 ALA B O 1
ATOM 2721 N N . THR B 1 20 ? 27.281 20.328 14.703 1 25.23 20 THR B N 1
ATOM 2722 C CA . THR B 1 20 ? 28.031 21.562 14.953 1 25.23 20 THR B CA 1
ATOM 2723 C C . THR B 1 20 ? 28.109 22.422 13.688 1 25.23 20 THR B C 1
ATOM 2725 O O . THR B 1 20 ? 28.625 21.969 12.664 1 25.23 20 THR B O 1
ATOM 2728 N N . THR B 1 21 ? 27.219 23.328 13.523 1 25.2 21 THR B N 1
ATOM 2729 C CA . THR B 1 21 ? 27.484 24.422 12.594 1 25.2 21 THR B CA 1
ATOM 2730 C C . THR B 1 21 ? 28.859 25.031 12.875 1 25.2 21 THR B C 1
ATOM 2732 O O . THR B 1 21 ? 29.031 25.734 13.875 1 25.2 21 THR B O 1
ATOM 2735 N N . VAL B 1 22 ? 30.062 24.359 12.602 1 26.56 22 VAL B N 1
ATOM 2736 C CA . VAL B 1 22 ? 31.266 25.172 12.547 1 26.56 22 VAL B CA 1
ATOM 2737 C C . VAL B 1 22 ? 31.016 26.422 11.695 1 26.56 22 VAL B C 1
ATOM 2739 O O . VAL B 1 22 ? 30.469 26.328 10.602 1 26.56 22 VAL B O 1
ATOM 2742 N N . GLY B 1 23 ? 30.938 27.594 12.148 1 27.59 23 GLY B N 1
ATOM 2743 C CA . GLY B 1 23 ? 30.828 28.969 11.68 1 27.59 23 GLY B CA 1
ATOM 2744 C C . GLY B 1 23 ? 31.656 29.25 10.445 1 27.59 23 GLY B C 1
ATOM 2745 O O . GLY B 1 23 ? 31.672 30.375 9.938 1 27.59 23 GLY B O 1
ATOM 2746 N N . GLY B 1 24 ? 32.906 28.656 10.336 1 29.66 24 GLY B N 1
ATOM 2747 C CA . GLY B 1 24 ? 33.719 29.266 9.281 1 29.66 24 GLY B CA 1
ATOM 2748 C C . GLY B 1 24 ? 33.156 29.016 7.891 1 29.66 24 GLY B C 1
ATOM 2749 O O . GLY B 1 24 ? 32.281 28.156 7.711 1 29.66 24 GLY B O 1
ATOM 2750 N N . ASP B 1 25 ? 33.5 29.797 6.75 1 31.64 25 ASP B N 1
ATOM 2751 C CA . ASP B 1 25 ? 33.312 29.875 5.309 1 31.64 25 ASP B CA 1
ATOM 2752 C C . ASP B 1 25 ? 33.406 28.5 4.664 1 31.64 25 ASP B C 1
ATOM 2754 O O . ASP B 1 25 ? 34.125 28.312 3.682 1 31.64 25 ASP B O 1
ATOM 2758 N N . MET B 1 26 ? 33.469 27.422 5.43 1 33.94 26 MET B N 1
ATOM 2759 C CA . MET B 1 26 ? 33.906 26.219 4.715 1 33.94 26 MET B CA 1
ATOM 2760 C C . MET B 1 26 ? 32.906 25.875 3.594 1 33.94 26 MET B C 1
ATOM 2762 O O . MET B 1 26 ? 31.703 25.984 3.766 1 33.94 26 MET B O 1
ATOM 2766 N N . PRO B 1 27 ? 33.25 25.609 2.346 1 38.41 27 PRO B N 1
ATOM 2767 C CA . PRO B 1 27 ? 32.469 25.266 1.153 1 38.41 27 PRO B CA 1
ATOM 2768 C C . PRO B 1 27 ? 31.438 24.172 1.414 1 38.41 27 PRO B C 1
ATOM 2770 O O . PRO B 1 27 ? 31.719 23.203 2.107 1 38.41 27 PRO B O 1
ATOM 2773 N N . THR B 1 28 ? 30.125 24.375 1.779 1 42.62 28 THR B N 1
ATOM 2774 C CA . THR B 1 28 ? 28.938 23.578 2.047 1 42.62 28 THR B CA 1
ATOM 2775 C C . THR B 1 28 ? 28.938 22.297 1.21 1 42.62 28 THR B C 1
ATOM 2777 O O . THR B 1 28 ? 28.625 22.344 0.016 1 42.62 28 THR B O 1
ATOM 2780 N N . ARG B 1 29 ? 29.828 21.359 1.389 1 46.47 29 ARG B N 1
ATOM 2781 C CA . ARG B 1 29 ? 30 20.125 0.627 1 46.47 29 ARG B CA 1
ATOM 2782 C C . ARG B 1 29 ? 28.719 19.281 0.659 1 46.47 29 ARG B C 1
ATOM 2784 O O . ARG B 1 29 ? 28.141 19.078 1.722 1 46.47 29 ARG B O 1
ATOM 2791 N N . ARG B 1 30 ? 28.094 19.125 -0.413 1 61.12 30 ARG B N 1
ATOM 2792 C CA . ARG B 1 30 ? 26.969 18.234 -0.678 1 61.12 30 ARG B CA 1
ATOM 2793 C C . ARG B 1 30 ? 27.109 16.938 0.089 1 61.12 30 ARG B C 1
ATOM 2795 O O . ARG B 1 30 ? 28.203 16.359 0.148 1 61.12 30 ARG B O 1
ATOM 2802 N N . ARG B 1 31 ? 26.094 16.688 0.859 1 61.53 31 ARG B N 1
ATOM 2803 C CA . ARG B 1 31 ? 26.078 15.461 1.652 1 61.53 31 ARG B CA 1
ATOM 2804 C C . ARG B 1 31 ? 26.422 14.242 0.793 1 61.53 31 ARG B C 1
ATOM 2806 O O . ARG B 1 31 ? 25.906 14.102 -0.317 1 61.53 31 ARG B O 1
ATOM 2813 N N . ARG B 1 32 ? 27.531 13.461 1.138 1 64.88 32 ARG B N 1
ATOM 2814 C CA . ARG B 1 32 ? 27.844 12.203 0.477 1 64.88 32 ARG B CA 1
ATOM 2815 C C . ARG B 1 32 ? 26.953 11.078 0.98 1 64.88 32 ARG B C 1
ATOM 2817 O O . ARG B 1 32 ? 26.75 10.922 2.188 1 64.88 32 ARG B O 1
ATOM 2824 N N . VAL B 1 33 ? 26.141 10.453 0.145 1 68 33 VAL B N 1
ATOM 2825 C CA . VAL B 1 33 ? 25.219 9.383 0.51 1 68 33 VAL B CA 1
ATOM 2826 C C . VAL B 1 33 ? 25.906 8.031 0.325 1 68 33 VAL B C 1
ATOM 2828 O O . VAL B 1 33 ? 26.578 7.797 -0.681 1 68 33 VAL B O 1
ATOM 2831 N N . GLY B 1 34 ? 25.984 7.18 1.375 1 63.84 34 GLY B N 1
ATOM 2832 C CA . GLY B 1 34 ? 26.578 5.852 1.331 1 63.84 34 GLY B CA 1
ATOM 2833 C C . GLY B 1 34 ? 25.797 4.879 0.468 1 63.84 34 GLY B C 1
ATOM 2834 O O . GLY B 1 34 ? 24.922 5.289 -0.302 1 63.84 34 GLY B O 1
ATOM 2835 N N . ASP B 1 35 ? 26.188 3.541 0.557 1 72.31 35 ASP B N 1
ATOM 2836 C CA . ASP B 1 35 ? 25.578 2.455 -0.196 1 72.31 35 ASP B CA 1
ATOM 2837 C C . ASP B 1 35 ? 24.109 2.268 0.209 1 72.31 35 ASP B C 1
ATOM 2839 O O . ASP B 1 35 ? 23.797 2.191 1.398 1 72.31 35 ASP B O 1
ATOM 2843 N N . ARG B 1 36 ? 23.266 2.221 -0.727 1 72.62 36 ARG B N 1
ATOM 2844 C CA . ARG B 1 36 ? 21.812 2.121 -0.507 1 72.62 36 ARG B CA 1
ATOM 2845 C C . ARG B 1 36 ? 21.484 0.89 0.325 1 72.62 36 ARG B C 1
ATOM 2847 O O . ARG B 1 36 ? 20.703 0.974 1.274 1 72.62 36 ARG B O 1
ATOM 2854 N N . LEU B 1 37 ? 22.094 -0.236 -0.034 1 69.62 37 LEU B N 1
ATOM 2855 C CA . LEU B 1 37 ? 21.75 -1.487 0.63 1 69.62 37 LEU B CA 1
ATOM 2856 C C . LEU B 1 37 ? 22.25 -1.497 2.07 1 69.62 37 LEU B C 1
ATOM 2858 O O . LEU B 1 37 ? 21.594 -2.041 2.957 1 69.62 37 LEU B O 1
ATOM 2862 N N . LYS B 1 38 ? 23.328 -0.877 2.355 1 65.69 38 LYS B N 1
ATOM 2863 C CA . LYS B 1 38 ? 23.859 -0.786 3.717 1 65.69 38 LYS B CA 1
ATOM 2864 C C . LYS B 1 38 ? 22.969 0.106 4.582 1 65.69 38 LYS B C 1
ATOM 2866 O O . LYS B 1 38 ? 22.688 -0.225 5.734 1 65.69 38 LYS B O 1
ATOM 2871 N N . THR B 1 39 ? 22.594 1.182 4.016 1 65.81 39 THR B N 1
ATOM 2872 C CA . THR B 1 39 ? 21.703 2.074 4.738 1 65.81 39 THR B CA 1
ATOM 2873 C C . THR B 1 39 ? 20.375 1.384 5.023 1 65.81 39 THR B C 1
ATOM 2875 O O . THR B 1 39 ? 19.859 1.447 6.145 1 65.81 39 THR B O 1
ATOM 2878 N N . ALA B 1 40 ? 19.812 0.723 4.055 1 66.19 40 ALA B N 1
ATOM 2879 C CA . ALA B 1 40 ? 18.547 0.02 4.223 1 66.19 40 ALA B CA 1
ATOM 2880 C C . ALA B 1 40 ? 18.656 -1.043 5.312 1 66.19 40 ALA B C 1
ATOM 2882 O O . ALA B 1 40 ? 17.75 -1.181 6.141 1 66.19 40 ALA B O 1
ATOM 2883 N N . ARG B 1 41 ? 19.703 -1.776 5.316 1 66.06 41 ARG B N 1
ATOM 2884 C CA . ARG B 1 41 ? 19.922 -2.822 6.312 1 66.06 41 ARG B CA 1
ATOM 2885 C C . ARG B 1 41 ? 19.969 -2.234 7.719 1 66.06 41 ARG B C 1
ATOM 2887 O O . ARG B 1 41 ? 19.359 -2.773 8.648 1 66.06 41 ARG B O 1
ATOM 2894 N N . ARG B 1 42 ? 20.734 -1.175 7.859 1 66.19 42 ARG B N 1
ATOM 2895 C CA . ARG B 1 42 ? 20.844 -0.52 9.156 1 66.19 42 ARG B CA 1
ATOM 2896 C C . ARG B 1 42 ? 19.484 -0.018 9.633 1 66.19 42 ARG B C 1
ATOM 2898 O O . ARG B 1 42 ? 19.109 -0.233 10.789 1 66.19 42 ARG B O 1
ATOM 2905 N N . LEU B 1 43 ? 18.797 0.529 8.758 1 63.78 43 LEU B N 1
ATOM 2906 C CA . LEU B 1 43 ? 17.5 1.1 9.109 1 63.78 43 LEU B CA 1
ATOM 2907 C C . LEU B 1 43 ? 16.484 0 9.383 1 63.78 43 LEU B C 1
ATOM 2909 O O . LEU B 1 43 ? 15.586 0.17 10.219 1 63.78 43 LEU B O 1
ATOM 2913 N N . LEU B 1 44 ? 16.594 -1.082 8.656 1 60.97 44 LEU B N 1
ATOM 2914 C CA . LEU B 1 44 ? 15.75 -2.238 8.914 1 60.97 44 LEU B CA 1
ATOM 2915 C C . LEU B 1 44 ? 15.977 -2.773 10.32 1 60.97 44 LEU B C 1
ATOM 2917 O O . LEU B 1 44 ? 15.016 -3.143 11.008 1 60.97 44 LEU B O 1
ATOM 2921 N N . PHE B 1 45 ? 17.188 -2.848 10.727 1 55.47 45 PHE B N 1
ATOM 2922 C CA . PHE B 1 45 ? 17.516 -3.283 12.078 1 55.47 45 PHE B CA 1
ATOM 2923 C C . PHE B 1 45 ? 16.906 -2.348 13.117 1 55.47 45 PHE B C 1
ATOM 2925 O O . PHE B 1 45 ? 16.328 -2.801 14.102 1 55.47 45 PHE B O 1
ATOM 2932 N N . GLU B 1 46 ? 16.922 -1.076 12.844 1 52.81 46 GLU B N 1
ATOM 2933 C CA . GLU B 1 46 ? 16.328 -0.085 13.742 1 52.81 46 GLU B CA 1
ATOM 2934 C C . GLU B 1 46 ? 14.82 -0.238 13.812 1 52.81 46 GLU B C 1
ATOM 2936 O O . GLU B 1 46 ? 14.227 -0.086 14.883 1 52.81 46 GLU B O 1
ATOM 2941 N N . ALA B 1 47 ? 14.281 -0.587 12.766 1 52.03 47 ALA B N 1
ATOM 2942 C CA . ALA B 1 47 ? 12.836 -0.76 12.703 1 52.03 47 ALA B CA 1
ATOM 2943 C C . ALA B 1 47 ? 12.391 -1.962 13.531 1 52.03 47 ALA B C 1
ATOM 2945 O O . ALA B 1 47 ? 11.32 -1.938 14.148 1 52.03 47 ALA B O 1
ATOM 2946 N N . THR B 1 48 ? 13.102 -2.982 13.516 1 54.94 48 THR B N 1
ATOM 2947 C CA . THR B 1 48 ? 12.773 -4.188 14.273 1 54.94 48 THR B CA 1
ATOM 2948 C C . THR B 1 48 ? 12.914 -3.938 15.766 1 54.94 48 THR B C 1
ATOM 2950 O O . THR B 1 48 ? 12.125 -4.453 16.562 1 54.94 48 THR B O 1
ATOM 2953 N N . GLU B 1 49 ? 13.844 -3.119 16.094 1 48.66 49 GLU B N 1
ATOM 2954 C CA . GLU B 1 49 ? 14.109 -2.83 17.5 1 48.66 49 GLU B CA 1
ATOM 2955 C C . GLU B 1 49 ? 13.062 -1.873 18.078 1 48.66 49 GLU B C 1
ATOM 2957 O O . GLU B 1 49 ? 12.703 -1.961 19.25 1 48.66 49 GLU B O 1
ATOM 2962 N N . LEU B 1 50 ? 12.625 -1.028 17.25 1 48.75 50 LEU B N 1
ATOM 2963 C CA . LEU B 1 50 ? 11.703 0.014 17.703 1 48.75 50 LEU B CA 1
ATOM 2964 C C . LEU B 1 50 ? 10.289 -0.257 17.203 1 48.75 50 LEU B C 1
ATOM 2966 O O . LEU B 1 50 ? 9.602 0.657 16.734 1 48.75 50 LEU B O 1
ATOM 2970 N N . SER B 1 51 ? 9.875 -1.498 17.266 1 56.81 51 SER B N 1
ATOM 2971 C CA . SER B 1 51 ? 8.531 -1.844 16.812 1 56.81 51 SER B CA 1
ATOM 2972 C C . SER B 1 51 ? 7.492 -1.518 17.891 1 56.81 51 SER B C 1
ATOM 2974 O O . SER B 1 51 ? 7.738 -1.705 19.078 1 56.81 51 SER B O 1
ATOM 2976 N N . TYR B 1 52 ? 6.523 -0.684 17.469 1 55.03 52 TYR B N 1
ATOM 2977 C CA . TYR B 1 52 ? 5.414 -0.26 18.328 1 55.03 52 TYR B CA 1
ATOM 2978 C C . TYR B 1 52 ? 4.109 -0.901 17.875 1 55.03 52 TYR B C 1
ATOM 2980 O O . TYR B 1 52 ? 3.908 -1.149 16.688 1 55.03 52 TYR B O 1
ATOM 2988 N N . ASP B 1 53 ? 3.453 -1.342 18.922 1 60.53 53 ASP B N 1
ATOM 2989 C CA . ASP B 1 53 ? 2.086 -1.796 18.688 1 60.53 53 ASP B CA 1
ATOM 2990 C C . ASP B 1 53 ? 1.072 -0.794 19.25 1 60.53 53 ASP B C 1
ATOM 2992 O O . ASP B 1 53 ? 0.995 -0.584 20.453 1 60.53 53 ASP B O 1
ATOM 2996 N N . PRO B 1 54 ? 0.358 -0.124 18.328 1 64.94 54 PRO B N 1
ATOM 2997 C CA . PRO B 1 54 ? -0.585 0.907 18.766 1 64.94 54 PRO B CA 1
ATOM 2998 C C . PRO B 1 54 ? -1.554 0.404 19.828 1 64.94 54 PRO B C 1
ATOM 3000 O O . PRO B 1 54 ? -1.952 1.165 20.719 1 64.94 54 PRO B O 1
ATOM 3003 N N . GLU B 1 55 ? -1.913 -0.755 19.688 1 62.84 55 GLU B N 1
ATOM 3004 C CA . GLU B 1 55 ? -2.924 -1.269 20.594 1 62.84 55 GLU B CA 1
ATOM 3005 C C . GLU B 1 55 ? -2.332 -1.523 21.984 1 62.84 55 GLU B C 1
ATOM 3007 O O . GLU B 1 55 ? -3.039 -1.456 22.984 1 62.84 55 GLU B O 1
ATOM 3012 N N . LEU B 1 56 ? -1.053 -1.683 21.938 1 57.84 56 LEU B N 1
ATOM 3013 C CA . LEU B 1 56 ? -0.423 -2.031 23.203 1 57.84 56 LEU B CA 1
ATOM 3014 C C . LEU B 1 56 ? 0.281 -0.823 23.812 1 57.84 56 LEU B C 1
ATOM 3016 O O . LEU B 1 56 ? 0.344 -0.687 25.031 1 57.84 56 LEU B O 1
ATOM 3020 N N . ASP B 1 57 ? 0.625 0.093 23.078 1 68 57 ASP B N 1
ATOM 3021 C CA . ASP B 1 57 ? 1.539 1.128 23.562 1 68 57 ASP B CA 1
ATOM 3022 C C . ASP B 1 57 ? 0.785 2.412 23.891 1 68 57 ASP B C 1
ATOM 3024 O O . ASP B 1 57 ? 1.338 3.314 24.531 1 68 57 ASP B O 1
ATOM 3028 N N . ILE B 1 58 ? -0.434 2.502 23.5 1 76.75 58 ILE B N 1
ATOM 3029 C CA . ILE B 1 58 ? -1.236 3.688 23.781 1 76.75 58 ILE B CA 1
ATOM 3030 C C . ILE B 1 58 ? -2.473 3.293 24.578 1 76.75 58 ILE B C 1
ATOM 3032 O O . ILE B 1 58 ? -3.154 2.32 24.25 1 76.75 58 ILE B O 1
ATOM 3036 N N . ASP B 1 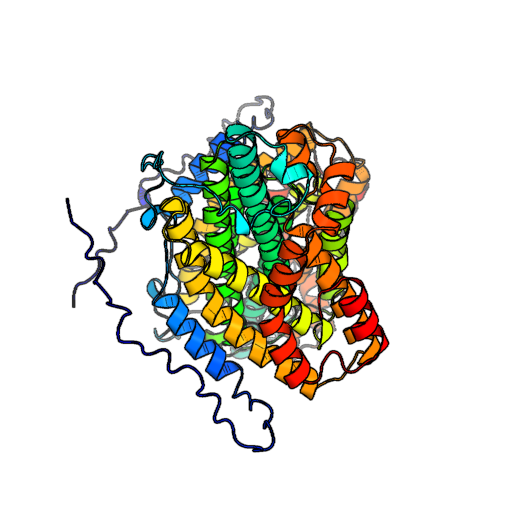59 ? -2.715 3.932 25.75 1 78.5 59 ASP B N 1
ATOM 3037 C CA . ASP B 1 59 ? -3.939 3.734 26.516 1 78.5 59 ASP B CA 1
ATOM 3038 C C . ASP B 1 59 ? -5.098 4.527 25.922 1 78.5 59 ASP B C 1
ATOM 3040 O O . ASP B 1 59 ? -5.371 5.656 26.344 1 78.5 59 ASP B O 1
ATOM 3044 N N . TRP B 1 60 ? -5.816 3.941 25.047 1 84.19 60 TRP B N 1
ATOM 3045 C CA . TRP B 1 60 ? -6.887 4.602 24.297 1 84.19 60 TRP B CA 1
ATOM 3046 C C . TRP B 1 60 ? -8.07 4.898 25.203 1 84.19 60 TRP B C 1
ATOM 3048 O O . TRP B 1 60 ? -8.914 5.746 24.891 1 84.19 60 TRP B O 1
ATOM 3058 N N . ASP B 1 61 ? -8.141 4.305 26.391 1 81.75 61 ASP B N 1
ATOM 3059 C CA . ASP B 1 61 ? -9.281 4.484 27.281 1 81.75 61 ASP B CA 1
ATOM 3060 C C . ASP B 1 61 ? -8.969 5.531 28.359 1 81.75 61 ASP B C 1
ATOM 3062 O O . ASP B 1 61 ? -9.844 5.887 29.156 1 81.75 61 ASP B O 1
ATOM 3066 N N . ALA B 1 62 ? -7.762 6.008 28.328 1 86.5 62 ALA B N 1
ATOM 3067 C CA . ALA B 1 62 ? -7.438 7.07 29.266 1 86.5 62 ALA B CA 1
ATOM 3068 C C . ALA B 1 62 ? -8.336 8.289 29.062 1 86.5 62 ALA B C 1
ATOM 3070 O O . ALA B 1 62 ? -8.609 8.68 27.922 1 86.5 62 ALA B O 1
ATOM 3071 N N . PRO B 1 63 ? -8.828 8.805 30.172 1 88.06 63 PRO B N 1
ATOM 3072 C CA . PRO B 1 63 ? -9.695 9.977 30.047 1 88.06 63 PRO B CA 1
ATOM 3073 C C . PRO B 1 63 ? -8.953 11.211 29.516 1 88.06 63 PRO B C 1
ATOM 3075 O O . PRO B 1 63 ? -7.738 11.328 29.703 1 88.06 63 PRO B O 1
ATOM 3078 N N . LEU B 1 64 ? -9.711 12.023 28.844 1 90.06 64 LEU B N 1
ATOM 3079 C CA . LEU B 1 64 ? -9.156 13.289 28.375 1 90.06 64 LEU B CA 1
ATOM 3080 C C . LEU B 1 64 ? -8.875 14.234 29.531 1 90.06 64 LEU B C 1
ATOM 3082 O O . LEU B 1 64 ? -9.578 14.203 30.547 1 90.06 64 LEU B O 1
ATOM 3086 N N . ASP B 1 65 ? -7.836 15.008 29.375 1 89.19 65 ASP B N 1
ATOM 3087 C CA . ASP B 1 65 ? -7.488 16.016 30.359 1 89.19 65 ASP B CA 1
ATOM 3088 C C . ASP B 1 65 ? -8.188 17.344 30.078 1 89.19 65 ASP B C 1
ATOM 3090 O O . ASP B 1 65 ? -7.859 18.016 29.094 1 89.19 65 ASP B O 1
ATOM 3094 N N . SER B 1 66 ? -9.055 17.781 30.922 1 87.06 66 SER B N 1
ATOM 3095 C CA . SER B 1 66 ? -9.859 18.984 30.719 1 87.06 66 SER B CA 1
ATOM 3096 C C . SER B 1 66 ? -8.984 20.234 30.672 1 87.06 66 SER B C 1
ATOM 3098 O O . SER B 1 66 ? -9.375 21.25 30.078 1 87.06 66 SER B O 1
ATOM 3100 N N . GLY B 1 67 ? -7.828 20.188 31.125 1 87.62 67 GLY B N 1
ATOM 3101 C CA . GLY B 1 67 ? -6.949 21.344 31.141 1 87.62 67 GLY B CA 1
ATOM 3102 C C . GLY B 1 67 ? -6.031 21.406 29.938 1 87.62 67 GLY B C 1
ATOM 3103 O O . GLY B 1 67 ? -5.254 22.344 29.781 1 87.62 67 GLY B O 1
ATOM 3104 N N . LYS B 1 68 ? -6.203 20.469 29.078 1 92.12 68 LYS B N 1
ATOM 3105 C CA . LYS B 1 68 ? -5.301 20.391 27.922 1 92.12 68 LYS B CA 1
ATOM 3106 C C . LYS B 1 68 ? -6.051 20.656 26.625 1 92.12 68 LYS B C 1
ATOM 3108 O O . LYS B 1 68 ? -7.266 20.469 26.547 1 92.12 68 LYS B O 1
ATOM 3113 N N . HIS B 1 69 ? -5.305 21.188 25.703 1 93.56 69 HIS B N 1
ATOM 3114 C CA . HIS B 1 69 ? -5.922 21.484 24.406 1 93.56 69 HIS B CA 1
ATOM 3115 C C . HIS B 1 69 ? -5.57 20.438 23.359 1 93.56 69 HIS B C 1
ATOM 3117 O O . HIS B 1 69 ? -4.695 19.594 23.594 1 93.56 69 HIS B O 1
ATOM 3123 N N . TRP B 1 70 ? -6.332 20.453 22.328 1 95 70 TRP B N 1
ATOM 3124 C CA . TRP B 1 70 ? -6.043 19.578 21.188 1 95 70 TRP B CA 1
ATOM 3125 C C . TRP B 1 70 ? -4.883 20.125 20.359 1 95 70 TRP B C 1
ATOM 3127 O O . TRP B 1 70 ? -4 19.359 19.953 1 95 70 TRP B O 1
ATOM 3137 N N . LEU B 1 71 ? -4.914 21.328 20.094 1 95.38 71 LEU B N 1
ATOM 3138 C CA . LEU B 1 71 ? -3.889 22.047 19.359 1 95.38 71 LEU B CA 1
ATOM 3139 C C . LEU B 1 71 ? -3.652 23.422 19.953 1 95.38 71 LEU B C 1
ATOM 3141 O O . LEU B 1 71 ? -4.605 24.109 20.344 1 95.38 71 LEU B O 1
ATOM 3145 N N . ALA B 1 72 ? -2.42 23.828 20 1 94.12 72 ALA B N 1
ATOM 3146 C CA . ALA B 1 72 ? -2.084 25.125 20.578 1 94.12 72 ALA B CA 1
ATOM 3147 C C . ALA B 1 72 ? -2.668 26.266 19.75 1 94.12 72 ALA B C 1
ATOM 3149 O O . ALA B 1 72 ? -2.705 26.188 18.531 1 94.12 72 ALA B O 1
ATOM 3150 N N . ALA B 1 73 ? -2.996 27.344 20.438 1 93.44 73 ALA B N 1
ATOM 3151 C CA . ALA B 1 73 ? -3.656 28.484 19.797 1 93.44 73 ALA B CA 1
ATOM 3152 C C . ALA B 1 73 ? -2.783 29.078 18.688 1 93.44 73 ALA B C 1
ATOM 3154 O O . ALA B 1 73 ? -3.273 29.391 17.609 1 93.44 73 ALA B O 1
ATOM 3155 N N . HIS B 1 74 ? -1.539 29.141 18.906 1 92.06 74 HIS B N 1
ATOM 3156 C CA . HIS B 1 74 ? -0.646 29.797 17.953 1 92.06 74 HIS B CA 1
ATOM 3157 C C . HIS B 1 74 ? -0.454 28.969 16.703 1 92.06 74 HIS B C 1
ATOM 3159 O O . HIS B 1 74 ? 0.101 29.438 15.711 1 92.06 74 HIS B O 1
ATOM 3165 N N . ARG B 1 75 ? -0.953 27.75 16.734 1 93.38 75 ARG B N 1
ATOM 3166 C CA . ARG B 1 75 ? -0.817 26.875 15.57 1 93.38 75 ARG B CA 1
ATOM 3167 C C . ARG B 1 75 ? -2.08 26.891 14.719 1 93.38 75 ARG B C 1
ATOM 3169 O O . ARG B 1 75 ? -2.111 26.312 13.633 1 93.38 75 ARG B O 1
ATOM 3176 N N . LEU B 1 76 ? -3.035 27.562 15.188 1 95.75 76 LEU B N 1
ATOM 3177 C CA . LEU B 1 76 ? -4.305 27.609 14.469 1 95.75 76 LEU B CA 1
ATOM 3178 C C . LEU B 1 76 ? -4.234 28.594 13.305 1 95.75 76 LEU B C 1
ATOM 3180 O O . LEU B 1 76 ? -3.557 29.609 13.383 1 95.75 76 LEU B O 1
ATOM 3184 N N . SER B 1 77 ? -4.887 28.266 12.289 1 95.25 77 SER B N 1
ATOM 3185 C CA . SER B 1 77 ? -4.789 28.984 11.016 1 95.25 77 SER B CA 1
ATOM 3186 C C . SER B 1 77 ? -5.297 30.406 11.141 1 95.25 77 SER B C 1
ATOM 3188 O O . SER B 1 77 ? -4.848 31.297 10.422 1 95.25 77 SER B O 1
ATOM 3190 N N . LEU B 1 78 ? -6.25 30.672 12.062 1 95.56 78 LEU B N 1
ATOM 3191 C CA . LEU B 1 78 ? -6.863 32 12.18 1 95.56 78 LEU B CA 1
ATOM 3192 C C . LEU B 1 78 ? -6.145 32.844 13.227 1 95.56 78 LEU B C 1
ATOM 3194 O O . LEU B 1 78 ? -6.449 34.031 13.383 1 95.56 78 LEU B O 1
ATOM 3198 N N . PHE B 1 79 ? -5.199 32.25 13.914 1 95.25 79 PHE B N 1
ATOM 3199 C CA . PHE B 1 79 ? -4.543 32.938 15.008 1 95.25 79 PHE B CA 1
ATOM 3200 C C . PHE B 1 79 ? -3.93 34.25 14.508 1 95.25 79 PHE B C 1
ATOM 3202 O O . PHE B 1 79 ? -3.227 34.281 13.5 1 95.25 79 PHE B O 1
ATOM 3209 N N . GLY B 1 80 ? -4.211 35.375 15.148 1 92.19 80 GLY B N 1
ATOM 3210 C CA . GLY B 1 80 ? -3.648 36.656 14.797 1 92.19 80 GLY B CA 1
ATOM 3211 C C . GLY B 1 80 ? -4.512 37.438 13.828 1 92.19 80 GLY B C 1
ATOM 3212 O O . GLY B 1 80 ? -4.184 38.562 13.469 1 92.19 80 GLY B O 1
ATOM 3213 N N . THR B 1 81 ? -5.594 36.875 13.359 1 94.94 81 THR B N 1
ATOM 3214 C CA . THR B 1 81 ? -6.5 37.594 12.453 1 94.94 81 THR B CA 1
ATOM 3215 C C . THR B 1 81 ? -7.641 38.25 13.227 1 94.94 81 THR B C 1
ATOM 3217 O O . THR B 1 81 ? -7.816 37.969 14.414 1 94.94 81 THR B O 1
ATOM 3220 N N . GLN B 1 82 ? -8.367 39.094 12.539 1 94.31 82 GLN B N 1
ATOM 3221 C CA . GLN B 1 82 ? -9.523 39.719 13.148 1 94.31 82 GLN B CA 1
ATOM 3222 C C . GLN B 1 82 ? -10.609 38.719 13.477 1 94.31 82 GLN B C 1
ATOM 3224 O O . GLN B 1 82 ? -11.281 38.812 14.5 1 94.31 82 GLN B O 1
ATOM 3229 N N . GLU B 1 83 ? -10.727 37.781 12.609 1 94.94 83 GLU B N 1
ATOM 3230 C CA . GLU B 1 83 ? -11.719 36.719 12.812 1 94.94 83 GLU B CA 1
ATOM 3231 C C . GLU B 1 83 ? -11.414 35.906 14.07 1 94.94 83 GLU B C 1
ATOM 3233 O O . GLU B 1 83 ? -12.328 35.5 14.781 1 94.94 83 GLU B O 1
ATOM 3238 N N . TRP B 1 84 ? -10.148 35.688 14.367 1 94.75 84 TRP B N 1
ATOM 3239 C CA . TRP B 1 84 ? -9.734 35 15.57 1 94.75 84 TRP B CA 1
ATOM 3240 C C . TRP B 1 84 ? -10.172 35.75 16.828 1 94.75 84 TRP B C 1
ATOM 3242 O O . TRP B 1 84 ? -10.672 35.125 17.781 1 94.75 84 TRP B O 1
ATOM 3252 N N . ASP B 1 85 ? -10.055 37.062 16.781 1 94.5 85 ASP B N 1
ATOM 3253 C CA . ASP B 1 85 ? -10.367 37.875 17.938 1 94.5 85 ASP B CA 1
ATOM 3254 C C . ASP B 1 85 ? -11.867 37.875 18.234 1 94.5 85 ASP B C 1
ATOM 3256 O O . ASP B 1 85 ? -12.289 38.156 19.359 1 94.5 85 ASP B O 1
ATOM 3260 N N . MET B 1 86 ? -12.609 37.531 17.25 1 94.38 86 MET B N 1
ATOM 3261 C CA . MET B 1 86 ? -14.062 37.531 17.391 1 94.38 86 MET B CA 1
ATOM 3262 C C . MET B 1 86 ? -14.578 36.188 17.891 1 94.38 86 MET B C 1
ATOM 3264 O O . MET B 1 86 ? -15.742 36.094 18.281 1 94.38 86 MET B O 1
ATOM 3268 N N . LEU B 1 87 ? -13.719 35.188 17.922 1 95.12 87 LEU B N 1
ATOM 3269 C CA . LEU B 1 87 ? -14.156 33.875 18.344 1 95.12 87 LEU B CA 1
ATOM 3270 C C . LEU B 1 87 ? -14.234 33.781 19.859 1 95.12 87 LEU B C 1
ATOM 3272 O O . LEU B 1 87 ? -13.391 34.312 20.562 1 95.12 87 LEU B O 1
ATOM 3276 N N . SER B 1 88 ? -15.281 33.094 20.297 1 95.06 88 SER B N 1
ATOM 3277 C CA . SER B 1 88 ? -15.383 32.75 21.719 1 95.06 88 SER B CA 1
ATOM 3278 C C . SER B 1 88 ? -14.375 31.688 22.109 1 95.06 88 SER B C 1
ATOM 3280 O O . SER B 1 88 ? -13.797 31.016 21.25 1 95.06 88 SER B O 1
ATOM 3282 N N . ASP B 1 89 ? -14.148 31.531 23.391 1 93.38 89 ASP B N 1
ATOM 3283 C CA . ASP B 1 89 ? -13.242 30.5 23.875 1 93.38 89 ASP B CA 1
ATOM 3284 C C . ASP B 1 89 ? -13.711 29.109 23.453 1 93.38 89 ASP B C 1
ATOM 3286 O O . ASP B 1 89 ? -12.898 28.25 23.094 1 93.38 89 ASP B O 1
ATOM 3290 N N . ALA B 1 90 ? -15.008 28.953 23.469 1 93.38 90 ALA B N 1
ATOM 3291 C CA . ALA B 1 90 ? -15.578 27.672 23.047 1 93.38 90 ALA B CA 1
ATOM 3292 C C . ALA B 1 90 ? -15.336 27.422 21.562 1 93.38 90 ALA B C 1
ATOM 3294 O O . ALA B 1 90 ? -15.016 26.297 21.156 1 93.38 90 ALA B O 1
ATOM 3295 N N . GLN B 1 91 ? -15.469 28.5 20.828 1 95.06 91 GLN B N 1
ATOM 3296 C CA . GLN B 1 91 ? -15.25 28.391 19.391 1 95.06 91 GLN B CA 1
ATOM 3297 C C . GLN B 1 91 ? -13.773 28.141 19.078 1 95.06 91 GLN B C 1
ATOM 3299 O O . GLN B 1 91 ? -13.445 27.391 18.141 1 95.06 91 GLN B O 1
ATOM 3304 N N . ARG B 1 92 ? -12.914 28.766 19.875 1 95.31 92 ARG B N 1
ATOM 3305 C CA . ARG B 1 92 ? -11.484 28.531 19.688 1 95.31 92 ARG B CA 1
ATOM 3306 C C . ARG B 1 92 ? -11.109 27.094 19.984 1 95.31 92 ARG B C 1
ATOM 3308 O O . ARG B 1 92 ? -10.312 26.484 19.266 1 95.31 92 ARG B O 1
ATOM 3315 N N . GLY B 1 93 ? -11.695 26.578 20.984 1 94.25 93 GLY B N 1
ATOM 3316 C CA . GLY B 1 93 ? -11.477 25.172 21.297 1 94.25 93 GLY B CA 1
ATOM 3317 C C . GLY B 1 93 ? -11.977 24.234 20.219 1 94.25 93 GLY B C 1
ATOM 3318 O O . GLY B 1 93 ? -11.305 23.25 19.891 1 94.25 93 GLY B O 1
ATOM 3319 N N . GLU B 1 94 ? -13.109 24.562 19.719 1 94.94 94 GLU B N 1
ATOM 3320 C CA . GLU B 1 94 ? -13.68 23.75 18.641 1 94.94 94 GLU B CA 1
ATOM 3321 C C . GLU B 1 94 ? -12.805 23.812 17.391 1 94.94 94 GLU B C 1
ATOM 3323 O O . GLU B 1 94 ? -12.594 22.797 16.734 1 94.94 94 GLU B O 1
ATOM 3328 N N . LEU B 1 95 ? -12.352 24.969 17.062 1 96 95 LEU B N 1
ATOM 3329 C CA . LEU B 1 95 ? -11.484 25.125 15.906 1 96 95 LEU B CA 1
ATOM 3330 C C . LEU B 1 95 ? -10.195 24.328 16.078 1 96 95 LEU B C 1
ATOM 3332 O O . LEU B 1 95 ? -9.711 23.719 15.125 1 96 95 LEU B O 1
ATOM 3336 N N . ALA B 1 96 ? -9.656 24.344 17.297 1 96.5 96 ALA B N 1
ATOM 3337 C CA . ALA B 1 96 ? -8.438 23.594 17.594 1 96.5 96 ALA B CA 1
ATOM 3338 C C . ALA B 1 96 ? -8.648 22.094 17.344 1 96.5 96 ALA B C 1
ATOM 3340 O O . ALA B 1 96 ? -7.801 21.438 16.734 1 96.5 96 ALA B O 1
ATOM 3341 N N . CYS B 1 97 ? -9.742 21.641 17.781 1 96 97 CYS B N 1
ATOM 3342 C CA . CYS B 1 97 ? -10.055 20.219 17.594 1 96 97 CYS B CA 1
ATOM 3343 C C . CYS B 1 97 ? -10.25 19.906 16.109 1 96 97 CYS B C 1
ATOM 3345 O O . CYS B 1 97 ? -9.703 18.922 15.609 1 96 97 CYS B O 1
ATOM 3347 N N . ARG B 1 98 ? -10.922 20.688 15.445 1 95.44 98 ARG B N 1
ATOM 3348 C CA . ARG B 1 98 ? -11.219 20.438 14.031 1 95.44 98 ARG B CA 1
ATOM 3349 C C . ARG B 1 98 ? -9.953 20.562 13.188 1 95.44 98 ARG B C 1
ATOM 3351 O O . ARG B 1 98 ? -9.781 19.812 12.227 1 95.44 98 ARG B O 1
ATOM 3358 N N . GLU B 1 99 ? -9.117 21.469 13.5 1 96.81 99 GLU B N 1
ATOM 3359 C CA . GLU B 1 99 ? -7.879 21.625 12.742 1 96.81 99 GLU B CA 1
ATOM 3360 C C . GLU B 1 99 ? -6.926 20.453 13.023 1 96.81 99 GLU B C 1
ATOM 3362 O O . GLU B 1 99 ? -6.184 20.031 12.133 1 96.81 99 GLU B O 1
ATOM 3367 N N . LEU B 1 100 ? -6.965 19.984 14.266 1 96.94 100 LEU B N 1
ATOM 3368 C CA . LEU B 1 100 ? -6.191 18.781 14.523 1 96.94 100 LEU B CA 1
ATOM 3369 C C . LEU B 1 100 ? -6.672 17.625 13.656 1 96.94 100 LEU B C 1
ATOM 3371 O O . LEU B 1 100 ? -5.859 16.922 13.047 1 96.94 100 LEU B O 1
ATOM 3375 N N . VAL B 1 101 ? -7.969 17.5 13.617 1 94.81 101 VAL B N 1
ATOM 3376 C CA . VAL B 1 101 ? -8.539 16.422 12.812 1 94.81 101 VAL B CA 1
ATOM 3377 C C . VAL B 1 101 ? -8.18 16.625 11.344 1 94.81 101 VAL B C 1
ATOM 3379 O O . VAL B 1 101 ? -7.875 15.664 10.633 1 94.81 101 VAL B O 1
ATOM 3382 N N . SER B 1 102 ? -8.219 17.844 10.914 1 95.19 102 SER B N 1
ATOM 3383 C CA . SER B 1 102 ? -7.828 18.141 9.547 1 95.19 102 SER B CA 1
ATOM 3384 C C . SER B 1 102 ? -6.367 17.781 9.297 1 95.19 102 SER B C 1
ATOM 3386 O O . SER B 1 102 ? -6.043 17.156 8.273 1 95.19 102 SER B O 1
ATOM 3388 N N . LEU B 1 103 ? -5.527 18.172 10.18 1 96.19 103 LEU B N 1
ATOM 3389 C CA . LEU B 1 103 ? -4.105 17.844 10.102 1 96.19 103 LEU B CA 1
ATOM 3390 C C . LEU B 1 103 ? -3.889 16.344 10.055 1 96.19 103 LEU B C 1
ATOM 3392 O O . LEU B 1 103 ? -3.137 15.844 9.211 1 96.19 103 LEU B O 1
ATOM 3396 N N . LEU B 1 104 ? -4.566 15.656 10.914 1 94.88 104 LEU B N 1
ATOM 3397 C CA . LEU B 1 104 ? -4.445 14.203 10.969 1 94.88 104 LEU B CA 1
ATOM 3398 C C . LEU B 1 104 ? -4.992 13.555 9.695 1 94.88 104 LEU B C 1
ATOM 3400 O O . LEU B 1 104 ? -4.461 12.547 9.227 1 94.88 104 LEU B O 1
ATOM 3404 N N . SER B 1 105 ? -6.016 14.133 9.172 1 91.69 105 SER B N 1
ATOM 3405 C CA . SER B 1 105 ? -6.559 13.641 7.914 1 91.69 105 SER B CA 1
ATOM 3406 C C . SER B 1 105 ? -5.555 13.805 6.777 1 91.69 105 SER B C 1
ATOM 3408 O O . SER B 1 105 ? -5.441 12.938 5.91 1 91.69 105 SER B O 1
ATOM 3410 N N . PHE B 1 106 ? -4.906 14.891 6.797 1 93.44 106 PHE B N 1
ATOM 3411 C CA . PHE B 1 106 ? -3.844 15.094 5.82 1 93.44 106 PHE B CA 1
ATOM 3412 C C . PHE B 1 106 ? -2.758 14.039 5.965 1 93.44 106 PHE B C 1
ATOM 3414 O O . PHE B 1 106 ? -2.285 13.484 4.969 1 93.44 106 PHE B O 1
ATOM 3421 N N . VAL B 1 107 ? -2.355 13.805 7.18 1 92.88 107 VAL B N 1
ATOM 3422 C CA . VAL B 1 107 ? -1.323 12.805 7.445 1 92.88 107 VAL B CA 1
ATOM 3423 C C . VAL B 1 107 ? -1.763 11.445 6.895 1 92.88 107 VAL B C 1
ATOM 3425 O O . VAL B 1 107 ? -0.965 10.727 6.289 1 92.88 107 VAL B O 1
ATOM 3428 N N . MET B 1 108 ? -2.965 11.133 7.062 1 88.56 108 MET B N 1
ATOM 3429 C CA . MET B 1 108 ? -3.506 9.875 6.555 1 88.56 108 MET B CA 1
ATOM 3430 C C . MET B 1 108 ? -3.404 9.8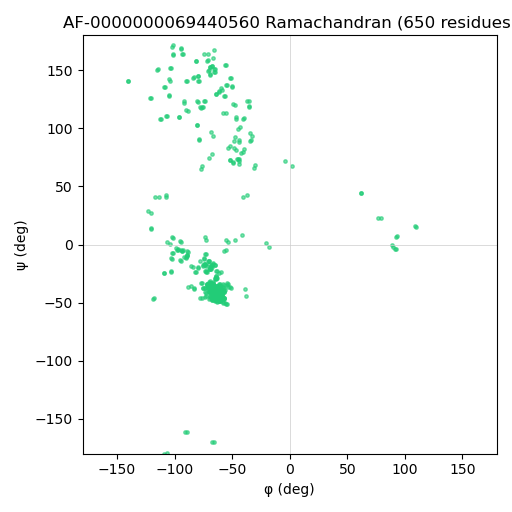2 5.035 1 88.56 108 MET B C 1
ATOM 3432 O O . MET B 1 108 ? -2.99 8.805 4.477 1 88.56 108 MET B O 1
ATOM 3436 N N . ASP B 1 109 ? -3.783 10.852 4.441 1 88.44 109 ASP B N 1
ATOM 3437 C CA . ASP B 1 109 ? -3.703 10.922 2.986 1 88.44 109 ASP B CA 1
ATOM 3438 C C . ASP B 1 109 ? -2.26 10.781 2.51 1 88.44 109 ASP B C 1
ATOM 3440 O O . ASP B 1 109 ? -1.988 10.078 1.535 1 88.44 109 ASP B O 1
ATOM 3444 N N . ALA B 1 110 ? -1.463 11.5 3.174 1 91 110 ALA B N 1
ATOM 3445 C CA . ALA B 1 110 ? -0.048 11.484 2.811 1 91 110 ALA B CA 1
ATOM 3446 C C . ALA B 1 110 ? 0.547 10.094 2.98 1 91 110 ALA B C 1
ATOM 3448 O O . ALA B 1 110 ? 1.341 9.648 2.15 1 91 110 ALA B O 1
ATOM 3449 N N . GLN B 1 111 ? 0.18 9.484 4.02 1 88.81 111 GLN B N 1
ATOM 3450 C CA . GLN B 1 111 ? 0.652 8.125 4.258 1 88.81 111 GLN B CA 1
ATOM 3451 C C . GLN B 1 111 ? 0.154 7.172 3.178 1 88.81 111 GLN B C 1
ATOM 3453 O O . GLN B 1 111 ? 0.881 6.273 2.754 1 88.81 111 GLN B O 1
ATOM 3458 N N . GLY B 1 112 ? -1.04 7.363 2.801 1 85.31 112 GLY B N 1
ATOM 3459 C CA . GLY B 1 112 ? -1.55 6.562 1.697 1 85.31 112 GLY B CA 1
ATOM 3460 C C . GLY B 1 112 ? -0.759 6.742 0.415 1 85.31 112 GLY B C 1
ATOM 3461 O O . GLY B 1 112 ? -0.465 5.77 -0.281 1 85.31 112 GLY B O 1
ATOM 3462 N N . ALA B 1 113 ? -0.461 7.91 0.122 1 87.75 113 ALA B N 1
ATOM 3463 C CA . ALA B 1 113 ? 0.339 8.195 -1.065 1 87.75 113 ALA B CA 1
ATOM 3464 C C . ALA B 1 113 ? 1.721 7.555 -0.963 1 87.75 113 ALA B C 1
ATOM 3466 O O . ALA B 1 113 ? 2.215 6.969 -1.929 1 87.75 113 ALA B O 1
ATOM 3467 N N . LEU B 1 114 ? 2.316 7.668 0.187 1 89.5 114 LEU B N 1
ATOM 3468 C CA . LEU B 1 114 ? 3.648 7.109 0.407 1 89.5 114 LEU B CA 1
ATOM 3469 C C . LEU B 1 114 ? 3.633 5.594 0.261 1 89.5 114 LEU B C 1
ATOM 3471 O O . LEU B 1 114 ? 4.496 5.023 -0.411 1 89.5 114 LEU B O 1
ATOM 3475 N N . ALA B 1 115 ? 2.648 5.02 0.908 1 85.31 115 ALA B N 1
ATOM 3476 C CA . ALA B 1 115 ? 2.539 3.566 0.81 1 85.31 115 ALA B CA 1
ATOM 3477 C C . ALA B 1 115 ? 2.416 3.123 -0.645 1 85.31 115 ALA B C 1
ATOM 3479 O O . ALA B 1 115 ? 3.047 2.146 -1.057 1 85.31 115 ALA B O 1
ATOM 3480 N N . SER B 1 116 ? 1.679 3.838 -1.402 1 81.81 116 SER B N 1
ATOM 3481 C CA . SER B 1 116 ? 1.481 3.506 -2.811 1 81.81 116 SER B CA 1
ATOM 3482 C C . SER B 1 116 ? 2.783 3.635 -3.596 1 81.81 116 SER B C 1
ATOM 3484 O O . SER B 1 116 ? 3.102 2.779 -4.422 1 81.81 116 SER B O 1
ATOM 3486 N N . LEU B 1 117 ? 3.457 4.613 -3.348 1 84.56 117 LEU B N 1
ATOM 3487 C CA . LEU B 1 117 ? 4.715 4.836 -4.051 1 84.56 117 LEU B CA 1
ATOM 3488 C C . LEU B 1 117 ? 5.75 3.787 -3.662 1 84.56 117 LEU B C 1
ATOM 3490 O O . LEU B 1 117 ? 6.508 3.311 -4.512 1 84.56 117 LEU B O 1
ATOM 3494 N N . MET B 1 118 ? 5.727 3.449 -2.441 1 82.44 118 MET B N 1
ATOM 3495 C CA . MET B 1 118 ? 6.691 2.469 -1.955 1 82.44 118 MET B CA 1
ATOM 3496 C C . MET B 1 118 ? 6.402 1.086 -2.529 1 82.44 118 MET B C 1
ATOM 3498 O O . MET B 1 118 ? 7.324 0.358 -2.9 1 82.44 118 MET B O 1
ATOM 3502 N N . PHE B 1 119 ? 5.203 0.724 -2.627 1 76 119 PHE B N 1
ATOM 3503 C CA . PHE B 1 119 ? 4.859 -0.571 -3.201 1 76 119 PHE B CA 1
ATOM 3504 C C . PHE B 1 119 ? 5.195 -0.611 -4.688 1 76 119 PHE B C 1
ATOM 3506 O O . PHE B 1 119 ? 5.617 -1.646 -5.207 1 76 119 PHE B O 1
ATOM 3513 N N . ARG B 1 120 ? 4.922 0.447 -5.258 1 78.94 120 ARG B N 1
ATOM 3514 C CA . ARG B 1 120 ? 5.301 0.523 -6.668 1 78.94 120 ARG B CA 1
ATOM 3515 C C . ARG B 1 120 ? 6.797 0.296 -6.848 1 78.94 120 ARG B C 1
ATOM 3517 O O . ARG B 1 120 ? 7.219 -0.387 -7.781 1 78.94 120 ARG B O 1
ATOM 3524 N N . ASP B 1 121 ? 7.539 0.841 -5.934 1 77.44 121 ASP B N 1
ATOM 3525 C CA . ASP B 1 121 ? 8.984 0.646 -5.973 1 77.44 121 ASP B CA 1
ATOM 3526 C C . ASP B 1 121 ? 9.344 -0.826 -5.793 1 77.44 121 ASP B C 1
ATOM 3528 O O . ASP B 1 121 ? 10.297 -1.317 -6.41 1 77.44 121 ASP B O 1
ATOM 3532 N N . VAL B 1 122 ? 8.641 -1.413 -4.988 1 74.62 122 VAL B N 1
ATOM 3533 C CA . VAL B 1 122 ? 8.906 -2.822 -4.707 1 74.62 122 VAL B CA 1
ATOM 3534 C C . VAL B 1 122 ? 8.594 -3.66 -5.945 1 74.62 122 VAL B C 1
ATOM 3536 O O . VAL B 1 122 ? 9.383 -4.523 -6.332 1 74.62 122 VAL B O 1
ATOM 3539 N N . ILE B 1 123 ? 7.48 -3.393 -6.57 1 68.56 123 ILE B N 1
ATOM 3540 C CA . ILE B 1 123 ? 7.008 -4.203 -7.684 1 68.56 123 ILE B CA 1
ATOM 3541 C C . ILE B 1 123 ? 7.863 -3.936 -8.922 1 68.56 123 ILE B C 1
ATOM 3543 O O . ILE B 1 123 ? 8.203 -4.859 -9.656 1 68.56 123 ILE B O 1
ATOM 3547 N N . GLU B 1 124 ? 8.125 -2.701 -9.07 1 71.81 124 GLU B N 1
ATOM 3548 C CA . GLU B 1 124 ? 8.859 -2.338 -10.281 1 71.81 124 GLU B CA 1
ATOM 3549 C C . GLU B 1 124 ? 10.359 -2.512 -10.094 1 71.81 124 GLU B C 1
ATOM 3551 O O . GLU B 1 124 ? 11.117 -2.531 -11.062 1 71.81 124 GLU B O 1
ATOM 3556 N N . GLY B 1 125 ? 10.781 -2.557 -8.82 1 63.75 125 GLY B N 1
ATOM 3557 C CA . GLY B 1 125 ? 12.203 -2.703 -8.562 1 63.75 125 GLY B CA 1
ATOM 3558 C C . GLY B 1 125 ? 12.711 -4.117 -8.789 1 63.75 125 GLY B C 1
ATOM 3559 O O . GLY B 1 125 ? 12.164 -5.07 -8.234 1 63.75 125 GLY B O 1
ATOM 3560 N N . ASN B 1 126 ? 12.734 -4.594 -9.961 1 53.47 126 ASN B N 1
ATOM 3561 C CA . ASN B 1 126 ? 13.195 -5.91 -10.391 1 53.47 126 ASN B CA 1
ATOM 3562 C C . ASN B 1 126 ? 14.133 -6.539 -9.367 1 53.47 126 ASN B C 1
ATOM 3564 O O . ASN B 1 126 ? 14.75 -7.574 -9.633 1 53.47 126 ASN B O 1
ATOM 3568 N N . THR B 1 127 ? 14.375 -5.82 -8.242 1 51.59 127 THR B N 1
ATOM 3569 C CA . THR B 1 127 ? 15.336 -6.344 -7.281 1 51.59 127 THR B CA 1
ATOM 3570 C C . THR B 1 127 ? 14.664 -6.645 -5.949 1 51.59 127 THR B C 1
ATOM 3572 O O . THR B 1 127 ? 15.195 -6.309 -4.887 1 51.59 127 THR B O 1
ATOM 3575 N N . LEU B 1 128 ? 13.422 -7.23 -6.016 1 52.34 128 LEU B N 1
ATOM 3576 C CA . LEU B 1 128 ? 12.453 -7.355 -4.934 1 52.34 128 LEU B CA 1
ATOM 3577 C C . LEU B 1 128 ? 13.078 -8.047 -3.723 1 52.34 128 LEU B C 1
ATOM 3579 O O . LEU B 1 128 ? 12.539 -7.973 -2.617 1 52.34 128 LEU B O 1
ATOM 3583 N N . ALA B 1 129 ? 14.367 -8.5 -3.924 1 60.22 129 ALA B N 1
ATOM 3584 C CA . ALA B 1 129 ? 14.758 -9.336 -2.791 1 60.22 129 ALA B CA 1
ATOM 3585 C C . ALA B 1 129 ? 15.992 -8.781 -2.096 1 60.22 129 ALA B C 1
ATOM 3587 O O . ALA B 1 129 ? 16.656 -9.484 -1.33 1 60.22 129 ALA B O 1
ATOM 3588 N N . ASP B 1 130 ? 16.078 -7.453 -2.258 1 71.75 130 ASP B N 1
ATOM 3589 C CA . ASP B 1 130 ? 17.266 -6.91 -1.584 1 71.75 130 ASP B CA 1
ATOM 3590 C C . ASP B 1 130 ? 16.859 -6.098 -0.355 1 71.75 130 ASP B C 1
ATOM 3592 O O . ASP B 1 130 ? 15.688 -6.082 0.032 1 71.75 130 ASP B O 1
ATOM 3596 N N . ASP B 1 131 ? 17.844 -5.559 0.329 1 72.94 131 ASP B N 1
ATOM 3597 C CA . ASP B 1 131 ? 17.625 -4.824 1.571 1 72.94 131 ASP B CA 1
ATOM 3598 C C . ASP B 1 131 ? 16.781 -3.572 1.328 1 72.94 131 ASP B C 1
ATOM 3600 O O . ASP B 1 131 ? 16.016 -3.158 2.195 1 72.94 131 ASP B O 1
ATOM 3604 N N . TYR B 1 132 ? 16.891 -3.055 0.148 1 76.06 132 TYR B N 1
ATOM 3605 C CA . TYR B 1 132 ? 16.078 -1.906 -0.223 1 76.06 132 TYR B CA 1
ATOM 3606 C C . TYR B 1 132 ? 14.594 -2.268 -0.223 1 76.06 132 TYR B C 1
ATOM 3608 O O . TYR B 1 132 ? 13.773 -1.556 0.362 1 76.06 132 TYR B O 1
ATOM 3616 N N . THR B 1 133 ? 14.352 -3.367 -0.829 1 77.56 133 THR B N 1
ATOM 3617 C CA . THR B 1 133 ? 12.969 -3.828 -0.92 1 77.56 133 THR B CA 1
ATOM 3618 C C . THR B 1 133 ? 12.43 -4.176 0.462 1 77.56 133 THR B C 1
ATOM 3620 O O . THR B 1 133 ? 11.281 -3.852 0.782 1 77.56 133 THR B O 1
ATOM 3623 N N . ARG B 1 134 ? 13.219 -4.773 1.19 1 76.5 134 ARG B N 1
ATOM 3624 C CA . ARG B 1 134 ? 12.789 -5.137 2.537 1 76.5 134 ARG B CA 1
ATOM 3625 C C . ARG B 1 134 ? 12.523 -3.896 3.383 1 76.5 134 ARG B C 1
ATOM 3627 O O . ARG B 1 134 ? 11.594 -3.879 4.191 1 76.5 134 ARG B O 1
ATOM 3634 N N . PHE B 1 135 ? 13.336 -2.916 3.221 1 80.06 135 PHE B N 1
ATOM 3635 C CA . PHE B 1 135 ? 13.117 -1.67 3.947 1 80.06 135 PHE B CA 1
ATOM 3636 C C . PHE B 1 135 ? 11.805 -1.02 3.521 1 80.06 135 PHE B C 1
ATOM 3638 O O . PHE B 1 135 ? 11.07 -0.484 4.355 1 80.06 135 PHE B O 1
ATOM 3645 N N . GLN B 1 136 ? 11.609 -1.063 2.244 1 83.62 136 GLN B N 1
ATOM 3646 C CA . GLN B 1 136 ? 10.367 -0.485 1.743 1 83.62 136 GLN B CA 1
ATOM 3647 C C . GLN B 1 136 ? 9.148 -1.202 2.322 1 83.62 136 GLN B C 1
ATOM 3649 O O . GLN B 1 136 ? 8.18 -0.561 2.723 1 83.62 136 GLN B O 1
ATOM 3654 N N . LEU B 1 137 ? 9.211 -2.445 2.4 1 82.94 137 LEU B N 1
ATOM 3655 C CA . LEU B 1 137 ? 8.102 -3.227 2.939 1 82.94 137 LEU B CA 1
ATOM 3656 C C . LEU B 1 137 ? 7.926 -2.963 4.43 1 82.94 137 LEU B C 1
ATOM 3658 O O . LEU B 1 137 ? 6.797 -2.865 4.918 1 82.94 137 LEU B O 1
ATOM 3662 N N . ALA B 1 138 ? 9.008 -2.832 5.145 1 80.69 138 ALA B N 1
ATOM 3663 C CA . ALA B 1 138 ? 8.945 -2.479 6.559 1 80.69 138 ALA B CA 1
ATOM 3664 C C . ALA B 1 138 ? 8.336 -1.093 6.754 1 80.69 138 ALA B C 1
ATOM 3666 O O . ALA B 1 138 ? 7.59 -0.865 7.707 1 80.69 138 ALA B O 1
ATOM 3667 N N . SER B 1 139 ? 8.711 -0.247 5.871 1 83.81 139 SER B N 1
ATOM 3668 C CA . SER B 1 139 ? 8.172 1.109 5.934 1 83.81 139 SER B CA 1
ATOM 3669 C C . SER B 1 139 ? 6.668 1.12 5.715 1 83.81 139 SER B C 1
ATOM 3671 O O . SER B 1 139 ? 5.941 1.872 6.371 1 83.81 139 SER B O 1
ATOM 3673 N N . VAL B 1 140 ? 6.262 0.319 4.844 1 84.69 140 VAL B N 1
ATOM 3674 C CA . VAL B 1 140 ? 4.832 0.223 4.582 1 84.69 140 VAL B CA 1
ATOM 3675 C C . VAL B 1 140 ? 4.113 -0.315 5.82 1 84.69 140 VAL B C 1
ATOM 3677 O O . VAL B 1 140 ? 3.021 0.143 6.16 1 84.69 140 VAL B O 1
ATOM 3680 N N . ARG B 1 141 ? 4.676 -1.223 6.426 1 84.56 141 ARG B N 1
ATOM 3681 C CA . ARG B 1 141 ? 4.113 -1.748 7.668 1 84.56 141 ARG B CA 1
ATOM 3682 C C . ARG B 1 141 ? 3.998 -0.654 8.727 1 84.56 141 ARG B C 1
ATOM 3684 O O . ARG B 1 141 ? 2.967 -0.531 9.391 1 84.56 141 ARG B O 1
ATOM 3691 N N . ASP B 1 142 ? 5.008 0.096 8.797 1 83.88 142 ASP B N 1
ATOM 3692 C CA . ASP B 1 142 ? 5.023 1.194 9.758 1 83.88 142 ASP B CA 1
ATOM 3693 C C . ASP B 1 142 ? 3.945 2.225 9.43 1 83.88 142 ASP B C 1
ATOM 3695 O O . ASP B 1 142 ? 3.275 2.736 10.328 1 83.88 142 ASP B O 1
ATOM 3699 N N . ILE B 1 143 ? 3.875 2.504 8.188 1 86.62 143 ILE B N 1
ATOM 3700 C CA . ILE B 1 143 ? 2.885 3.469 7.727 1 86.62 143 ILE B CA 1
ATOM 3701 C C . ILE B 1 143 ? 1.482 2.979 8.078 1 86.62 143 ILE B C 1
ATOM 3703 O O . ILE B 1 143 ? 0.635 3.76 8.516 1 86.62 143 ILE B O 1
ATOM 3707 N N . SER B 1 144 ? 1.268 1.751 7.902 1 84.75 144 SER B N 1
ATOM 3708 C CA . SER B 1 144 ? -0.041 1.181 8.203 1 84.75 144 SER B CA 1
ATOM 3709 C C . SER B 1 144 ? -0.352 1.268 9.695 1 84.75 144 SER B C 1
ATOM 3711 O O . SER B 1 144 ? -1.482 1.57 10.086 1 84.75 144 SER B O 1
ATOM 3713 N N . ARG B 1 145 ? 0.613 0.995 10.508 1 84.31 145 ARG B N 1
ATOM 3714 C CA . ARG B 1 145 ? 0.44 1.122 11.945 1 84.31 145 ARG B CA 1
ATOM 3715 C C . ARG B 1 145 ? 0.163 2.568 12.344 1 84.31 145 ARG B C 1
ATOM 3717 O O . ARG B 1 145 ? -0.715 2.838 13.164 1 84.31 145 ARG B O 1
ATOM 3724 N N . ASN B 1 146 ? 0.936 3.408 11.773 1 86.19 146 ASN B N 1
ATOM 3725 C CA . ASN B 1 146 ? 0.741 4.828 12.047 1 86.19 146 ASN B CA 1
ATOM 3726 C C . ASN B 1 146 ? -0.655 5.293 11.641 1 86.19 146 ASN B C 1
ATOM 3728 O O . ASN B 1 146 ? -1.308 6.035 12.375 1 86.19 146 ASN B O 1
ATOM 3732 N N . ALA B 1 147 ? -1.018 4.855 10.523 1 86.69 147 ALA B N 1
ATOM 3733 C CA . ALA B 1 147 ? -2.34 5.23 10.031 1 86.69 147 ALA B CA 1
ATOM 3734 C C . ALA B 1 147 ? -3.436 4.738 10.977 1 86.69 147 ALA B C 1
ATOM 3736 O O . ALA B 1 147 ? -4.43 5.434 11.195 1 86.69 147 ALA B O 1
ATOM 3737 N N . THR B 1 148 ? -3.277 3.602 11.492 1 84.06 148 THR B N 1
ATOM 3738 C CA . THR B 1 148 ? -4.242 3.055 12.438 1 84.06 148 THR B CA 1
ATOM 3739 C C . THR B 1 148 ? -4.32 3.926 13.695 1 84.06 148 THR B C 1
ATOM 3741 O O . THR B 1 148 ? -5.41 4.227 14.18 1 84.06 148 THR B O 1
ATOM 3744 N N . MET B 1 149 ? -3.162 4.309 14.18 1 87.56 149 MET B N 1
ATOM 3745 C CA . MET B 1 149 ? -3.119 5.148 15.367 1 87.56 149 MET B CA 1
ATOM 3746 C C . MET B 1 149 ? -3.758 6.508 15.102 1 87.56 149 MET B C 1
ATOM 3748 O O . MET B 1 149 ? -4.508 7.02 15.938 1 87.56 149 MET B O 1
ATOM 3752 N N . VAL B 1 150 ? -3.455 7.016 14 1 89.75 150 VAL B N 1
ATOM 3753 C CA . VAL B 1 150 ? -3.998 8.32 13.633 1 89.75 150 VAL B CA 1
ATOM 3754 C C . VAL B 1 150 ? -5.516 8.227 13.508 1 89.75 150 VAL B C 1
ATOM 3756 O O . VAL B 1 150 ? -6.238 9.117 13.961 1 89.75 150 VAL B O 1
ATOM 3759 N N . GLY B 1 151 ? -5.992 7.203 12.914 1 86.81 151 GLY B N 1
ATOM 3760 C CA . GLY B 1 151 ? -7.43 6.988 12.82 1 86.81 151 GLY B CA 1
ATOM 3761 C C . GLY B 1 151 ? -8.102 6.898 14.18 1 86.81 151 GLY B C 1
ATOM 3762 O O . GLY B 1 151 ? -9.164 7.492 14.391 1 86.81 151 GLY B O 1
ATOM 3763 N N . ARG B 1 152 ? -7.492 6.211 15.031 1 86 152 ARG B N 1
ATOM 3764 C CA . ARG B 1 152 ? -8.047 6.066 16.375 1 86 152 ARG B CA 1
ATOM 3765 C C . ARG B 1 152 ? -8.055 7.402 17.109 1 86 152 ARG B C 1
ATOM 3767 O O . ARG B 1 152 ? -8.961 7.68 17.891 1 86 152 ARG B O 1
ATOM 3774 N N . LEU B 1 153 ? -7.023 8.117 16.922 1 91.69 153 LEU B N 1
ATOM 3775 C CA . LEU B 1 153 ? -6.957 9.438 17.547 1 91.69 153 LEU B CA 1
ATOM 3776 C C . LEU B 1 153 ? -8.086 10.328 17.047 1 91.69 153 LEU B C 1
ATOM 3778 O O . LEU B 1 153 ? -8.711 11.047 17.828 1 91.69 153 LEU B O 1
ATOM 3782 N N . ILE B 1 154 ? -8.344 10.273 15.781 1 90.81 154 ILE B N 1
ATOM 3783 C CA . ILE B 1 154 ? -9.453 11.047 15.219 1 90.81 154 ILE B CA 1
ATOM 3784 C C . ILE B 1 154 ? -10.766 10.617 15.883 1 90.81 154 ILE B C 1
ATOM 3786 O O . ILE B 1 154 ? -11.562 11.469 16.281 1 90.81 154 ILE B O 1
ATOM 3790 N N . ASN B 1 155 ? -10.945 9.344 16.047 1 86.31 155 ASN B N 1
ATOM 3791 C CA . ASN B 1 155 ? -12.156 8.836 16.688 1 86.31 155 ASN B CA 1
ATOM 3792 C C . ASN B 1 155 ? -12.273 9.328 18.125 1 86.31 155 ASN B C 1
ATOM 3794 O O . ASN B 1 155 ? -13.367 9.609 18.609 1 86.31 155 ASN B O 1
ATOM 3798 N N . LYS B 1 156 ? -11.172 9.398 18.781 1 89.44 156 LYS B N 1
ATOM 3799 C CA . LYS B 1 156 ? -11.156 9.828 20.172 1 89.44 156 LYS B CA 1
ATOM 3800 C C . LYS B 1 156 ? -11.609 11.281 20.297 1 89.44 156 LYS B C 1
ATOM 3802 O O . LYS B 1 156 ? -12.125 11.68 21.359 1 89.44 156 LYS B O 1
ATOM 3807 N N . THR B 1 157 ? -11.398 12.109 19.312 1 91.88 157 THR B N 1
ATOM 3808 C CA . THR B 1 157 ? -11.852 13.5 19.344 1 91.88 157 THR B CA 1
ATOM 3809 C C . THR B 1 157 ? -13.375 13.57 19.25 1 91.88 157 THR B C 1
ATOM 3811 O O . THR B 1 157 ? -13.969 14.602 19.562 1 91.88 157 THR B O 1
ATOM 3814 N N . GLY B 1 158 ? -13.992 12.5 18.734 1 88.62 158 GLY B N 1
ATOM 3815 C CA . GLY B 1 158 ? -15.43 12.492 18.516 1 88.62 158 GLY B CA 1
ATOM 3816 C C . GLY B 1 158 ? -15.836 13.023 17.156 1 88.62 158 GLY B C 1
ATOM 3817 O O . GLY B 1 158 ? -17.031 13.062 16.828 1 88.62 158 GLY B O 1
ATOM 3818 N N . LEU B 1 159 ? -14.867 13.406 16.422 1 89.38 159 LEU B N 1
ATOM 3819 C CA . LEU B 1 159 ? -15.133 13.922 15.086 1 89.38 159 LEU B CA 1
ATOM 3820 C C . LEU B 1 159 ? -14.812 12.867 14.031 1 89.38 159 LEU B C 1
ATOM 3822 O O . LEU B 1 159 ? -14.266 11.812 14.344 1 89.38 159 LEU B O 1
ATOM 3826 N N . GLU B 1 160 ? -15.211 13.172 12.828 1 84.69 160 GLU B N 1
ATOM 3827 C CA . GLU B 1 160 ? -14.938 12.273 11.703 1 84.69 160 GLU B CA 1
ATOM 3828 C C . GLU B 1 160 ? -13.789 12.797 10.844 1 84.69 160 GLU B C 1
ATOM 3830 O O . GLU B 1 160 ? -13.531 14 10.805 1 84.69 160 GLU B O 1
ATOM 3835 N N . LEU B 1 161 ? -13.133 11.836 10.227 1 81.06 161 LEU B N 1
ATOM 3836 C CA . LEU B 1 161 ? -12.094 12.188 9.273 1 81.06 161 LEU B CA 1
ATOM 3837 C C . LEU B 1 161 ? -12.633 13.125 8.195 1 81.06 161 LEU B C 1
ATOM 3839 O O . LEU B 1 161 ? -13.742 12.938 7.703 1 81.06 161 LEU B O 1
ATOM 3843 N N . GLN B 1 162 ? -11.852 14.086 7.91 1 82.69 162 GLN B N 1
ATOM 3844 C CA . GLN B 1 162 ? -12.203 15.023 6.848 1 82.69 162 GLN B CA 1
ATOM 3845 C C . GLN B 1 162 ? -11.547 14.633 5.527 1 82.69 162 GLN B C 1
ATOM 3847 O O . GLN B 1 162 ? -10.344 14.805 5.352 1 82.69 162 GLN B O 1
ATOM 3852 N N . PRO B 1 163 ? -12.344 14.203 4.645 1 80.81 163 PRO B N 1
ATOM 3853 C CA . PRO B 1 163 ? -11.75 13.758 3.381 1 80.81 163 PRO B CA 1
ATOM 3854 C C . PRO B 1 163 ? -11.188 14.914 2.559 1 80.81 163 PRO B C 1
ATOM 3856 O O . PRO B 1 163 ? -11.656 16.047 2.678 1 80.81 163 PRO B O 1
ATOM 3859 N N . ALA B 1 164 ? -10.227 14.562 1.787 1 80.75 164 ALA B N 1
ATOM 3860 C CA . ALA B 1 164 ? -9.703 15.547 0.848 1 80.75 164 ALA B CA 1
ATOM 3861 C C . ALA B 1 164 ? -10.727 15.891 -0.224 1 80.75 164 ALA B C 1
ATOM 3863 O O . ALA B 1 164 ? -11.641 15.102 -0.49 1 80.75 164 ALA B O 1
ATOM 3864 N N . PRO B 1 165 ? -10.555 17.078 -0.713 1 81.69 165 PRO B N 1
ATOM 3865 C CA . PRO B 1 165 ? -11.445 17.422 -1.824 1 81.69 165 PRO B CA 1
ATOM 3866 C C . PRO B 1 165 ? -11.367 16.422 -2.973 1 81.69 165 PRO B C 1
ATOM 3868 O O . PRO B 1 165 ? -10.32 15.781 -3.174 1 81.69 165 PRO B O 1
ATOM 3871 N N . MET B 1 166 ? -12.383 16.297 -3.752 1 80.75 166 MET B N 1
ATOM 3872 C CA . MET B 1 166 ? -12.508 15.289 -4.809 1 80.75 166 MET B CA 1
ATOM 3873 C C . MET B 1 166 ? -11.375 15.422 -5.824 1 80.75 166 MET B C 1
ATOM 3875 O O . MET B 1 166 ? -10.859 14.414 -6.312 1 80.75 166 MET B O 1
ATOM 3879 N N . ALA B 1 167 ? -11.07 16.641 -6.121 1 81.06 167 ALA B N 1
ATOM 3880 C CA . ALA B 1 167 ? -10 16.859 -7.086 1 81.06 167 ALA B CA 1
ATOM 3881 C C . ALA B 1 167 ? -8.68 16.281 -6.594 1 81.06 167 ALA B C 1
ATOM 3883 O O . ALA B 1 167 ? -7.914 15.711 -7.379 1 81.06 167 ALA B O 1
ATOM 3884 N N . VAL B 1 168 ? -8.461 16.359 -5.336 1 81.38 168 VAL B N 1
ATOM 3885 C CA . VAL B 1 168 ? -7.227 15.859 -4.742 1 81.38 168 VAL B CA 1
ATOM 3886 C C . VAL B 1 168 ? -7.262 14.336 -4.676 1 81.38 168 VAL B C 1
ATOM 3888 O O . VAL B 1 168 ? -6.254 13.672 -4.922 1 81.38 168 VAL B O 1
ATOM 3891 N N . GLN B 1 169 ? -8.375 13.844 -4.398 1 79.88 169 GLN B N 1
ATOM 3892 C CA . GLN B 1 169 ? -8.531 12.391 -4.379 1 79.88 169 GLN B CA 1
ATOM 3893 C C . GLN B 1 169 ? -8.242 11.789 -5.754 1 79.88 169 GLN B C 1
ATOM 3895 O O . GLN B 1 169 ? -7.57 10.766 -5.859 1 79.88 169 GLN B O 1
ATOM 3900 N N . ARG B 1 170 ? -8.734 12.453 -6.738 1 79.94 170 ARG B N 1
ATOM 3901 C CA . ARG B 1 170 ? -8.508 11.984 -8.102 1 79.94 170 ARG B CA 1
ATOM 3902 C C . ARG B 1 170 ? -7.035 12.109 -8.484 1 79.94 170 ARG B C 1
ATOM 3904 O O . ARG B 1 170 ? -6.492 11.242 -9.172 1 79.94 170 ARG B O 1
ATOM 3911 N N . LEU B 1 171 ? -6.527 13.18 -8.039 1 80.94 171 LEU B N 1
ATOM 3912 C CA . LEU B 1 171 ? -5.102 13.367 -8.297 1 80.94 171 LEU B CA 1
ATOM 3913 C C . LEU B 1 171 ? -4.281 12.273 -7.629 1 80.94 171 LEU B C 1
ATOM 3915 O O . LEU B 1 171 ? -3.307 11.781 -8.203 1 80.94 171 LEU B O 1
ATOM 3919 N N . GLN B 1 172 ? -4.68 11.984 -6.504 1 79.5 172 GLN B N 1
ATOM 3920 C CA . GLN B 1 172 ? -3.975 10.914 -5.809 1 79.5 172 GLN B CA 1
ATOM 3921 C C . GLN B 1 172 ? -4.145 9.578 -6.527 1 79.5 172 GLN B C 1
ATOM 3923 O O . GLN B 1 172 ? -3.178 8.844 -6.719 1 79.5 172 GLN B O 1
ATOM 3928 N N . ARG B 1 173 ? -5.301 9.312 -6.969 1 76.81 173 ARG B N 1
ATOM 3929 C CA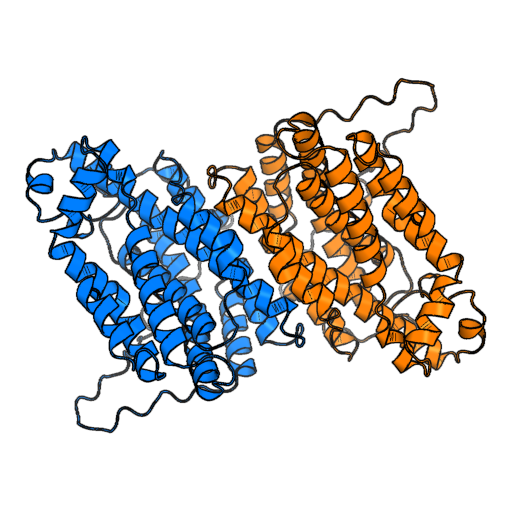 . ARG B 1 173 ? -5.629 8.039 -7.609 1 76.81 173 ARG B CA 1
ATOM 3930 C C . ARG B 1 173 ? -4.895 7.891 -8.938 1 76.81 173 ARG B C 1
ATOM 3932 O O . ARG B 1 173 ? -4.32 6.836 -9.219 1 76.81 173 ARG B O 1
ATOM 3939 N N . PHE B 1 174 ? -4.848 8.953 -9.656 1 78.25 174 PHE B N 1
ATOM 3940 C CA . PHE B 1 174 ? -4.324 8.844 -11.016 1 78.25 174 PHE B CA 1
ATOM 3941 C C . PHE B 1 174 ? -2.957 9.508 -11.125 1 78.25 174 PHE B C 1
ATOM 3943 O O . PHE B 1 174 ? -2.188 9.211 -12.039 1 78.25 174 PHE B O 1
ATOM 3950 N N . GLY B 1 175 ? -2.721 10.398 -10.273 1 78.31 175 GLY B N 1
ATOM 3951 C CA . GLY B 1 175 ? -1.484 11.156 -10.344 1 78.31 175 GLY B CA 1
ATOM 3952 C C . GLY B 1 175 ? -0.308 10.453 -9.703 1 78.31 175 GLY B C 1
ATOM 3953 O O . GLY B 1 175 ? 0.807 10.484 -10.227 1 78.31 175 GLY B O 1
ATOM 3954 N N . VAL B 1 176 ? -0.558 9.805 -8.656 1 76.06 176 VAL B N 1
ATOM 3955 C CA . VAL B 1 176 ? 0.524 9.188 -7.895 1 76.06 176 VAL B CA 1
ATOM 3956 C C . VAL B 1 176 ? 1.195 8.109 -8.742 1 76.06 176 VAL B C 1
ATOM 3958 O O . VAL B 1 176 ? 2.422 8.07 -8.852 1 76.06 176 VAL B O 1
ATOM 3961 N N . PRO B 1 177 ? 0.411 7.336 -9.469 1 77 177 PRO B N 1
ATOM 3962 C CA . PRO B 1 177 ? 1.059 6.332 -10.32 1 77 177 PRO B CA 1
ATOM 3963 C C . PRO B 1 177 ? 1.836 6.957 -11.477 1 77 177 PRO B C 1
ATOM 3965 O O . PRO B 1 177 ? 2.721 6.312 -12.047 1 77 177 PRO B O 1
ATOM 3968 N N . ALA B 1 178 ? 1.546 8.102 -11.758 1 78.19 178 ALA B N 1
ATOM 3969 C CA . ALA B 1 178 ? 2.162 8.742 -12.914 1 78.19 178 ALA B CA 1
ATOM 3970 C C . ALA B 1 178 ? 3.467 9.438 -12.531 1 78.19 178 ALA B C 1
ATOM 3972 O O . ALA B 1 178 ? 4.23 9.867 -13.398 1 78.19 178 ALA B O 1
ATOM 3973 N N . ILE B 1 179 ? 3.76 9.453 -11.242 1 80.81 179 ILE B N 1
ATOM 3974 C CA . ILE B 1 179 ? 4.977 10.125 -10.789 1 80.81 179 ILE B CA 1
ATOM 3975 C C . ILE B 1 179 ? 6.191 9.273 -11.148 1 80.81 179 ILE B C 1
ATOM 3977 O O . ILE B 1 179 ? 6.289 8.117 -10.742 1 80.81 179 ILE B O 1
ATOM 3981 N N . PRO B 1 180 ? 7.051 9.828 -11.844 1 78.38 180 PRO B N 1
ATOM 3982 C CA . PRO B 1 180 ? 8.219 9.047 -12.25 1 78.38 180 PRO B CA 1
ATOM 3983 C C . PRO B 1 180 ? 9.172 8.758 -11.086 1 78.38 180 PRO B C 1
ATOM 3985 O O . PRO B 1 180 ? 9.156 9.469 -10.078 1 78.38 180 PRO B O 1
ATOM 3988 N N . HIS B 1 181 ? 10.062 7.727 -11.125 1 74.38 181 HIS B N 1
ATOM 3989 C CA . HIS B 1 181 ? 11.016 7.305 -10.109 1 74.38 181 HIS B CA 1
ATOM 3990 C C . HIS B 1 181 ? 12.195 8.273 -10.031 1 74.38 181 HIS B C 1
ATOM 3992 O O . HIS B 1 181 ? 12.984 8.219 -9.086 1 74.38 181 HIS B O 1
ATOM 3998 N N . GLY B 1 182 ? 12.234 9.312 -10.656 1 83.31 182 GLY B N 1
ATOM 3999 C CA . GLY B 1 182 ? 13.352 10.25 -10.695 1 83.31 182 GLY B CA 1
ATOM 4000 C C . GLY B 1 182 ? 13.258 11.32 -9.625 1 83.31 182 GLY B C 1
ATOM 4001 O O . GLY B 1 182 ? 12.688 11.094 -8.555 1 83.31 182 GLY B O 1
ATOM 4002 N N . PRO B 1 183 ? 13.961 12.336 -9.836 1 86.31 183 PRO B N 1
ATOM 4003 C CA . PRO B 1 183 ? 14.031 13.398 -8.836 1 86.31 183 PRO B CA 1
ATOM 4004 C C . PRO B 1 183 ? 12.656 13.922 -8.43 1 86.31 183 PRO B C 1
ATOM 4006 O O . PRO B 1 183 ? 12.453 14.305 -7.277 1 86.31 183 PRO B O 1
ATOM 4009 N N . LEU B 1 184 ? 11.742 13.938 -9.32 1 89.31 184 LEU B N 1
ATOM 4010 C CA . LEU B 1 184 ? 10.398 14.383 -8.984 1 89.31 184 LEU B CA 1
ATOM 4011 C C . LEU B 1 184 ? 9.758 13.461 -7.949 1 89.31 184 LEU B C 1
ATOM 4013 O O . LEU B 1 184 ? 9.234 13.922 -6.934 1 89.31 184 LEU B O 1
ATOM 4017 N N . GLY B 1 185 ? 9.867 12.18 -8.266 1 89.94 185 GLY B N 1
ATOM 4018 C CA . GLY B 1 185 ? 9.281 11.219 -7.344 1 89.94 185 GLY B CA 1
ATOM 4019 C C . GLY B 1 185 ? 9.953 11.211 -5.984 1 89.94 185 GLY B C 1
ATOM 4020 O O . GLY B 1 185 ? 9.281 11.242 -4.953 1 89.94 185 GLY B O 1
ATOM 4021 N N . ARG B 1 186 ? 11.219 11.18 -5.973 1 90.62 186 ARG B N 1
ATOM 4022 C CA . ARG B 1 186 ? 11.969 11.141 -4.723 1 90.62 186 ARG B CA 1
ATOM 4023 C C . ARG B 1 186 ? 11.812 12.445 -3.949 1 90.62 186 ARG B C 1
ATOM 4025 O O . ARG B 1 186 ? 11.789 12.445 -2.717 1 90.62 186 ARG B O 1
ATOM 4032 N N . GLY B 1 187 ? 11.75 13.516 -4.699 1 93.44 187 GLY B N 1
ATOM 4033 C CA . GLY B 1 187 ? 11.492 14.789 -4.055 1 93.44 187 GLY B CA 1
ATOM 4034 C C . GLY B 1 187 ? 10.133 14.867 -3.393 1 93.44 187 GLY B C 1
ATOM 4035 O O . GLY B 1 187 ? 9.992 15.43 -2.307 1 93.44 187 GLY B O 1
ATOM 4036 N N . PHE B 1 188 ? 9.18 14.32 -4.059 1 94 188 PHE B N 1
ATOM 4037 C CA . PHE B 1 188 ? 7.828 14.312 -3.516 1 94 188 PHE B CA 1
ATOM 4038 C C . PHE B 1 188 ? 7.75 13.422 -2.277 1 94 188 PHE B C 1
ATOM 4040 O O . PHE B 1 188 ? 7.102 13.781 -1.293 1 94 188 PHE B O 1
ATOM 4047 N N . ILE B 1 189 ? 8.367 12.281 -2.299 1 93.25 189 ILE B N 1
ATOM 4048 C CA . ILE B 1 189 ? 8.414 11.383 -1.154 1 93.25 189 ILE B CA 1
ATOM 4049 C C . ILE B 1 189 ? 9.062 12.086 0.033 1 93.25 189 ILE B C 1
ATOM 4051 O O . ILE B 1 189 ? 8.539 12.047 1.149 1 93.25 189 ILE B O 1
ATOM 4055 N N . LEU B 1 190 ? 10.125 12.727 -0.209 1 94.69 190 LEU B N 1
ATOM 4056 C CA . LEU B 1 190 ? 10.805 13.461 0.854 1 94.69 190 LEU B CA 1
ATOM 4057 C C . LEU B 1 190 ? 9.914 14.555 1.417 1 94.69 190 LEU B C 1
ATOM 4059 O O . LEU B 1 190 ? 9.859 14.758 2.633 1 94.69 190 LEU B O 1
ATOM 4063 N N . LEU B 1 191 ? 9.25 15.242 0.546 1 96.25 191 LEU B N 1
ATOM 4064 C CA . LEU B 1 191 ? 8.344 16.312 0.975 1 96.25 191 LEU B CA 1
ATOM 4065 C C . LEU B 1 191 ? 7.32 15.773 1.967 1 96.25 191 LEU B C 1
ATOM 4067 O O . LEU B 1 191 ? 7.137 16.344 3.045 1 96.25 191 LEU B O 1
ATOM 4071 N N . LEU B 1 192 ? 6.676 14.703 1.596 1 95.5 192 LEU B N 1
ATOM 4072 C CA . LEU B 1 192 ? 5.625 14.141 2.436 1 95.5 192 LEU B CA 1
ATOM 4073 C C . LEU B 1 192 ? 6.188 13.656 3.766 1 95.5 192 LEU B C 1
ATOM 4075 O O . LEU B 1 192 ? 5.609 13.906 4.824 1 95.5 192 LEU B O 1
ATOM 4079 N N . HIS B 1 193 ? 7.328 13.016 3.717 1 94.06 193 HIS B N 1
ATOM 4080 C CA . HIS B 1 193 ? 7.957 12.562 4.949 1 94.06 193 HIS B CA 1
ATOM 4081 C C . HIS B 1 193 ? 8.328 13.734 5.848 1 94.06 193 HIS B C 1
ATOM 4083 O O . HIS B 1 193 ? 8.133 13.68 7.062 1 94.06 193 HIS B O 1
ATOM 4089 N N . LYS B 1 194 ? 8.859 14.734 5.277 1 95.19 194 LYS B N 1
ATOM 4090 C CA . LYS B 1 194 ? 9.289 15.898 6.051 1 95.19 194 LYS B CA 1
ATOM 4091 C C . LYS B 1 194 ? 8.094 16.609 6.688 1 95.19 194 LYS B C 1
ATOM 4093 O O . LYS B 1 194 ? 8.164 17.031 7.844 1 95.19 194 LYS B O 1
ATOM 4098 N N . LEU B 1 195 ? 7.086 16.734 5.883 1 95.75 195 LEU B N 1
ATOM 4099 C CA . LEU B 1 195 ? 5.891 17.391 6.406 1 95.75 195 LEU B CA 1
ATOM 4100 C C . LEU B 1 195 ? 5.312 16.609 7.582 1 95.75 195 LEU B C 1
ATOM 4102 O O . LEU B 1 195 ? 5.035 17.172 8.633 1 95.75 195 LEU B O 1
ATOM 4106 N N . ILE B 1 196 ? 5.168 15.32 7.398 1 95.31 196 ILE B N 1
ATOM 4107 C CA . ILE B 1 196 ? 4.625 14.477 8.461 1 95.31 196 ILE B CA 1
ATOM 4108 C C . ILE B 1 196 ? 5.52 14.57 9.695 1 95.31 196 ILE B C 1
ATOM 4110 O O . ILE B 1 196 ? 5.035 14.797 10.812 1 95.31 196 ILE B O 1
ATOM 4114 N N . HIS B 1 197 ? 6.785 14.477 9.477 1 93.31 197 HIS B N 1
ATOM 4115 C CA . HIS B 1 197 ? 7.742 14.508 10.586 1 93.31 197 HIS B CA 1
ATOM 4116 C C . HIS B 1 197 ? 7.656 15.82 11.352 1 93.31 197 HIS B C 1
ATOM 4118 O O . HIS B 1 197 ? 7.602 15.828 12.578 1 93.31 197 HIS B O 1
ATOM 4124 N N . GLN B 1 198 ? 7.668 16.891 10.656 1 95.06 198 GLN B N 1
ATOM 4125 C CA . GLN B 1 198 ? 7.668 18.203 11.297 1 95.06 198 GLN B CA 1
ATOM 4126 C C . GLN B 1 198 ? 6.348 18.453 12.023 1 95.06 198 GLN B C 1
ATOM 4128 O O . GLN B 1 198 ? 6.336 19.016 13.125 1 95.06 198 GLN B O 1
ATOM 4133 N N . LEU B 1 199 ? 5.277 18.078 11.391 1 96 199 LEU B N 1
ATOM 4134 C CA . LEU B 1 199 ? 3.971 18.266 12.016 1 96 199 LEU B CA 1
ATOM 4135 C C . LEU B 1 199 ? 3.871 17.453 13.305 1 96 199 LEU B C 1
ATOM 4137 O O . LEU B 1 199 ? 3.439 17.969 14.336 1 96 199 LEU B O 1
ATOM 4141 N N . MET B 1 200 ? 4.332 16.25 13.234 1 95.25 200 MET B N 1
ATOM 4142 C CA . MET B 1 200 ? 4.246 15.391 14.406 1 95.25 200 MET B CA 1
ATOM 4143 C C . MET B 1 200 ? 5.234 15.828 15.477 1 95.25 200 MET B C 1
ATOM 4145 O O . MET B 1 200 ? 4.949 15.719 16.672 1 95.25 200 MET B O 1
ATOM 4149 N N . SER B 1 201 ? 6.359 16.312 15.086 1 94 201 SER B N 1
ATOM 4150 C CA . SER B 1 201 ? 7.336 16.828 16.047 1 94 201 SER B CA 1
ATOM 4151 C C . SER B 1 201 ? 6.777 18.016 16.812 1 94 201 SER B C 1
ATOM 4153 O O . SER B 1 201 ? 7.008 18.141 18.016 1 94 201 SER B O 1
ATOM 4155 N N . GLU B 1 202 ? 6.086 18.797 16.109 1 94.25 202 GLU B N 1
ATOM 4156 C CA . GLU B 1 202 ? 5.473 19.953 16.766 1 94.25 202 GLU B CA 1
ATOM 4157 C C . GLU B 1 202 ? 4.406 19.531 17.766 1 94.25 202 GLU B C 1
ATOM 4159 O O . GLU B 1 202 ? 4.293 20.109 18.844 1 94.25 202 GLU B O 1
ATOM 4164 N N . LEU B 1 203 ? 3.623 18.547 17.406 1 94.88 203 LEU B N 1
ATOM 4165 C CA . LEU B 1 203 ? 2.607 18.031 18.312 1 94.88 203 LEU B CA 1
ATOM 4166 C C . LEU B 1 203 ? 3.254 17.406 19.547 1 94.88 203 LEU B C 1
ATOM 4168 O O . LEU B 1 203 ? 2.771 17.578 20.672 1 94.88 203 LEU B O 1
ATOM 4172 N N . GLU B 1 204 ? 4.293 16.766 19.312 1 94.12 204 GLU B N 1
ATOM 4173 C CA . GLU B 1 204 ? 5.008 16.109 20.406 1 94.12 204 GLU B CA 1
ATOM 4174 C C . GLU B 1 204 ? 5.605 17.141 21.375 1 94.12 204 GLU B C 1
ATOM 4176 O O . GLU B 1 204 ? 5.617 16.938 22.578 1 94.12 204 GLU B O 1
ATOM 4181 N N . ALA B 1 205 ? 6.094 18.219 20.859 1 93.38 205 ALA B N 1
ATOM 4182 C CA . ALA B 1 205 ? 6.801 19.25 21.641 1 93.38 205 ALA B CA 1
ATOM 4183 C C . ALA B 1 205 ? 5.832 20.047 22.484 1 93.38 205 ALA B C 1
ATOM 4185 O O . ALA B 1 205 ? 6.242 20.719 23.438 1 93.38 205 ALA B O 1
ATOM 4186 N N . ASP B 1 206 ? 4.543 19.953 22.141 1 93.94 206 ASP B N 1
ATOM 4187 C CA . ASP B 1 206 ? 3.551 20.734 22.875 1 93.94 206 ASP B CA 1
ATOM 4188 C C . ASP B 1 206 ? 3.182 20.047 24.188 1 93.94 206 ASP B C 1
ATOM 4190 O O . ASP B 1 206 ? 2.297 19.188 24.219 1 93.94 206 ASP B O 1
ATOM 4194 N N . GLY B 1 207 ? 3.738 20.562 25.312 1 91.88 207 GLY B N 1
ATOM 4195 C CA . GLY B 1 207 ? 3.51 19.969 26.625 1 91.88 207 GLY B CA 1
ATOM 4196 C C . GLY B 1 207 ? 2.094 20.156 27.125 1 91.88 207 GLY B C 1
ATOM 4197 O O . GLY B 1 207 ? 1.659 19.469 28.047 1 91.88 207 GLY B O 1
ATOM 4198 N N . LEU B 1 208 ? 1.305 21.047 26.516 1 94.25 208 LEU B N 1
ATOM 4199 C CA . LEU B 1 208 ? -0.049 21.344 26.969 1 94.25 208 LEU B CA 1
ATOM 4200 C C . LEU B 1 208 ? -1.083 20.641 26.094 1 94.25 208 LEU B C 1
ATOM 4202 O O . LEU B 1 208 ? -2.289 20.797 26.312 1 94.25 208 LEU B O 1
ATOM 4206 N N . ALA B 1 209 ? -0.658 19.844 25.203 1 94.69 209 ALA B N 1
ATOM 4207 C CA . ALA B 1 209 ? -1.57 19.078 24.359 1 94.69 209 ALA B CA 1
ATOM 4208 C C . ALA B 1 209 ? -2.066 17.828 25.094 1 94.69 209 ALA B C 1
ATOM 4210 O O . ALA B 1 209 ? -1.441 17.375 26.047 1 94.69 209 ALA B O 1
ATOM 4211 N N . GLN B 1 210 ? -3.188 17.297 24.672 1 95.06 210 GLN B N 1
ATOM 4212 C CA . GLN B 1 210 ? -3.707 16.047 25.203 1 95.06 210 GLN B CA 1
ATOM 4213 C C . GLN B 1 210 ? -2.637 14.961 25.203 1 95.06 210 GLN B C 1
ATOM 4215 O O . GLN B 1 210 ? -1.896 14.812 24.219 1 95.06 210 GLN B O 1
ATOM 4220 N N . PRO B 1 211 ? -2.527 14.211 26.25 1 91.56 211 PRO B N 1
ATOM 4221 C CA . PRO B 1 211 ? -1.496 13.18 26.328 1 91.56 211 PRO B CA 1
ATOM 4222 C C . PRO B 1 211 ? -1.572 12.172 25.188 1 91.56 211 PRO B C 1
ATOM 4224 O O . PRO B 1 211 ? -0.539 11.719 24.688 1 91.56 211 PRO B O 1
ATOM 4227 N N . VAL B 1 212 ? -2.717 11.805 24.766 1 92.56 212 VAL B N 1
ATOM 4228 C CA . VAL B 1 212 ? -2.875 10.836 23.688 1 92.56 212 VAL B CA 1
ATOM 4229 C C . VAL B 1 212 ? -2.311 11.406 22.391 1 92.56 212 VAL B C 1
ATOM 4231 O O . VAL B 1 212 ? -1.712 10.68 21.594 1 92.56 212 VAL B O 1
ATOM 4234 N N . VAL B 1 213 ? -2.479 12.688 22.219 1 94.69 213 VAL B N 1
ATOM 4235 C CA . VAL B 1 213 ? -1.95 13.344 21.031 1 94.69 213 VAL B CA 1
ATOM 4236 C C . VAL B 1 213 ? -0.424 13.305 21.047 1 94.69 213 VAL B C 1
ATOM 4238 O O . VAL B 1 213 ? 0.205 12.953 20.047 1 94.69 213 VAL B O 1
ATOM 4241 N N . ARG B 1 214 ? 0.125 13.547 22.156 1 93.38 214 ARG B N 1
ATOM 4242 C CA . ARG B 1 214 ? 1.577 13.578 22.297 1 93.38 214 ARG B CA 1
ATOM 4243 C C . ARG B 1 214 ? 2.172 12.188 22.125 1 93.38 214 ARG B C 1
ATOM 4245 O O . ARG B 1 214 ? 3.248 12.031 21.547 1 93.38 214 ARG B O 1
ATOM 4252 N N . GLN B 1 215 ? 1.482 11.273 22.641 1 90.56 215 GLN B N 1
ATOM 4253 C CA . GLN B 1 215 ? 1.973 9.898 22.547 1 90.56 215 GLN B CA 1
ATOM 4254 C C . GLN B 1 215 ? 1.959 9.422 21.094 1 90.56 215 GLN B C 1
ATOM 4256 O O . GLN B 1 215 ? 2.924 8.812 20.625 1 90.56 215 GLN B O 1
ATOM 4261 N N . VAL B 1 216 ? 0.874 9.648 20.406 1 91.62 216 VAL B N 1
ATOM 4262 C CA . VAL B 1 216 ? 0.788 9.289 18.984 1 91.62 216 VAL B CA 1
ATOM 4263 C C . VAL B 1 216 ? 1.873 10.023 18.203 1 91.62 216 VAL B C 1
ATOM 4265 O O . VAL B 1 216 ? 2.559 9.422 17.375 1 91.62 216 VAL B O 1
ATOM 4268 N N . ALA B 1 217 ? 2.018 11.281 18.5 1 94.12 217 ALA B N 1
ATOM 4269 C CA . ALA B 1 217 ? 3.02 12.102 17.828 1 94.12 217 ALA B CA 1
ATOM 4270 C C . ALA B 1 217 ? 4.426 11.562 18.078 1 94.12 217 ALA B C 1
ATOM 4272 O O . ALA B 1 217 ? 5.246 11.5 17.156 1 94.12 217 ALA B O 1
ATOM 4273 N N . LYS B 1 218 ? 4.676 11.172 19.25 1 89.5 218 LYS B N 1
ATOM 4274 C CA . LYS B 1 218 ? 5.984 10.641 19.625 1 89.5 218 LYS B CA 1
ATOM 4275 C C . LYS B 1 218 ? 6.324 9.398 18.797 1 89.5 218 LYS B C 1
ATOM 4277 O O . LYS B 1 218 ? 7.43 9.273 18.281 1 89.5 218 LYS B O 1
ATOM 4282 N N . ILE B 1 219 ? 5.414 8.508 18.688 1 85.75 219 ILE B N 1
ATOM 4283 C CA . ILE B 1 219 ? 5.629 7.273 17.953 1 85.75 219 ILE B CA 1
ATOM 4284 C C . ILE B 1 219 ? 5.82 7.59 16.469 1 85.75 219 ILE B C 1
ATOM 4286 O O . ILE B 1 219 ? 6.715 7.039 15.82 1 85.75 219 ILE B O 1
ATOM 4290 N N . CYS B 1 220 ? 5.004 8.461 15.953 1 88.5 220 CYS B N 1
ATOM 4291 C CA . CYS B 1 220 ? 5.117 8.844 14.547 1 88.5 220 CYS B CA 1
ATOM 4292 C C . CYS B 1 220 ? 6.48 9.461 14.258 1 88.5 220 CYS B C 1
ATOM 4294 O O . CYS B 1 220 ? 7.086 9.195 13.219 1 88.5 220 CYS B O 1
ATOM 4296 N N . VAL B 1 221 ? 6.961 10.242 15.188 1 88.5 221 VAL B N 1
ATOM 4297 C CA . VAL B 1 221 ? 8.25 10.906 15.016 1 88.5 221 VAL B CA 1
ATOM 4298 C C . VAL B 1 221 ? 9.367 9.867 15.008 1 88.5 221 VAL B C 1
ATOM 4300 O O . VAL B 1 221 ? 10.273 9.93 14.18 1 88.5 221 VAL B O 1
ATOM 4303 N N . LEU B 1 222 ? 9.305 8.945 15.859 1 80.88 222 LEU B N 1
ATOM 4304 C CA . LEU B 1 222 ? 10.32 7.902 15.961 1 80.88 222 LEU B CA 1
ATOM 4305 C C . LEU B 1 222 ? 10.383 7.09 14.672 1 80.88 222 LEU B C 1
ATOM 4307 O O . LEU B 1 222 ? 11.477 6.816 14.156 1 80.88 222 LEU B O 1
ATOM 4311 N N . VAL B 1 223 ? 9.281 6.801 14.164 1 79.06 223 VAL B N 1
ATOM 4312 C CA . VAL B 1 223 ? 9.195 5.977 12.961 1 79.06 223 VAL B CA 1
ATOM 4313 C C . VAL B 1 223 ? 9.633 6.793 11.742 1 79.06 223 VAL B C 1
ATOM 4315 O O . VAL B 1 223 ? 10.312 6.281 10.852 1 79.06 223 VAL B O 1
ATOM 4318 N N . SER B 1 224 ? 9.273 8.039 11.734 1 84.62 224 SER B N 1
ATOM 4319 C CA . SER B 1 224 ? 9.523 8.883 10.57 1 84.62 224 SER B CA 1
ATOM 4320 C C . SER B 1 224 ? 11.008 9.211 10.438 1 84.62 224 SER B C 1
ATOM 4322 O O . SER B 1 224 ? 11.492 9.5 9.336 1 84.62 224 SER B O 1
ATOM 4324 N N . ARG B 1 225 ? 11.742 9.148 11.492 1 83.31 225 ARG B N 1
ATOM 4325 C CA . ARG B 1 225 ? 13.156 9.508 11.469 1 83.31 225 ARG B CA 1
ATOM 4326 C C . ARG B 1 225 ? 13.93 8.617 10.5 1 83.31 225 ARG B C 1
ATOM 4328 O O . ARG B 1 225 ? 14.695 9.117 9.672 1 83.31 225 ARG B O 1
ATOM 4335 N N . ARG B 1 226 ? 13.75 7.379 10.562 1 81.69 226 ARG B N 1
ATOM 4336 C CA . ARG B 1 226 ? 14.461 6.449 9.695 1 81.69 226 ARG B CA 1
ATOM 4337 C C . ARG B 1 226 ? 14 6.594 8.25 1 81.69 226 ARG B C 1
ATOM 4339 O O . ARG B 1 226 ? 14.805 6.492 7.32 1 81.69 226 ARG B O 1
ATOM 4346 N N . GLN B 1 227 ? 12.742 6.836 8.125 1 86.31 227 GLN B N 1
ATOM 4347 C CA . GLN B 1 227 ? 12.211 7 6.773 1 86.31 227 GLN B CA 1
ATOM 4348 C C . GLN B 1 227 ? 12.734 8.289 6.129 1 86.31 227 GLN B C 1
ATOM 4350 O O . GLN B 1 227 ? 13 8.32 4.926 1 86.31 227 GLN B O 1
ATOM 4355 N N . LEU B 1 228 ? 12.852 9.25 6.98 1 87.25 228 LEU B N 1
ATOM 4356 C CA . LEU B 1 228 ? 13.359 10.523 6.504 1 87.25 228 LEU B CA 1
ATOM 4357 C C . LEU B 1 228 ? 14.805 10.398 6.039 1 87.25 228 LEU B C 1
ATOM 4359 O O . LEU B 1 228 ? 15.172 10.906 4.977 1 87.25 228 LEU B O 1
ATOM 4363 N N . GLU B 1 229 ? 15.578 9.758 6.824 1 83.19 229 GLU B N 1
ATOM 4364 C CA . GLU B 1 229 ? 16.969 9.547 6.449 1 83.19 229 GLU B CA 1
ATOM 4365 C C . GLU B 1 229 ? 17.078 8.828 5.113 1 83.19 229 GLU B C 1
ATOM 4367 O O . GLU B 1 229 ? 17.875 9.219 4.25 1 83.19 229 GLU B O 1
ATOM 4372 N N . PHE B 1 230 ? 16.359 7.84 4.957 1 82.94 230 PHE B N 1
ATOM 4373 C CA . PHE B 1 230 ? 16.375 7.074 3.717 1 82.94 230 PHE B CA 1
ATOM 4374 C C . PHE B 1 230 ? 15.906 7.93 2.545 1 82.94 230 PHE B C 1
ATOM 4376 O O . PHE B 1 230 ? 16.469 7.863 1.455 1 82.94 230 PHE B O 1
ATOM 4383 N N . ALA B 1 231 ? 14.867 8.625 2.775 1 89.75 231 ALA B N 1
ATOM 4384 C CA . ALA B 1 231 ? 14.312 9.461 1.711 1 89.75 231 ALA B CA 1
ATOM 4385 C C . ALA B 1 231 ? 15.305 10.523 1.268 1 89.75 231 ALA B C 1
ATOM 4387 O O . ALA B 1 231 ? 15.383 10.859 0.083 1 89.75 231 ALA B O 1
ATOM 4388 N N . GLU B 1 232 ? 16.016 11.055 2.199 1 89.62 232 GLU B N 1
ATOM 4389 C CA . GLU B 1 232 ? 17.031 12.055 1.872 1 89.62 232 GLU B CA 1
ATOM 4390 C C . GLU B 1 232 ? 18.125 11.461 0.981 1 89.62 232 GLU B C 1
ATOM 4392 O O . GLU B 1 232 ? 18.453 12.023 -0.065 1 89.62 232 GLU B O 1
ATOM 4397 N N . ASP B 1 233 ? 18.578 10.32 1.406 1 85.81 233 ASP B N 1
ATOM 4398 C CA . ASP B 1 233 ? 19.625 9.648 0.632 1 85.81 233 ASP B CA 1
ATOM 4399 C C . ASP B 1 233 ? 19.141 9.336 -0.783 1 85.81 233 ASP B C 1
ATOM 4401 O O . ASP B 1 233 ? 19.891 9.477 -1.748 1 85.81 233 ASP B O 1
ATOM 4405 N N . GLU B 1 234 ? 17.969 8.914 -0.871 1 86.19 234 GLU B N 1
ATOM 4406 C CA . GLU B 1 234 ? 17.422 8.523 -2.17 1 86.19 234 GLU B CA 1
ATOM 4407 C C . GLU B 1 234 ? 17.281 9.734 -3.09 1 86.19 234 GLU B C 1
ATOM 4409 O O . GLU B 1 234 ? 17.438 9.617 -4.309 1 86.19 234 GLU B O 1
ATOM 4414 N N . LEU B 1 235 ? 16.969 10.883 -2.551 1 89.81 235 LEU B N 1
ATOM 4415 C CA . LEU B 1 235 ? 16.875 12.086 -3.371 1 89.81 235 LEU B CA 1
ATOM 4416 C C . LEU B 1 235 ? 18.234 12.438 -3.971 1 89.81 235 LEU B C 1
ATOM 4418 O O . LEU B 1 235 ? 18.328 12.75 -5.16 1 89.81 235 LEU B O 1
ATOM 4422 N N . TYR B 1 236 ? 19.25 12.352 -3.191 1 87.12 236 TYR B N 1
ATOM 4423 C CA . TYR B 1 236 ? 20.578 12.641 -3.688 1 87.12 236 TYR B CA 1
ATOM 4424 C C . TYR B 1 236 ? 20.969 11.68 -4.812 1 87.12 236 TYR B C 1
ATOM 4426 O O . TYR B 1 236 ? 21.5 12.109 -5.844 1 87.12 236 TYR B O 1
ATOM 4434 N N . ARG B 1 237 ? 20.656 10.438 -4.613 1 84 237 ARG B N 1
ATOM 4435 C CA . ARG B 1 237 ? 20.984 9.438 -5.621 1 84 237 ARG B CA 1
ATOM 4436 C C . ARG B 1 237 ? 20.219 9.688 -6.914 1 84 237 ARG B C 1
ATOM 4438 O O . ARG B 1 237 ? 20.766 9.523 -8.008 1 84 237 ARG B O 1
ATOM 4445 N N . ALA B 1 238 ? 19.016 10.062 -6.754 1 85.5 238 ALA B N 1
ATOM 4446 C CA . ALA B 1 238 ? 18.172 10.289 -7.922 1 85.5 238 ALA B CA 1
ATOM 4447 C C . ALA B 1 238 ? 18.641 11.508 -8.719 1 85.5 238 ALA B C 1
ATOM 4449 O O . ALA B 1 238 ? 18.609 11.5 -9.945 1 85.5 238 ALA B O 1
ATOM 4450 N N . VAL B 1 239 ? 19.016 12.508 -8.062 1 85.88 239 VAL B N 1
ATOM 4451 C CA . VAL B 1 239 ? 19.469 13.727 -8.719 1 85.88 239 VAL B CA 1
ATOM 4452 C C . VAL B 1 239 ? 20.812 13.484 -9.398 1 85.88 239 VAL B C 1
ATOM 4454 O O . VAL B 1 239 ? 21.047 13.977 -10.5 1 85.88 239 VAL B O 1
ATOM 4457 N N . ASP B 1 240 ? 21.594 12.672 -8.781 1 83.75 240 ASP B N 1
ATOM 4458 C CA . ASP B 1 240 ? 22.891 12.344 -9.352 1 83.75 240 ASP B CA 1
ATOM 4459 C C . ASP B 1 240 ? 22.75 11.469 -10.594 1 83.75 240 ASP B C 1
ATOM 4461 O O . ASP B 1 240 ? 23.5 11.617 -11.555 1 83.75 240 ASP B O 1
ATOM 4465 N N . ALA B 1 241 ? 21.844 10.656 -10.547 1 77.5 241 ALA B N 1
ATOM 4466 C CA . ALA B 1 241 ? 21.672 9.719 -11.656 1 77.5 241 ALA B CA 1
ATOM 4467 C C . ALA B 1 241 ? 20.953 10.391 -12.836 1 77.5 241 ALA B C 1
ATOM 4469 O O . ALA B 1 241 ? 21.219 10.055 -13.992 1 77.5 241 ALA B O 1
ATOM 4470 N N . ARG B 1 242 ? 20.188 11.547 -12.68 1 70.06 242 ARG B N 1
ATOM 4471 C CA . ARG B 1 242 ? 19.297 12.398 -13.453 1 70.06 242 ARG B CA 1
ATOM 4472 C C . ARG B 1 242 ? 19.109 11.859 -14.867 1 70.06 242 ARG B C 1
ATOM 4474 O O . ARG B 1 242 ? 19.875 12.188 -15.766 1 70.06 242 ARG B O 1
ATOM 4481 N N . LYS B 1 243 ? 18.516 10.805 -15.008 1 59.28 243 LYS B N 1
ATOM 4482 C CA . LYS B 1 243 ? 18.438 10.266 -16.359 1 59.28 243 LYS B CA 1
ATOM 4483 C C . LYS B 1 243 ? 17.25 10.852 -17.125 1 59.28 243 LYS B C 1
ATOM 4485 O O . LYS B 1 243 ? 17.328 11.07 -18.328 1 59.28 243 LYS B O 1
ATOM 4490 N N . TYR B 1 244 ? 15.992 11.18 -16.531 1 61.53 244 TYR B N 1
ATOM 4491 C CA . TYR B 1 244 ? 14.852 11.18 -17.438 1 61.53 244 TYR B CA 1
ATOM 4492 C C . TYR B 1 244 ? 14.203 12.555 -17.5 1 61.53 244 TYR B C 1
ATOM 4494 O O . TYR B 1 244 ? 13.797 13.016 -18.562 1 61.53 244 TYR B O 1
ATOM 4502 N N . LEU B 1 245 ? 13.906 13.289 -16.469 1 66.19 245 LEU B N 1
ATOM 4503 C CA . LEU B 1 245 ? 13.102 14.508 -16.484 1 66.19 245 LEU B CA 1
ATOM 4504 C C . LEU B 1 245 ? 13.977 15.742 -16.328 1 66.19 245 LEU B C 1
ATOM 4506 O O . LEU B 1 245 ? 14.859 15.781 -15.477 1 66.19 245 LEU B O 1
ATOM 4510 N N . PRO B 1 246 ? 13.664 16.656 -17.375 1 76.19 246 PRO B N 1
ATOM 4511 C CA . PRO B 1 246 ? 14.375 17.922 -17.203 1 76.19 246 PRO B CA 1
ATOM 4512 C C . PRO B 1 246 ? 14.195 18.531 -15.82 1 76.19 246 PRO B C 1
ATOM 4514 O O . PRO B 1 246 ? 13.117 18.391 -15.219 1 76.19 246 PRO B O 1
ATOM 4517 N N . ALA B 1 247 ? 15.156 19.062 -15.406 1 80.44 247 ALA B N 1
ATOM 4518 C CA . ALA B 1 247 ? 15.219 19.625 -14.062 1 80.44 247 ALA B CA 1
ATOM 4519 C C . ALA B 1 247 ? 14.117 20.656 -13.852 1 80.44 247 ALA B C 1
ATOM 4521 O O . ALA B 1 247 ? 13.5 20.719 -12.789 1 80.44 247 ALA B O 1
ATOM 4522 N N . ALA B 1 248 ? 13.797 21.375 -14.867 1 83.62 248 ALA B N 1
ATOM 4523 C CA . ALA B 1 248 ? 12.812 22.453 -14.742 1 83.62 248 ALA B CA 1
ATOM 4524 C C . ALA B 1 248 ? 11.414 21.891 -14.5 1 83.62 248 ALA B C 1
ATOM 4526 O O . ALA B 1 248 ? 10.656 22.438 -13.695 1 83.62 248 ALA B O 1
ATOM 4527 N N . TRP B 1 249 ? 11.133 20.828 -15.188 1 87.19 249 TRP B N 1
ATOM 4528 C CA . TRP B 1 249 ? 9.812 20.234 -15.031 1 87.19 249 TRP B CA 1
ATOM 4529 C C . TRP B 1 249 ? 9.656 19.609 -13.648 1 87.19 249 TRP B C 1
ATOM 4531 O O . TRP B 1 249 ? 8.602 19.719 -13.023 1 87.19 249 TRP B O 1
ATOM 4541 N N . ALA B 1 250 ? 10.672 18.984 -13.25 1 88.25 250 ALA B N 1
ATOM 4542 C CA . ALA B 1 250 ? 10.641 18.391 -11.914 1 88.25 250 ALA B CA 1
ATOM 4543 C C . ALA B 1 250 ? 10.508 19.453 -10.836 1 88.25 250 ALA B C 1
ATOM 4545 O O . ALA B 1 250 ? 9.727 19.312 -9.898 1 88.25 250 ALA B O 1
ATOM 4546 N N . ASP B 1 251 ? 11.188 20.531 -11.062 1 91.81 251 ASP B N 1
ATOM 4547 C CA . ASP B 1 251 ? 11.18 21.625 -10.086 1 91.81 251 ASP B CA 1
ATOM 4548 C C . ASP B 1 251 ? 9.805 22.266 -10 1 91.81 251 ASP B C 1
ATOM 4550 O O . ASP B 1 251 ? 9.281 22.484 -8.906 1 91.81 251 ASP B O 1
ATOM 4554 N N . VAL B 1 252 ? 9.273 22.547 -11.102 1 92.12 252 VAL B N 1
ATOM 4555 C CA . VAL B 1 252 ? 7.977 23.219 -11.148 1 92.12 252 VAL B CA 1
ATOM 4556 C C . VAL B 1 252 ? 6.895 22.297 -10.586 1 92.12 252 VAL B C 1
ATOM 4558 O O . VAL B 1 252 ? 6.039 22.734 -9.812 1 92.12 252 VAL B O 1
ATOM 4561 N N . SER B 1 253 ? 6.957 21.016 -10.977 1 92.12 253 SER B N 1
ATOM 4562 C CA . SER B 1 253 ? 5.98 20.047 -10.477 1 92.12 253 SER B CA 1
ATOM 4563 C C . SER B 1 253 ? 6.07 19.906 -8.961 1 92.12 253 SER B C 1
ATOM 4565 O O . SER B 1 253 ? 5.051 19.891 -8.273 1 92.12 253 SER B O 1
ATOM 4567 N N . LEU B 1 254 ? 7.227 19.906 -8.484 1 93.19 254 LEU B N 1
ATOM 4568 C CA . LEU B 1 254 ? 7.422 19.766 -7.043 1 93.19 254 LEU B CA 1
ATOM 4569 C C . LEU B 1 254 ? 6.965 21.016 -6.301 1 93.19 254 LEU B C 1
ATOM 4571 O O . LEU B 1 254 ? 6.434 20.922 -5.191 1 93.19 254 LEU B O 1
ATOM 4575 N N . ALA B 1 255 ? 7.23 22.109 -6.922 1 94.62 255 ALA B N 1
ATOM 4576 C CA . ALA B 1 255 ? 6.754 23.359 -6.324 1 94.62 255 ALA B CA 1
ATO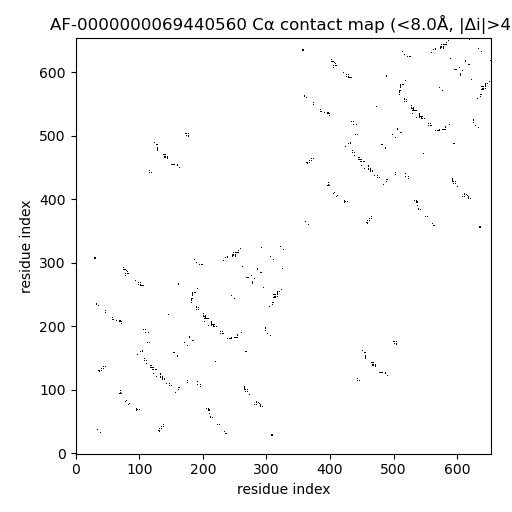M 4577 C C . ALA B 1 255 ? 5.23 23.359 -6.211 1 94.62 255 ALA B C 1
ATOM 4579 O O . ALA B 1 255 ? 4.684 23.703 -5.16 1 94.62 255 ALA B O 1
ATOM 4580 N N . LEU B 1 256 ? 4.605 22.938 -7.246 1 93.75 256 LEU B N 1
ATOM 4581 C CA . LEU B 1 256 ? 3.146 22.891 -7.258 1 93.75 256 LEU B CA 1
ATOM 4582 C C . LEU B 1 256 ? 2.631 21.875 -6.242 1 93.75 256 LEU B C 1
ATOM 4584 O O . LEU B 1 256 ? 1.644 22.125 -5.547 1 93.75 256 LEU B O 1
ATOM 4588 N N . LEU B 1 257 ? 3.303 20.797 -6.152 1 93.5 257 LEU B N 1
ATOM 4589 C CA . LEU B 1 257 ? 2.912 19.766 -5.195 1 93.5 257 LEU B CA 1
ATOM 4590 C C . LEU B 1 257 ? 3.115 20.25 -3.764 1 93.5 257 LEU B C 1
ATOM 4592 O O . LEU B 1 257 ? 2.338 19.906 -2.871 1 93.5 257 LEU B O 1
ATOM 4596 N N . THR B 1 258 ? 4.148 21 -3.549 1 95.06 258 THR B N 1
ATOM 4597 C CA . THR B 1 258 ? 4.406 21.562 -2.227 1 95.06 258 THR B CA 1
ATOM 4598 C C . THR B 1 258 ? 3.289 22.516 -1.817 1 95.06 258 THR B C 1
ATOM 4600 O O . THR B 1 258 ? 2.805 22.469 -0.685 1 95.06 258 THR B O 1
ATOM 4603 N N . VAL B 1 259 ? 2.906 23.328 -2.748 1 93.75 259 VAL B N 1
ATOM 4604 C CA . VAL B 1 259 ? 1.812 24.25 -2.494 1 93.75 259 VAL B CA 1
ATOM 4605 C C . VAL B 1 259 ? 0.532 23.469 -2.193 1 93.75 259 VAL B C 1
ATOM 4607 O O . VAL B 1 259 ? -0.169 23.766 -1.223 1 93.75 259 VAL B O 1
ATOM 4610 N N . LEU B 1 260 ? 0.315 22.5 -2.947 1 93.19 260 LEU B N 1
ATOM 4611 C CA . LEU B 1 260 ? -0.889 21.703 -2.777 1 93.19 260 LEU B CA 1
ATOM 4612 C C . LEU B 1 260 ? -0.872 20.969 -1.438 1 93.19 260 LEU B C 1
ATOM 4614 O O . LEU B 1 260 ? -1.851 21.016 -0.688 1 93.19 260 LEU B O 1
ATOM 4618 N N . ALA B 1 261 ? 0.215 20.359 -1.136 1 94.19 261 ALA B N 1
ATOM 4619 C CA . ALA B 1 261 ? 0.326 19.578 0.1 1 94.19 261 ALA B CA 1
ATOM 4620 C C . ALA B 1 261 ? 0.136 20.484 1.322 1 94.19 261 ALA B C 1
ATOM 4622 O O . ALA B 1 261 ? -0.581 20.109 2.258 1 94.19 261 ALA B O 1
ATOM 4623 N N . THR B 1 262 ? 0.715 21.625 1.312 1 93.44 262 THR B N 1
ATOM 4624 C CA . THR B 1 262 ? 0.623 22.547 2.443 1 93.44 262 THR B CA 1
ATOM 4625 C C . THR B 1 262 ? -0.804 23.062 2.604 1 93.44 262 THR B C 1
ATOM 4627 O O . THR B 1 262 ? -1.273 23.266 3.727 1 93.44 262 THR B O 1
ATOM 4630 N N . SER B 1 263 ? -1.483 23.188 1.51 1 92.12 263 SER B N 1
ATOM 4631 C CA . SER B 1 263 ? -2.848 23.719 1.54 1 92.12 263 SER B CA 1
ATOM 4632 C C . SER B 1 263 ? -3.822 22.672 2.078 1 92.12 263 SER B C 1
ATOM 4634 O O . SER B 1 263 ? -4.934 23 2.49 1 92.12 263 SER B O 1
ATOM 4636 N N . LEU B 1 264 ? -3.389 21.422 2.061 1 93.12 264 LEU B N 1
ATOM 4637 C CA . LEU B 1 264 ? -4.285 20.344 2.455 1 93.12 264 LEU B CA 1
ATOM 4638 C C . LEU B 1 264 ? -4.195 20.078 3.955 1 93.12 264 LEU B C 1
ATOM 4640 O O . LEU B 1 264 ? -5.008 19.344 4.512 1 93.12 264 LEU B O 1
ATOM 4644 N N . ILE B 1 265 ? -3.24 20.688 4.598 1 94.62 265 ILE B N 1
ATOM 4645 C CA . ILE B 1 265 ? -3.055 20.484 6.027 1 94.62 265 ILE B CA 1
ATOM 4646 C C . ILE B 1 265 ? -4.262 21.031 6.793 1 94.62 265 ILE B C 1
ATOM 4648 O O . ILE B 1 265 ? -4.781 20.375 7.695 1 94.62 265 ILE B O 1
ATOM 4652 N N . VAL B 1 266 ? -4.719 22.234 6.387 1 94.38 266 VAL B N 1
ATOM 4653 C CA . VAL B 1 266 ? -5.926 22.828 6.957 1 94.38 266 VAL B CA 1
ATOM 4654 C C . VAL B 1 266 ? -7.023 22.875 5.898 1 94.38 266 VAL B C 1
ATOM 4656 O O . VAL B 1 266 ? -6.98 23.719 4.996 1 94.38 266 VAL B O 1
ATOM 4659 N N . ARG B 1 267 ? -7.996 22.031 6.07 1 92.88 267 ARG B N 1
ATOM 4660 C CA . ARG B 1 267 ? -9.102 21.984 5.121 1 92.88 267 ARG B CA 1
ATOM 4661 C C . ARG B 1 267 ? -10.148 23.047 5.461 1 92.88 267 ARG B C 1
ATOM 4663 O O . ARG B 1 267 ? -10.43 23.312 6.633 1 92.88 267 ARG B O 1
ATOM 4670 N N . PRO B 1 268 ? -10.719 23.609 4.441 1 91.75 268 PRO B N 1
ATOM 4671 C CA . PRO B 1 268 ? -11.625 24.734 4.668 1 91.75 268 PRO B CA 1
ATOM 4672 C C . PRO B 1 268 ? -12.891 24.344 5.418 1 91.75 268 PRO B C 1
ATOM 4674 O O . PRO B 1 268 ? -13.562 25.203 5.996 1 91.75 268 PRO B O 1
ATOM 4677 N N . GLN B 1 269 ? -13.203 23.125 5.504 1 90.94 269 GLN B N 1
ATOM 4678 C CA . GLN B 1 269 ? -14.406 22.656 6.168 1 90.94 269 GLN B CA 1
ATOM 4679 C C . GLN B 1 269 ? -14.336 22.891 7.676 1 90.94 269 GLN B C 1
ATOM 4681 O O . GLN B 1 269 ? -15.359 22.891 8.359 1 90.94 269 GLN B O 1
ATOM 4686 N N . VAL B 1 270 ? -13.117 23.125 8.172 1 94.31 270 VAL B N 1
ATOM 4687 C CA . VAL B 1 270 ? -12.93 23.266 9.609 1 94.31 270 VAL B CA 1
ATOM 4688 C C . VAL B 1 270 ? -13.578 24.562 10.086 1 94.31 270 VAL B C 1
ATOM 4690 O O . VAL B 1 270 ? -13.977 24.688 11.242 1 94.31 270 VAL B O 1
ATOM 4693 N N . TYR B 1 271 ? -13.789 25.516 9.188 1 94.88 271 TYR B N 1
ATOM 4694 C CA . TYR B 1 271 ? -14.266 26.844 9.57 1 94.88 271 TYR B CA 1
ATOM 4695 C C . TYR B 1 271 ? -15.773 26.844 9.766 1 94.88 271 TYR B C 1
ATOM 4697 O O . TYR B 1 271 ? -16.312 27.672 10.516 1 94.88 271 TYR B O 1
ATOM 4705 N N . ALA B 1 272 ? -16.422 25.906 9.125 1 91.94 272 ALA B N 1
ATOM 4706 C CA . ALA B 1 272 ? -17.875 25.812 9.258 1 91.94 272 ALA B CA 1
ATOM 4707 C C . ALA B 1 272 ? -18.281 25.484 10.688 1 91.94 272 ALA B C 1
ATOM 4709 O O . ALA B 1 272 ? -19.328 25.922 11.164 1 91.94 272 ALA B O 1
ATOM 4710 N N . GLY B 1 273 ? -17.438 24.859 11.352 1 88.44 273 GLY B N 1
ATOM 4711 C CA . GLY B 1 273 ? -17.734 24.438 12.719 1 88.44 273 GLY B CA 1
ATOM 4712 C C . GLY B 1 273 ? -17.688 25.594 13.711 1 88.44 273 GLY B C 1
ATOM 4713 O O . GLY B 1 273 ? -18.203 25.469 14.82 1 88.44 273 GLY B O 1
ATOM 4714 N N . VAL B 1 274 ? -17.172 26.734 13.297 1 92.38 274 VAL B N 1
ATOM 4715 C CA . VAL B 1 274 ? -17.062 27.859 14.219 1 92.38 274 VAL B CA 1
ATOM 4716 C C . VAL B 1 274 ? -17.859 29.047 13.68 1 92.38 274 VAL B C 1
ATOM 4718 O O . VAL B 1 274 ? -17.594 30.188 14.055 1 92.38 274 VAL B O 1
ATOM 4721 N N . GLY B 1 275 ? -18.688 28.781 12.703 1 92 275 GLY B N 1
ATOM 4722 C CA . GLY B 1 275 ? -19.609 29.797 12.234 1 92 275 GLY B CA 1
ATOM 4723 C C . GLY B 1 275 ? -19.078 30.609 11.07 1 92 275 GLY B C 1
ATOM 4724 O O . GLY B 1 275 ? -19.641 31.641 10.695 1 92 275 GLY B O 1
ATOM 4725 N N . LEU B 1 276 ? -17.969 30.219 10.562 1 93.38 276 LEU B N 1
ATOM 4726 C CA . LEU B 1 276 ? -17.406 30.875 9.391 1 93.38 276 LEU B CA 1
ATOM 4727 C C . LEU B 1 276 ? -17.609 30.016 8.141 1 93.38 276 LEU B C 1
ATOM 4729 O O . LEU B 1 276 ? -17.5 28.797 8.203 1 93.38 276 LEU B O 1
ATOM 4733 N N . THR B 1 277 ? -17.906 30.688 7.066 1 93.31 277 THR B N 1
ATOM 4734 C CA . THR B 1 277 ? -17.938 29.953 5.809 1 93.31 277 THR B CA 1
ATOM 4735 C C . THR B 1 277 ? -16.531 29.547 5.383 1 93.31 277 THR B C 1
ATOM 4737 O O . THR B 1 277 ? -15.555 30.219 5.707 1 93.31 277 THR B O 1
ATOM 4740 N N . PRO B 1 278 ? -16.422 28.469 4.707 1 92.75 278 PRO B N 1
ATOM 4741 C CA . PRO B 1 278 ? -15.117 28.016 4.246 1 92.75 278 PRO B CA 1
ATOM 4742 C C . PRO B 1 278 ? -14.367 29.094 3.459 1 92.75 278 PRO B C 1
ATOM 4744 O O . PRO B 1 278 ? -13.156 29.25 3.635 1 92.75 278 PRO B O 1
ATOM 4747 N N . ARG B 1 279 ? -15.094 29.844 2.713 1 93.19 279 ARG B N 1
ATOM 4748 C CA . ARG B 1 279 ? -14.453 30.891 1.91 1 93.19 279 ARG B CA 1
ATOM 4749 C C . ARG B 1 279 ? -13.906 32 2.793 1 93.19 279 ARG B C 1
ATOM 4751 O O . ARG B 1 279 ? -12.773 32.438 2.609 1 93.19 279 ARG B O 1
ATOM 4758 N N . LYS B 1 280 ? -14.719 32.438 3.736 1 93.31 280 LYS B N 1
ATOM 4759 C CA . LYS B 1 280 ? -14.289 33.5 4.648 1 93.31 280 LYS B CA 1
ATOM 4760 C C . LYS B 1 280 ? -13.125 33.031 5.516 1 93.31 280 LYS B C 1
ATOM 4762 O O . LYS B 1 280 ? -12.195 33.812 5.766 1 93.31 280 LYS B O 1
ATOM 4767 N N . GLY B 1 281 ? -13.211 31.844 5.945 1 94.38 281 GLY B N 1
ATOM 4768 C CA . GLY B 1 281 ? -12.133 31.297 6.754 1 94.38 281 GLY B CA 1
ATOM 4769 C C . GLY B 1 281 ? -10.812 31.219 6.012 1 94.38 281 GLY B C 1
ATOM 4770 O O . GLY B 1 281 ? -9.773 31.609 6.539 1 94.38 281 GLY B O 1
ATOM 4771 N N . ARG B 1 282 ? -10.898 30.781 4.781 1 92.56 282 ARG B N 1
ATOM 4772 C CA . ARG B 1 282 ? -9.695 30.656 3.969 1 92.56 282 ARG B CA 1
ATOM 4773 C C . ARG B 1 282 ? -9.07 32.031 3.697 1 92.56 282 ARG B C 1
ATOM 4775 O O . ARG B 1 282 ? -7.844 32.156 3.684 1 92.56 282 ARG B O 1
ATOM 4782 N N . ARG B 1 283 ? -9.914 32.938 3.43 1 92.81 283 ARG B N 1
ATOM 4783 C CA . ARG B 1 283 ? -9.43 34.281 3.188 1 92.81 283 ARG B CA 1
ATOM 4784 C C . ARG B 1 283 ? -8.758 34.875 4.434 1 92.81 283 ARG B C 1
ATOM 4786 O O . ARG B 1 283 ? -7.723 35.531 4.336 1 92.81 283 ARG B O 1
ATOM 4793 N N . ALA B 1 284 ? -9.352 34.656 5.539 1 94.5 284 ALA B N 1
ATOM 4794 C CA . ALA B 1 284 ? -8.781 35.125 6.801 1 94.5 284 ALA B CA 1
ATOM 4795 C C . ALA B 1 284 ? -7.449 34.438 7.086 1 94.5 284 ALA B C 1
ATOM 4797 O O . ALA B 1 284 ? -6.48 35.094 7.488 1 94.5 284 ALA B O 1
ATOM 4798 N N . ALA B 1 285 ? -7.418 33.125 6.863 1 93.31 285 ALA B N 1
ATOM 4799 C CA . ALA B 1 285 ? -6.195 32.375 7.098 1 93.31 285 ALA B CA 1
ATOM 4800 C C . ALA B 1 285 ? -5.074 32.844 6.168 1 93.31 285 ALA B C 1
ATOM 4802 O O . ALA B 1 285 ? -3.908 32.875 6.566 1 93.31 285 ALA B O 1
ATOM 4803 N N . ALA B 1 286 ? -5.449 33.156 4.957 1 89.5 286 ALA B N 1
ATOM 4804 C CA . ALA B 1 286 ? -4.465 33.625 3.969 1 89.5 286 ALA B CA 1
ATOM 4805 C C . ALA B 1 286 ? -3.82 34.938 4.391 1 89.5 286 ALA B C 1
ATOM 4807 O O . ALA B 1 286 ? -2.697 35.219 3.982 1 89.5 286 ALA B O 1
ATOM 4808 N N . ARG B 1 287 ? -4.52 35.656 5.246 1 89.25 287 ARG B N 1
ATOM 4809 C CA . ARG B 1 287 ? -4.023 36.938 5.703 1 89.25 287 ARG B CA 1
ATOM 4810 C C . ARG B 1 287 ? -3.238 36.781 7.004 1 89.25 287 ARG B C 1
ATOM 4812 O O . ARG B 1 287 ? -2.6 37.75 7.461 1 89.25 287 ARG B O 1
ATOM 4819 N N . SER B 1 288 ? -3.266 35.625 7.465 1 91.12 288 SER B N 1
ATOM 4820 C CA . SER B 1 288 ? -2.588 35.406 8.742 1 91.12 288 SER B CA 1
ATOM 4821 C C . SER B 1 288 ? -1.074 35.375 8.555 1 91.12 288 SER B C 1
ATOM 4823 O O . SER B 1 288 ? -0.552 34.469 7.91 1 91.12 288 SER B O 1
ATOM 4825 N N . GLU B 1 289 ? -0.339 36.281 9.172 1 89.62 289 GLU B N 1
ATOM 4826 C CA . GLU B 1 289 ? 1.121 36.281 9.141 1 89.62 289 GLU B CA 1
ATOM 4827 C C . GLU B 1 289 ? 1.692 35.094 9.93 1 89.62 289 GLU B C 1
ATOM 4829 O O . GLU B 1 289 ? 2.73 34.531 9.562 1 89.62 289 GLU B O 1
ATOM 4834 N N . ASN B 1 290 ? 0.973 34.781 10.922 1 90.06 290 ASN B N 1
ATOM 4835 C CA . ASN B 1 290 ? 1.396 33.625 11.727 1 90.06 290 ASN B CA 1
ATOM 4836 C C . ASN B 1 290 ? 1.382 32.344 10.93 1 90.06 290 ASN B C 1
ATOM 4838 O O . ASN B 1 290 ? 2.309 31.531 11.023 1 90.06 290 ASN B O 1
ATOM 4842 N N . LEU B 1 291 ? 0.352 32.156 10.18 1 90.44 291 LEU B N 1
ATOM 4843 C CA . LEU B 1 291 ? 0.249 30.938 9.375 1 90.44 291 LEU B CA 1
ATOM 4844 C C . LEU B 1 291 ? 1.352 30.891 8.32 1 90.44 291 LEU B C 1
ATOM 4846 O O . LEU B 1 291 ? 1.926 29.844 8.062 1 90.44 291 LEU B O 1
ATOM 4850 N N . ARG B 1 292 ? 1.624 32 7.73 1 89 292 ARG B N 1
ATOM 4851 C CA . ARG B 1 292 ? 2.688 32.094 6.734 1 89 292 ARG B CA 1
ATOM 4852 C C . ARG B 1 292 ? 4.035 31.719 7.344 1 89 292 ARG B C 1
ATOM 4854 O O . ARG B 1 292 ? 4.809 30.969 6.746 1 89 292 ARG B O 1
ATOM 4861 N N . HIS B 1 293 ? 4.258 32.25 8.477 1 90.06 293 HIS B N 1
ATOM 4862 C CA . HIS B 1 293 ? 5.496 31.953 9.18 1 90.06 293 HIS B CA 1
ATOM 4863 C C . HIS B 1 293 ? 5.582 30.469 9.539 1 90.06 293 HIS B C 1
ATOM 4865 O O . HIS B 1 293 ? 6.629 29.844 9.367 1 90.06 293 HIS B O 1
ATOM 4871 N N . ARG B 1 294 ? 4.555 29.969 9.961 1 90.5 294 ARG B N 1
ATOM 4872 C CA . ARG B 1 294 ? 4.52 28.562 10.352 1 90.5 294 ARG B CA 1
ATOM 4873 C C . ARG B 1 294 ? 4.785 27.656 9.156 1 90.5 294 ARG B C 1
ATOM 4875 O O . ARG B 1 294 ? 5.531 26.672 9.266 1 90.5 294 ARG B O 1
ATOM 4882 N N . ASN B 1 295 ? 4.141 27.938 8.07 1 91.81 295 ASN B N 1
ATOM 4883 C CA . ASN B 1 295 ? 4.355 27.141 6.867 1 91.81 295 ASN B CA 1
ATOM 4884 C C . ASN B 1 295 ? 5.809 27.203 6.402 1 91.81 295 ASN B C 1
ATOM 4886 O O . ASN B 1 295 ? 6.367 26.203 5.961 1 91.81 295 ASN B O 1
ATOM 4890 N N . SER B 1 296 ? 6.367 28.375 6.527 1 90.06 296 SER B N 1
ATOM 4891 C CA . SER B 1 296 ? 7.77 28.547 6.156 1 90.06 296 SER B CA 1
ATOM 4892 C C . SER B 1 296 ? 8.68 27.703 7.039 1 90.06 296 SER B C 1
ATOM 4894 O O . SER B 1 296 ? 9.625 27.078 6.555 1 90.06 296 SER B O 1
ATOM 4896 N N . VAL B 1 297 ? 8.383 27.656 8.258 1 89.88 297 VAL B N 1
ATOM 4897 C CA . VAL B 1 297 ? 9.172 26.875 9.203 1 89.88 297 VAL B CA 1
ATOM 4898 C C . VAL B 1 297 ? 8.992 25.391 8.922 1 89.88 297 VAL B C 1
ATOM 4900 O O . VAL B 1 297 ? 9.953 24.625 8.961 1 89.88 297 VAL B O 1
ATOM 4903 N N . LEU B 1 298 ? 7.793 25.047 8.609 1 91.94 298 LEU B N 1
ATOM 4904 C CA . LEU B 1 298 ? 7.457 23.656 8.328 1 91.94 298 LEU B CA 1
ATOM 4905 C C . LEU B 1 298 ? 8.25 23.141 7.133 1 91.94 298 LEU B C 1
ATOM 4907 O O . LEU B 1 298 ? 8.648 21.969 7.109 1 91.94 298 LEU B O 1
ATOM 4911 N N . LEU B 1 299 ? 8.508 24.016 6.164 1 94.5 299 LEU B N 1
ATOM 4912 C CA . LEU B 1 299 ? 9.078 23.578 4.895 1 94.5 299 LEU B CA 1
ATOM 4913 C C . LEU B 1 299 ? 10.57 23.875 4.832 1 94.5 299 LEU B C 1
ATOM 4915 O O . LEU B 1 299 ? 11.258 23.453 3.902 1 94.5 299 LEU B O 1
ATOM 4919 N N . ARG B 1 300 ? 11.094 24.562 5.777 1 91.94 300 ARG B N 1
ATOM 4920 C CA . ARG B 1 300 ? 12.484 25.016 5.754 1 91.94 300 ARG B CA 1
ATOM 4921 C C . ARG B 1 300 ? 13.438 23.828 5.621 1 91.94 300 ARG B C 1
ATOM 4923 O O . ARG B 1 300 ? 14.32 23.828 4.766 1 91.94 300 ARG B O 1
ATOM 4930 N N . GLY B 1 301 ? 13.234 22.828 6.48 1 91.44 301 GLY B N 1
ATOM 4931 C CA . GLY B 1 301 ? 14.102 21.672 6.43 1 91.44 301 GLY B CA 1
ATOM 4932 C C . GLY B 1 301 ? 14.047 20.938 5.102 1 91.44 301 GLY B C 1
ATOM 4933 O O . GLY B 1 301 ? 15.062 20.422 4.625 1 91.44 301 GLY B O 1
ATOM 4934 N N . TYR B 1 302 ? 12.914 20.906 4.531 1 94.81 302 TYR B N 1
ATOM 4935 C CA . TYR B 1 302 ? 12.75 20.25 3.234 1 94.81 302 TYR B CA 1
ATOM 4936 C C . TYR B 1 302 ? 13.523 21 2.148 1 94.81 302 TYR B C 1
ATOM 4938 O O . TYR B 1 302 ? 14.25 20.391 1.366 1 94.81 302 TYR B O 1
ATOM 4946 N N . PHE B 1 303 ? 13.391 22.297 2.082 1 93.31 303 PHE B N 1
ATOM 4947 C CA . PHE B 1 303 ? 14.023 23.078 1.032 1 93.31 303 PHE B CA 1
ATOM 4948 C C . PHE B 1 303 ? 15.539 23.078 1.193 1 93.31 303 PHE B C 1
ATOM 4950 O O . PHE B 1 303 ? 16.281 23.047 0.203 1 93.31 303 PHE B O 1
ATOM 4957 N N . ASP B 1 304 ? 15.977 23.047 2.432 1 91.94 304 ASP B N 1
ATOM 4958 C CA . ASP B 1 304 ? 17.406 22.984 2.67 1 91.94 304 ASP B CA 1
ATOM 4959 C C . ASP B 1 304 ? 18.016 21.734 2.025 1 91.94 304 ASP B C 1
ATOM 4961 O O . ASP B 1 304 ? 19.031 21.812 1.324 1 91.94 304 ASP B O 1
ATOM 4965 N N . ILE B 1 305 ? 17.391 20.656 2.229 1 91.56 305 ILE B N 1
ATOM 4966 C CA . ILE B 1 305 ? 17.891 19.391 1.722 1 91.56 305 ILE B CA 1
ATOM 4967 C C . ILE B 1 305 ? 17.703 19.312 0.209 1 91.56 305 ILE B C 1
ATOM 4969 O O . ILE B 1 305 ? 18.594 18.906 -0.523 1 91.56 305 ILE B O 1
ATOM 4973 N N . ALA B 1 306 ? 16.547 19.703 -0.237 1 92.62 306 ALA B N 1
ATOM 4974 C CA . ALA B 1 306 ? 16.234 19.625 -1.663 1 92.62 306 ALA B CA 1
ATOM 4975 C C . ALA B 1 306 ? 17.172 20.516 -2.471 1 92.62 306 ALA B C 1
ATOM 4977 O O . ALA B 1 306 ? 17.672 20.125 -3.523 1 92.62 306 ALA B O 1
ATOM 4978 N N . GLU B 1 307 ? 17.406 21.688 -1.967 1 90.44 307 GLU B N 1
ATOM 4979 C CA . GLU B 1 307 ? 18.312 22.609 -2.652 1 90.44 307 GLU B CA 1
ATOM 4980 C C . GLU B 1 307 ? 19.75 22.094 -2.627 1 90.44 307 GLU B C 1
ATOM 4982 O O . GLU B 1 307 ? 20.469 22.203 -3.621 1 90.44 307 GLU B O 1
ATOM 4987 N N . ASP B 1 308 ? 20.078 21.578 -1.502 1 90.5 308 ASP B N 1
ATOM 4988 C CA . ASP B 1 308 ? 21.406 20.984 -1.39 1 90.5 308 ASP B CA 1
ATOM 4989 C C . ASP B 1 308 ? 21.594 19.844 -2.375 1 90.5 308 ASP B C 1
ATOM 4991 O O . ASP B 1 308 ? 22.688 19.609 -2.885 1 90.5 308 ASP B O 1
ATOM 4995 N N . ALA B 1 309 ? 20.578 19.094 -2.619 1 89.69 309 ALA B N 1
ATOM 4996 C CA . ALA B 1 309 ? 20.625 17.969 -3.547 1 89.69 309 ALA B CA 1
ATOM 4997 C C . ALA B 1 309 ? 20.641 18.453 -4.996 1 89.69 309 ALA B C 1
ATOM 4999 O O . ALA B 1 309 ? 20.938 17.688 -5.91 1 89.69 309 ALA B O 1
ATOM 5000 N N . GLY B 1 310 ? 20.234 19.781 -5.148 1 87.94 310 GLY B N 1
ATOM 5001 C CA . GLY B 1 310 ? 20.281 20.344 -6.488 1 87.94 310 GLY B CA 1
ATOM 5002 C C . GLY B 1 310 ? 18.906 20.578 -7.086 1 87.94 310 GLY B C 1
ATOM 5003 O O . GLY B 1 310 ? 18.766 20.75 -8.297 1 87.94 310 GLY B O 1
ATOM 5004 N N . MET B 1 311 ? 17.922 20.547 -6.27 1 90.75 311 MET B N 1
ATOM 5005 C CA . MET B 1 311 ? 16.562 20.812 -6.746 1 90.75 311 MET B CA 1
ATOM 5006 C C . MET B 1 311 ? 16.203 22.281 -6.594 1 90.75 311 MET B C 1
ATOM 5008 O O . MET B 1 311 ? 16.906 23.031 -5.902 1 90.75 311 MET B O 1
ATOM 5012 N N . PHE B 1 312 ? 15.141 22.734 -7.281 1 90.69 312 PHE B N 1
ATOM 5013 C CA . PHE B 1 312 ? 14.586 24.078 -7.219 1 90.69 312 PHE B CA 1
ATOM 5014 C C . PHE B 1 312 ? 15.609 25.109 -7.684 1 90.69 312 PHE B C 1
ATOM 5016 O O . PHE B 1 312 ? 15.781 26.141 -7.047 1 90.69 312 PHE B O 1
ATOM 5023 N N . ARG B 1 313 ? 16.234 24.797 -8.703 1 83.25 313 ARG B N 1
ATOM 5024 C CA . ARG B 1 313 ? 17.219 25.719 -9.289 1 83.25 313 ARG B CA 1
ATOM 5025 C C . ARG B 1 313 ? 16.562 26.641 -10.305 1 83.25 313 ARG B C 1
ATOM 5027 O O . ARG B 1 313 ? 17.141 27.672 -10.68 1 83.25 313 ARG B O 1
ATOM 5034 N N . THR B 1 314 ? 15.406 26.328 -10.609 1 86.94 314 THR B N 1
ATOM 5035 C CA . THR B 1 314 ? 14.711 27.094 -11.641 1 86.94 314 THR B CA 1
ATOM 5036 C C . THR B 1 314 ? 13.953 28.266 -11.016 1 86.94 314 THR B C 1
ATOM 5038 O O . THR B 1 314 ? 13.32 28.109 -9.977 1 86.94 314 THR B O 1
ATOM 5041 N N . GLY B 1 315 ? 13.969 29.359 -11.664 1 87.44 315 GLY B N 1
ATOM 5042 C CA . GLY B 1 315 ? 13.305 30.562 -11.203 1 87.44 315 GLY B CA 1
ATOM 5043 C C . GLY B 1 315 ? 11.797 30.422 -11.133 1 87.44 315 GLY B C 1
ATOM 5044 O O . GLY B 1 315 ? 11.172 30.938 -10.203 1 87.44 315 GLY B O 1
ATOM 5045 N N . ALA B 1 316 ? 11.25 29.781 -12.086 1 89.94 316 ALA B N 1
ATOM 5046 C CA . ALA B 1 316 ? 9.805 29.609 -12.125 1 89.94 316 ALA B CA 1
ATOM 5047 C C . ALA B 1 316 ? 9.312 28.875 -10.883 1 89.94 316 ALA B C 1
ATOM 5049 O O . ALA B 1 316 ? 8.305 29.266 -10.281 1 89.94 316 ALA B O 1
ATOM 5050 N N . ALA B 1 317 ? 10.016 27.828 -10.531 1 91.5 317 ALA B N 1
ATOM 5051 C CA . ALA B 1 317 ? 9.641 27.062 -9.344 1 91.5 317 ALA B CA 1
ATOM 5052 C C . ALA B 1 317 ? 9.734 27.922 -8.086 1 91.5 317 ALA B C 1
ATOM 5054 O O . ALA B 1 317 ? 8.836 27.891 -7.242 1 91.5 317 ALA B O 1
ATOM 5055 N N . ARG B 1 318 ? 10.711 28.688 -7.992 1 91.12 318 ARG B N 1
ATOM 5056 C CA . ARG B 1 318 ? 10.914 29.562 -6.836 1 91.12 318 ARG B CA 1
ATOM 5057 C C . ARG B 1 318 ? 9.859 30.656 -6.793 1 91.12 318 ARG B C 1
ATOM 5059 O O . ARG B 1 318 ? 9.406 31.062 -5.715 1 91.12 318 ARG B O 1
ATOM 5066 N N . ALA B 1 319 ? 9.477 31.125 -7.918 1 92.12 319 ALA B N 1
ATOM 5067 C CA . ALA B 1 319 ? 8.445 32.156 -7.996 1 92.12 319 ALA B CA 1
ATOM 5068 C C . ALA B 1 319 ? 7.105 31.641 -7.488 1 92.12 319 ALA B C 1
ATOM 5070 O O . ALA B 1 319 ? 6.383 32.344 -6.789 1 92.12 319 ALA B O 1
ATOM 5071 N N . ILE B 1 320 ? 6.828 30.438 -7.809 1 91.5 320 ILE B N 1
ATOM 5072 C CA . ILE B 1 320 ? 5.586 29.812 -7.363 1 91.5 320 ILE B CA 1
ATOM 5073 C C . ILE B 1 320 ? 5.578 29.703 -5.84 1 91.5 320 ILE B C 1
ATOM 5075 O O . ILE B 1 320 ? 4.594 30.078 -5.191 1 91.5 320 ILE B O 1
ATOM 5079 N N . LEU B 1 321 ? 6.664 29.297 -5.297 1 92.06 321 LEU B N 1
ATOM 5080 C CA . LEU B 1 321 ? 6.773 29.109 -3.854 1 92.06 321 LEU B CA 1
ATOM 5081 C C . LEU B 1 321 ? 6.754 30.438 -3.125 1 92.06 321 LEU B C 1
ATOM 5083 O O . LEU B 1 321 ? 6.086 30.578 -2.1 1 92.06 321 LEU B O 1
ATOM 5087 N N . ARG B 1 322 ? 7.406 31.438 -3.625 1 89.06 322 ARG B N 1
ATOM 5088 C CA . ARG B 1 322 ? 7.434 32.781 -3.037 1 89.06 322 ARG B CA 1
ATOM 5089 C C . ARG B 1 322 ? 6.059 33.438 -3.104 1 89.06 322 ARG B C 1
ATOM 5091 O O . ARG B 1 322 ? 5.652 34.125 -2.17 1 89.06 322 ARG B O 1
ATOM 5098 N N . GLY B 1 323 ? 5.438 33.219 -4.184 1 85.62 323 GLY B N 1
ATOM 5099 C CA . GLY B 1 323 ? 4.102 33.75 -4.348 1 85.62 323 GLY B CA 1
ATOM 5100 C C . GLY B 1 323 ? 3.117 33.25 -3.307 1 85.62 323 GLY B C 1
ATOM 5101 O O . GLY B 1 323 ? 2.162 33.969 -2.965 1 85.62 323 GLY B O 1
ATOM 5102 N N . ARG B 1 324 ? 3.418 32.125 -2.744 1 85.31 324 ARG B N 1
ATOM 5103 C CA . ARG B 1 324 ? 2.525 31.531 -1.746 1 85.31 324 ARG B CA 1
ATOM 5104 C C . ARG B 1 324 ? 3.111 31.672 -0.345 1 85.31 324 ARG B C 1
ATOM 5106 O O . ARG B 1 324 ? 2.584 31.094 0.611 1 85.31 324 ARG B O 1
ATOM 5113 N N . GLY B 1 325 ? 4.242 32.312 -0.323 1 80.25 325 GLY B N 1
ATOM 5114 C CA . GLY B 1 325 ? 4.875 32.594 0.953 1 80.25 325 GLY B CA 1
ATOM 5115 C C . GLY B 1 325 ? 5.566 31.391 1.565 1 80.25 325 GLY B C 1
ATOM 5116 O O . GLY B 1 325 ? 5.691 31.297 2.787 1 80.25 325 GLY B O 1
ATOM 5117 N N . LEU B 1 326 ? 5.891 30.484 0.758 1 86.31 326 LEU B N 1
ATOM 5118 C CA . LEU B 1 326 ? 6.492 29.266 1.296 1 86.31 326 LEU B CA 1
ATOM 5119 C C . LEU B 1 326 ? 8.016 29.344 1.258 1 86.31 326 LEU B C 1
ATOM 5121 O O . LEU B 1 326 ? 8.703 28.516 1.851 1 86.31 326 LEU B O 1
ATOM 5125 N N . LEU B 1 327 ? 8.531 30.328 0.498 1 79.75 327 LEU B N 1
ATOM 5126 C CA . LEU B 1 327 ? 9.961 30.609 0.427 1 79.75 327 LEU B CA 1
ATOM 5127 C C . LEU B 1 327 ? 10.25 32.062 0.764 1 79.75 327 LEU B C 1
ATOM 5129 O O . LEU B 1 327 ? 9.406 32.938 0.536 1 79.75 327 LEU B O 1
#

Organism: Mycobacteroides abscessus (strain ATCC 19977 / DSM 44196 / CCUG 20993 / CIP 104536 / JCM 13569 / NCTC 13031 / TMC 1543 / L948) (NCBI:txid561007)

InterPro domains:
  IPR012348 Ribonucleotide reductase-like [G3DSA:1.10.620.20] (52-219)
  IPR025859 AurF/CmlI [PF11583] (36-309)